Protein AF-A0A7S1ALS6-F1 (afdb_monomer)

Nearest PDB structures (foldseek):
  1cjy-assembly2_B  TM=5.822E-01  e=2.117E-10  Homo sapiens
  1cjy-assembly1_A  TM=5.044E-01  e=5.729E-10  Homo sapiens
  5ixc-assembly1_A  TM=5.217E-01  e=3.705E-07  Homo sapiens
  5ixc-assembly2_B  TM=5.219E-01  e=4.374E-07  Homo sapiens
  5izr-assembly2_B  TM=5.136E-01  e=8.978E-07  Homo sapiens

InterPro domains:
  IPR002641 Patatin-like phospholipase domain [PF01734] (62-115)
  IPR016035 Acyl transferase/acyl hydrolase/lysophospholipase [SSF52151] (55-393)

pLDDT: mean 85.49, std 19.26, range [26.75, 98.88]

Mean predicted aligned error: 8.92 Å

Organism: Noctiluca scintillans (NCBI:txid2966)

Structure (mmCIF, N/CA/C/O backbone):
data_AF-A0A7S1ALS6-F1
#
_entry.id   AF-A0A7S1ALS6-F1
#
loop_
_atom_site.group_PDB
_atom_site.id
_atom_site.type_symbol
_atom_site.label_atom_id
_atom_site.label_alt_id
_atom_site.label_comp_id
_atom_site.label_asym_id
_atom_site.label_entity_id
_atom_site.label_seq_id
_atom_site.pdbx_PDB_ins_code
_atom_site.Cartn_x
_atom_site.Cartn_y
_atom_site.Cartn_z
_atom_site.occupancy
_atom_site.B_iso_or_equiv
_atom_site.auth_seq_id
_atom_site.auth_comp_id
_atom_site.auth_asym_id
_atom_site.auth_atom_id
_atom_site.pdbx_PDB_model_num
ATOM 1 N N . MET A 1 1 ? 60.216 1.681 -0.453 1.00 36.19 1 MET A N 1
ATOM 2 C CA . MET A 1 1 ? 58.892 1.411 0.146 1.00 36.19 1 MET A CA 1
ATOM 3 C C . MET A 1 1 ? 57.879 2.304 -0.543 1.00 36.19 1 MET A C 1
ATOM 5 O O . MET A 1 1 ? 57.843 3.494 -0.269 1.00 36.19 1 MET A O 1
ATOM 9 N N . ILE A 1 2 ? 57.157 1.759 -1.519 1.00 35.38 2 ILE A N 1
ATOM 10 C CA . ILE A 1 2 ? 56.120 2.488 -2.255 1.00 35.38 2 ILE A CA 1
ATOM 11 C C . ILE A 1 2 ? 54.801 2.261 -1.509 1.00 35.38 2 ILE A C 1
ATOM 13 O O . ILE A 1 2 ? 54.475 1.134 -1.148 1.00 35.38 2 ILE A O 1
ATOM 17 N N . HIS A 1 3 ? 54.109 3.357 -1.212 1.00 44.38 3 HIS A N 1
ATOM 18 C CA . HIS A 1 3 ? 52.912 3.428 -0.377 1.00 44.38 3 HIS A CA 1
ATOM 19 C C . HIS A 1 3 ? 51.784 2.505 -0.905 1.00 44.38 3 HIS A C 1
ATOM 21 O O . HIS A 1 3 ? 51.557 2.489 -2.118 1.00 44.38 3 HIS A O 1
ATOM 27 N N . PRO A 1 4 ? 51.017 1.802 -0.044 1.00 43.69 4 PRO A N 1
ATOM 28 C CA . PRO A 1 4 ? 49.944 0.865 -0.441 1.00 43.69 4 PRO A CA 1
ATOM 29 C C . PRO A 1 4 ? 48.820 1.487 -1.296 1.00 43.69 4 PRO A C 1
ATOM 31 O O . PRO A 1 4 ? 48.046 0.781 -1.938 1.00 43.69 4 PRO A O 1
ATOM 34 N N . VAL A 1 5 ? 48.765 2.818 -1.369 1.00 40.38 5 VAL A N 1
ATOM 35 C CA . VAL A 1 5 ? 47.863 3.575 -2.254 1.00 40.38 5 VAL A CA 1
ATOM 36 C C . VAL A 1 5 ? 48.311 3.517 -3.720 1.00 40.38 5 VAL A C 1
ATOM 38 O O . VAL A 1 5 ? 47.466 3.400 -4.603 1.00 40.38 5 VAL A O 1
ATOM 41 N N . MET A 1 6 ? 49.621 3.524 -4.001 1.00 35.59 6 MET A N 1
ATOM 42 C CA . MET A 1 6 ? 50.117 3.452 -5.380 1.00 35.59 6 MET A CA 1
ATOM 43 C C . MET A 1 6 ? 49.922 2.062 -5.990 1.00 35.59 6 MET A C 1
ATOM 45 O O . MET A 1 6 ? 49.539 1.982 -7.146 1.00 35.59 6 MET A O 1
ATOM 49 N N . GLN A 1 7 ? 50.081 0.974 -5.226 1.00 40.38 7 GLN A N 1
ATOM 50 C CA . GLN A 1 7 ? 49.807 -0.378 -5.739 1.00 40.38 7 GLN A CA 1
ATOM 51 C C . GLN A 1 7 ? 48.330 -0.579 -6.117 1.00 40.38 7 GLN A C 1
ATOM 53 O O . GLN A 1 7 ? 48.036 -1.253 -7.102 1.00 40.38 7 GLN A O 1
ATOM 58 N N . ARG A 1 8 ? 47.398 0.050 -5.386 1.00 43.41 8 ARG A N 1
ATOM 59 C CA . ARG A 1 8 ? 45.964 0.020 -5.717 1.00 43.41 8 ARG A CA 1
ATOM 60 C C . ARG A 1 8 ? 45.611 0.902 -6.912 1.00 43.41 8 ARG A C 1
ATOM 62 O O . ARG A 1 8 ? 44.782 0.501 -7.718 1.00 43.41 8 ARG A O 1
ATOM 69 N N . LEU A 1 9 ? 46.261 2.055 -7.069 1.00 36.09 9 LEU A N 1
ATOM 70 C CA . LEU A 1 9 ? 46.108 2.888 -8.266 1.00 36.09 9 LEU A CA 1
ATOM 71 C C . LEU A 1 9 ? 46.621 2.172 -9.517 1.00 36.09 9 LEU A C 1
ATOM 73 O O . LEU A 1 9 ? 45.956 2.219 -10.546 1.00 36.09 9 LEU A O 1
ATOM 77 N N . THR A 1 10 ? 47.739 1.447 -9.418 1.00 37.69 10 THR A N 1
ATOM 78 C CA . THR A 1 10 ? 48.238 0.623 -10.522 1.00 37.69 10 THR A CA 1
ATOM 79 C C . THR A 1 10 ? 47.277 -0.518 -10.849 1.00 37.69 10 THR A C 1
ATOM 81 O O . THR A 1 10 ? 47.083 -0.780 -12.029 1.00 37.69 10 THR A O 1
ATOM 84 N N . PHE A 1 11 ? 46.622 -1.140 -9.857 1.00 41.19 11 PHE A N 1
ATOM 85 C CA . PHE A 1 11 ? 45.588 -2.166 -10.073 1.00 41.19 11 PHE A CA 1
ATOM 86 C C . PHE A 1 11 ? 44.341 -1.596 -10.767 1.00 41.19 11 PHE A C 1
ATOM 88 O O . PHE A 1 11 ? 43.892 -2.150 -11.757 1.00 41.19 11 PHE A O 1
ATOM 95 N N . VAL A 1 12 ? 43.834 -0.435 -10.336 1.00 45.16 12 VAL A N 1
ATOM 96 C CA . VAL A 1 12 ? 42.675 0.223 -10.975 1.00 45.16 12 VAL A CA 1
ATOM 97 C C . VAL A 1 12 ? 42.999 0.690 -12.398 1.00 45.16 12 VAL A C 1
ATOM 99 O O . VAL A 1 12 ? 42.186 0.505 -13.298 1.00 45.16 12 VAL A O 1
ATOM 102 N N . LEU A 1 13 ? 44.193 1.245 -12.629 1.00 38.16 13 LEU A N 1
ATOM 103 C CA . LEU A 1 13 ? 44.641 1.658 -13.964 1.00 38.16 13 LEU A CA 1
ATOM 104 C C . LEU A 1 13 ? 44.915 0.461 -14.882 1.00 38.16 13 LEU A C 1
ATOM 106 O O . LEU A 1 13 ? 44.633 0.549 -16.073 1.00 38.16 13 LEU A O 1
ATOM 110 N N . THR A 1 14 ? 45.405 -0.666 -14.353 1.00 36.81 14 THR A N 1
ATOM 111 C CA . THR A 1 14 ? 45.537 -1.904 -15.140 1.00 36.81 14 THR A CA 1
ATOM 112 C C . THR A 1 14 ? 44.187 -2.562 -15.403 1.00 36.81 14 THR A C 1
ATOM 114 O O . THR A 1 14 ? 43.987 -3.007 -16.522 1.00 36.81 14 THR A O 1
ATOM 117 N N . SER A 1 15 ? 43.221 -2.530 -14.480 1.00 39.72 15 SER A N 1
ATOM 118 C CA . SER A 1 15 ? 41.835 -2.954 -14.745 1.00 39.72 15 SER A CA 1
ATOM 119 C C . SER A 1 15 ? 41.141 -2.092 -15.804 1.00 39.72 15 SER A C 1
ATOM 121 O O . SER A 1 15 ? 40.340 -2.606 -16.574 1.00 39.72 15 SER A O 1
ATOM 123 N N . TRP A 1 16 ? 41.466 -0.798 -15.881 1.00 36.56 16 TRP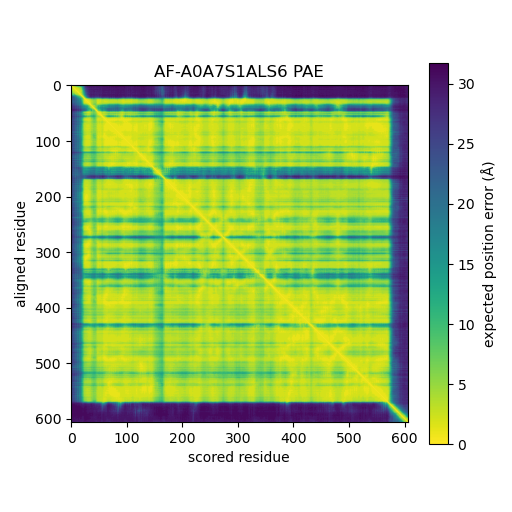 A N 1
ATOM 124 C CA . TRP A 1 16 ? 40.937 0.108 -16.909 1.00 36.56 16 TRP A CA 1
ATOM 125 C C . TRP A 1 16 ? 41.610 -0.069 -18.280 1.00 36.56 16 TRP A C 1
ATOM 127 O O . TRP A 1 16 ? 40.945 0.041 -19.302 1.00 36.56 16 TRP A O 1
ATOM 137 N N . LEU A 1 17 ? 42.920 -0.349 -18.319 1.00 36.19 17 LEU A N 1
ATOM 138 C CA . LEU A 1 17 ? 43.690 -0.514 -19.565 1.00 36.19 17 LEU A CA 1
ATOM 139 C C . LEU A 1 17 ? 43.674 -1.951 -20.121 1.00 36.19 17 LEU A C 1
ATOM 141 O O . LEU A 1 17 ? 43.870 -2.132 -21.319 1.00 36.19 17 LEU A O 1
ATOM 145 N N . LEU A 1 18 ? 43.440 -2.960 -19.275 1.00 37.81 18 LEU A N 1
ATOM 146 C CA . LEU A 1 18 ? 43.259 -4.372 -19.654 1.00 37.81 18 LEU A CA 1
ATOM 147 C C . LEU A 1 18 ? 41.783 -4.789 -19.696 1.00 37.81 18 LEU A C 1
ATOM 149 O O . LEU A 1 18 ? 41.493 -5.927 -20.057 1.00 37.81 18 LEU A O 1
ATOM 153 N N . GLY A 1 19 ? 40.863 -3.877 -19.368 1.00 37.25 19 GLY A N 1
ATOM 154 C CA . GLY A 1 19 ? 39.423 -4.033 -19.551 1.00 37.25 19 GLY A CA 1
ATOM 155 C C . GLY A 1 19 ? 39.038 -3.975 -21.028 1.00 37.25 19 GLY A C 1
ATOM 156 O O . GLY A 1 19 ? 38.265 -3.116 -21.443 1.00 37.25 19 GLY A O 1
ATOM 157 N N . GLY A 1 20 ? 39.576 -4.895 -21.833 1.00 32.84 20 GLY A N 1
ATOM 158 C CA . GLY A 1 20 ? 38.819 -5.388 -22.976 1.00 32.84 20 GLY A CA 1
ATOM 159 C C . GLY A 1 20 ? 37.461 -5.848 -22.458 1.00 32.84 20 GLY A C 1
ATOM 160 O O . GLY A 1 20 ? 37.394 -6.343 -21.335 1.00 32.84 20 GLY A O 1
ATOM 161 N N . ALA A 1 21 ? 36.408 -5.603 -23.236 1.00 38.81 21 ALA A N 1
ATOM 162 C CA . ALA A 1 21 ? 35.034 -5.994 -22.954 1.00 38.81 21 ALA A CA 1
ATOM 163 C C . ALA A 1 21 ? 34.973 -7.349 -22.228 1.00 38.81 21 ALA A C 1
ATOM 165 O O . ALA A 1 21 ? 35.030 -8.407 -22.847 1.00 38.81 21 ALA A O 1
ATOM 166 N N . HIS A 1 22 ? 34.909 -7.315 -20.898 1.00 39.31 22 HIS A N 1
ATOM 167 C CA . HIS A 1 22 ? 34.360 -8.425 -20.157 1.00 39.31 22 HIS A CA 1
ATOM 168 C C . HIS A 1 22 ? 32.890 -8.367 -20.521 1.00 39.31 22 HIS A C 1
ATOM 170 O O . HIS A 1 22 ? 32.238 -7.373 -20.195 1.00 39.31 22 HIS A O 1
ATOM 176 N N . ASP A 1 23 ? 32.414 -9.364 -21.266 1.00 48.62 23 ASP A N 1
ATOM 177 C CA . ASP A 1 23 ? 30.989 -9.584 -21.464 1.00 48.62 23 ASP A CA 1
ATOM 178 C C . ASP A 1 23 ? 30.340 -9.470 -20.087 1.00 48.62 23 ASP A C 1
ATOM 180 O O . ASP A 1 23 ? 30.568 -10.308 -19.209 1.00 48.62 23 ASP A O 1
ATOM 184 N N . ALA A 1 24 ? 29.644 -8.355 -19.850 1.00 66.69 24 ALA A N 1
ATOM 185 C CA . ALA A 1 24 ? 28.910 -8.167 -18.617 1.00 66.69 24 ALA A CA 1
ATOM 186 C C . ALA A 1 24 ? 27.981 -9.370 -18.513 1.00 66.69 24 ALA A C 1
ATOM 188 O O . ALA A 1 24 ? 27.283 -9.673 -19.485 1.00 66.69 24 ALA A O 1
ATOM 189 N N . GLU A 1 25 ? 28.036 -10.081 -17.387 1.00 88.25 25 GLU A N 1
ATOM 190 C CA . GLU A 1 25 ? 27.199 -11.252 -17.151 1.00 88.25 25 GLU A CA 1
ATOM 191 C C . GLU A 1 25 ? 25.762 -10.924 -17.562 1.00 88.25 25 GLU A C 1
ATOM 193 O O . GLU A 1 25 ? 25.252 -9.856 -17.226 1.00 88.25 25 GLU A O 1
ATOM 198 N N . GLN A 1 26 ? 25.144 -11.791 -18.354 1.00 94.25 26 GLN A N 1
ATOM 199 C CA . GLN A 1 26 ? 23.805 -11.560 -18.875 1.00 94.25 26 GLN A CA 1
ATOM 200 C C . GLN A 1 26 ? 22.796 -12.394 -18.092 1.00 94.25 26 GLN A C 1
ATOM 202 O O . GLN A 1 26 ? 23.078 -13.538 -17.735 1.00 94.25 26 GLN A O 1
ATOM 207 N N . LEU A 1 27 ? 21.612 -11.833 -17.875 1.00 96.25 27 LEU A N 1
ATOM 208 C CA . LEU A 1 27 ? 20.460 -12.515 -17.313 1.00 96.25 27 LEU A CA 1
ATOM 209 C C . LEU A 1 27 ? 19.339 -12.575 -18.350 1.00 96.25 27 LEU A C 1
ATOM 211 O O . LEU A 1 27 ? 19.034 -11.597 -19.023 1.00 96.25 27 LEU A O 1
ATOM 215 N N . ASN A 1 28 ? 18.694 -13.723 -18.457 1.00 97.75 28 ASN A N 1
ATOM 216 C CA . ASN A 1 28 ? 17.512 -13.943 -19.267 1.00 97.75 28 ASN A CA 1
ATOM 217 C C . ASN A 1 28 ? 16.281 -13.700 -18.400 1.00 97.75 28 ASN A C 1
ATOM 219 O O . ASN A 1 28 ? 15.970 -14.533 -17.548 1.00 97.75 28 ASN A O 1
ATOM 223 N N . ALA A 1 29 ? 15.582 -12.588 -18.615 1.00 97.69 29 ALA A N 1
ATOM 224 C CA . ALA A 1 29 ? 14.387 -12.223 -17.863 1.00 97.69 29 ALA A CA 1
ATOM 225 C C . ALA A 1 29 ? 13.137 -12.312 -18.734 1.00 97.69 29 ALA A C 1
ATOM 227 O O . ALA A 1 29 ? 13.133 -11.897 -19.895 1.00 97.69 29 ALA A O 1
ATOM 228 N N . ARG A 1 30 ? 12.055 -12.826 -18.155 1.00 97.25 30 ARG A N 1
ATOM 229 C CA . ARG A 1 30 ? 10.729 -12.753 -18.752 1.00 97.25 30 ARG A CA 1
ATOM 230 C C . ARG A 1 30 ? 10.215 -11.323 -18.656 1.00 97.25 30 ARG A C 1
ATOM 232 O O . ARG A 1 30 ? 10.390 -10.632 -17.648 1.00 97.25 30 ARG A O 1
ATOM 239 N N . VAL A 1 31 ? 9.592 -10.882 -19.735 1.00 96.69 31 VAL A N 1
ATOM 240 C CA . VAL A 1 31 ? 8.992 -9.562 -19.845 1.00 96.69 31 VAL A CA 1
ATOM 241 C C . VAL A 1 31 ? 7.612 -9.661 -20.473 1.00 96.69 31 VAL A C 1
ATOM 243 O O . VAL A 1 31 ? 7.311 -10.610 -21.205 1.00 96.69 31 VAL A O 1
ATOM 246 N N . TRP A 1 32 ? 6.776 -8.667 -20.202 1.00 94.44 32 TRP A N 1
ATOM 247 C CA . TRP A 1 32 ? 5.429 -8.581 -20.749 1.00 94.44 32 TRP A CA 1
ATOM 248 C C . TRP A 1 32 ? 5.155 -7.180 -21.269 1.00 94.44 32 TRP A C 1
ATOM 250 O O . TRP A 1 32 ? 5.412 -6.180 -20.592 1.00 94.44 32 TRP A O 1
ATOM 260 N N . ARG A 1 33 ? 4.600 -7.120 -22.473 1.00 92.25 33 ARG A N 1
ATOM 261 C CA . ARG A 1 33 ? 3.976 -5.931 -23.035 1.00 92.25 33 ARG A CA 1
ATOM 262 C C . ARG A 1 33 ? 2.598 -5.787 -22.405 1.00 92.25 33 ARG A C 1
ATOM 264 O O . ARG A 1 33 ? 1.816 -6.730 -22.397 1.00 92.25 33 ARG A O 1
ATOM 271 N N . MET A 1 34 ? 2.304 -4.590 -21.913 1.00 89.38 34 MET A N 1
ATOM 272 C CA . MET A 1 34 ? 0.972 -4.265 -21.403 1.00 89.38 34 MET A CA 1
ATOM 273 C C . MET A 1 34 ? 0.197 -3.450 -22.431 1.00 89.38 34 MET A C 1
ATOM 275 O O . MET A 1 34 ? 0.821 -2.645 -23.133 1.00 89.38 34 MET A O 1
ATOM 279 N N . PRO A 1 35 ? -1.133 -3.611 -22.519 1.00 84.12 35 PRO A N 1
ATOM 280 C CA . PRO A 1 35 ? -1.903 -2.933 -23.541 1.00 84.12 35 PRO A CA 1
ATOM 281 C C . PRO A 1 35 ? -1.896 -1.414 -23.344 1.00 84.12 35 PRO A C 1
ATOM 283 O O . PRO A 1 35 ? -1.810 -0.905 -22.219 1.00 84.12 35 PRO A O 1
ATOM 286 N N . GLY A 1 36 ? -1.970 -0.682 -24.451 1.00 83.81 36 GLY A N 1
ATOM 287 C CA . GLY A 1 36 ? -2.291 0.746 -24.477 1.00 83.81 36 GLY A CA 1
ATOM 288 C C . GLY A 1 36 ? -3.781 1.010 -24.715 1.00 83.81 36 GLY A C 1
ATOM 289 O O . GLY A 1 36 ? -4.572 0.087 -24.906 1.00 83.81 36 GLY A O 1
ATOM 290 N N . LYS A 1 37 ? -4.168 2.294 -24.756 1.00 73.81 37 LYS A N 1
ATOM 291 C CA . LYS A 1 37 ? -5.565 2.734 -24.951 1.00 73.81 37 LYS A CA 1
ATOM 292 C C . LYS A 1 37 ? -6.259 2.033 -26.126 1.00 73.81 37 LYS A C 1
ATOM 294 O O . LYS A 1 37 ? -7.297 1.409 -25.956 1.00 73.81 37 LYS A O 1
ATOM 299 N N . TYR A 1 38 ? -5.648 2.110 -27.307 1.00 60.59 38 TYR A N 1
ATOM 300 C CA . TYR A 1 38 ? -6.237 1.606 -28.548 1.00 60.59 38 TYR A CA 1
ATOM 301 C C . TYR A 1 38 ? -6.376 0.077 -28.579 1.00 60.59 38 TYR A C 1
ATOM 303 O O . TYR A 1 38 ? -7.275 -0.441 -29.228 1.00 60.59 38 TYR A O 1
ATOM 311 N N . GLU A 1 39 ? -5.511 -0.656 -27.877 1.00 65.62 39 GLU A N 1
ATOM 312 C CA . GLU A 1 39 ? -5.553 -2.125 -27.844 1.00 65.62 39 GLU A CA 1
ATOM 313 C C . GLU A 1 39 ? -6.704 -2.627 -26.957 1.00 65.62 39 GLU A C 1
ATOM 315 O O . GLU A 1 39 ? -7.389 -3.587 -27.313 1.00 65.62 39 GLU A O 1
ATOM 320 N N . MET A 1 40 ? -6.984 -1.925 -25.853 1.00 62.25 40 MET A N 1
ATOM 321 C CA . MET A 1 40 ? -8.139 -2.195 -24.986 1.00 62.25 40 MET A CA 1
ATOM 322 C C . MET A 1 40 ? -9.472 -1.952 -25.710 1.00 62.25 40 MET A C 1
ATOM 324 O O . MET A 1 40 ? -10.385 -2.771 -25.603 1.00 62.25 40 MET A O 1
ATOM 328 N N . ASP A 1 41 ? -9.568 -0.881 -26.508 1.00 52.94 41 ASP A N 1
ATOM 329 C CA . ASP A 1 41 ? -10.762 -0.565 -27.312 1.00 52.94 41 ASP A CA 1
ATOM 330 C C . ASP A 1 41 ? -11.056 -1.639 -28.386 1.00 52.94 41 ASP A C 1
ATOM 332 O O . ASP A 1 41 ? -12.186 -1.765 -28.864 1.00 52.94 41 ASP A O 1
ATOM 336 N N . HIS A 1 42 ? -10.056 -2.450 -28.746 1.00 52.28 42 HIS A N 1
ATOM 337 C CA . HIS A 1 42 ? -10.175 -3.571 -29.684 1.00 52.28 42 HIS A CA 1
ATOM 338 C C . HIS A 1 42 ? -10.347 -4.940 -29.005 1.00 52.28 42 HIS A C 1
ATOM 340 O O . HIS A 1 42 ? -10.319 -5.968 -29.683 1.00 52.28 42 HIS A O 1
ATOM 346 N N . GLY A 1 43 ? -10.577 -4.971 -27.689 1.00 48.56 43 GLY A N 1
ATOM 347 C CA . GLY A 1 43 ? -10.887 -6.197 -26.953 1.00 48.56 43 GLY A CA 1
ATOM 348 C C . GLY A 1 43 ? -9.670 -7.039 -26.563 1.00 48.56 43 GLY A C 1
ATOM 349 O O . GLY A 1 43 ? -9.844 -8.213 -26.232 1.00 48.56 43 GLY A O 1
ATOM 350 N N . ALA A 1 44 ? -8.455 -6.476 -26.576 1.00 52.09 44 ALA A N 1
ATOM 351 C CA . ALA A 1 44 ? -7.317 -7.118 -25.925 1.00 52.09 44 ALA A CA 1
ATOM 352 C C . ALA A 1 44 ? -7.582 -7.172 -24.411 1.00 52.09 44 ALA A C 1
ATOM 354 O O . ALA A 1 44 ? -7.697 -6.138 -23.751 1.00 52.09 44 ALA A O 1
ATOM 355 N N . ASN A 1 45 ? -7.719 -8.376 -23.853 1.00 52.44 45 ASN A N 1
ATOM 356 C CA . ASN A 1 45 ? -7.848 -8.535 -22.408 1.00 52.44 45 ASN A CA 1
ATOM 357 C C . ASN A 1 45 ? -6.501 -8.227 -21.745 1.00 52.44 45 ASN A C 1
ATOM 359 O O . ASN A 1 45 ? -5.464 -8.702 -22.202 1.00 52.44 45 ASN A O 1
ATOM 363 N N . LEU A 1 46 ? -6.523 -7.488 -20.632 1.00 60.06 46 LEU A N 1
ATOM 364 C CA . LEU A 1 46 ? -5.382 -7.365 -19.722 1.00 60.06 46 LEU A CA 1
ATOM 365 C C . LEU A 1 46 ? -4.995 -8.762 -19.213 1.00 60.06 46 LEU A C 1
ATOM 367 O O . LEU A 1 46 ? -5.554 -9.254 -18.233 1.00 60.06 46 LEU A O 1
ATOM 371 N N . LEU A 1 47 ? -4.047 -9.419 -19.882 1.00 61.59 47 LEU A N 1
ATOM 372 C CA . LEU A 1 47 ? -3.400 -10.607 -19.346 1.00 61.59 47 LEU A CA 1
ATOM 373 C C . LEU A 1 47 ? -2.473 -10.156 -18.224 1.00 61.59 47 LEU A C 1
ATOM 375 O O . LEU A 1 47 ? -1.384 -9.634 -18.448 1.00 61.59 47 LEU A O 1
ATOM 379 N N . THR A 1 48 ? -2.930 -10.331 -16.993 1.00 78.19 48 THR A N 1
ATOM 380 C CA . THR A 1 48 ? -2.088 -10.142 -15.817 1.00 78.19 48 THR A CA 1
ATOM 381 C C . THR A 1 48 ? -1.222 -11.399 -15.657 1.00 78.19 48 THR A C 1
ATOM 383 O O . THR A 1 48 ? -1.804 -12.489 -15.589 1.00 78.19 48 THR A O 1
ATOM 386 N N . PRO A 1 49 ? 0.123 -11.308 -15.616 1.00 89.06 49 PRO A N 1
ATOM 387 C CA . PRO A 1 49 ? 1.003 -12.484 -15.589 1.00 89.06 49 PRO A CA 1
ATOM 388 C C . PRO A 1 49 ? 0.695 -13.491 -14.473 1.00 89.06 49 PRO A C 1
ATOM 390 O O . PRO A 1 49 ? 0.955 -14.682 -14.612 1.00 89.06 49 PRO A O 1
ATOM 393 N N . GLU A 1 50 ? 0.093 -13.031 -13.380 1.00 92.44 50 GLU A N 1
ATOM 394 C CA . GLU A 1 50 ? -0.309 -13.849 -12.244 1.00 92.44 50 GLU A CA 1
ATOM 395 C C . GLU A 1 50 ? -1.559 -14.707 -12.477 1.00 92.44 50 GLU A C 1
ATOM 397 O O . GLU A 1 50 ? -1.874 -15.545 -11.640 1.00 92.44 50 GLU A O 1
ATOM 402 N N . ALA A 1 51 ? -2.283 -14.543 -13.591 1.00 86.94 51 ALA A N 1
ATOM 403 C CA . ALA A 1 51 ? -3.549 -15.240 -13.837 1.00 86.94 51 ALA A CA 1
ATOM 404 C C . ALA A 1 51 ? -3.453 -16.765 -13.637 1.00 86.94 51 ALA A C 1
ATOM 406 O O . ALA A 1 51 ? -4.397 -17.370 -13.130 1.00 86.94 51 ALA A O 1
ATOM 407 N N . GLY A 1 52 ? -2.307 -17.363 -13.985 1.00 85.88 52 GLY A N 1
ATOM 408 C CA . GLY A 1 52 ? -2.047 -18.798 -13.849 1.00 85.88 52 GLY A CA 1
ATOM 409 C C . GLY A 1 52 ? -1.717 -19.283 -12.433 1.00 85.88 52 GLY A C 1
ATOM 410 O O . GLY A 1 52 ? -1.769 -20.485 -12.199 1.00 85.88 52 GLY A O 1
ATOM 411 N N . VAL A 1 53 ? -1.400 -18.387 -11.491 1.00 89.50 53 VAL A N 1
ATOM 412 C CA . VAL A 1 53 ? -0.994 -18.759 -10.120 1.00 89.50 53 VAL A CA 1
ATOM 413 C C . VAL A 1 53 ? -2.020 -18.394 -9.050 1.00 89.50 53 VAL A C 1
ATOM 415 O O . VAL A 1 53 ? -1.840 -18.698 -7.868 1.00 89.50 53 VAL A O 1
ATOM 418 N N . LEU A 1 54 ? -3.088 -17.707 -9.446 1.00 89.50 54 LEU A N 1
ATOM 419 C CA . LEU A 1 54 ? -4.122 -17.260 -8.529 1.00 89.50 54 LEU A CA 1
ATOM 420 C C . LEU A 1 54 ? -5.077 -18.403 -8.165 1.00 89.50 54 LEU A C 1
ATOM 422 O O . LEU A 1 54 ? -5.419 -19.218 -9.026 1.00 89.50 54 LEU A O 1
ATOM 426 N N . PRO A 1 55 ? -5.566 -18.446 -6.914 1.00 82.06 55 PRO A N 1
ATOM 427 C CA . PRO A 1 55 ? -6.542 -19.444 -6.506 1.00 82.06 55 PRO A CA 1
ATOM 428 C C . PRO A 1 55 ? -7.844 -19.314 -7.309 1.00 82.06 55 PRO A C 1
ATOM 430 O O . PRO A 1 55 ? -8.280 -18.216 -7.671 1.00 82.06 55 PRO A O 1
ATOM 433 N N . ALA A 1 56 ? -8.488 -20.455 -7.559 1.00 77.81 56 ALA A N 1
ATOM 434 C CA . ALA A 1 56 ? -9.851 -20.491 -8.072 1.00 77.81 56 ALA A CA 1
ATOM 435 C C . ALA A 1 56 ? -10.831 -19.979 -7.003 1.00 77.81 56 ALA A C 1
ATOM 437 O O . ALA A 1 56 ? -10.640 -20.234 -5.816 1.00 77.81 56 ALA A O 1
ATOM 438 N N . GLY A 1 57 ? -11.896 -19.292 -7.419 1.00 76.75 57 GLY A N 1
ATOM 439 C CA . GLY A 1 57 ? -12.905 -18.754 -6.506 1.00 76.75 57 GLY A CA 1
ATOM 440 C C . GLY A 1 57 ? -13.300 -17.314 -6.834 1.00 76.75 57 GLY A C 1
ATOM 441 O O . GLY A 1 57 ? -13.001 -16.830 -7.933 1.00 76.75 57 GLY A O 1
ATOM 442 N N . PRO A 1 58 ? -14.000 -16.635 -5.906 1.00 82.38 58 PRO A N 1
ATOM 443 C CA . PRO A 1 58 ? -14.380 -15.237 -6.055 1.00 82.38 58 PRO A CA 1
ATOM 444 C C . PRO A 1 58 ? -13.181 -14.343 -6.392 1.00 82.38 58 PRO A C 1
ATOM 446 O O . PRO A 1 58 ? -12.089 -14.497 -5.848 1.00 82.38 58 PRO A O 1
ATOM 449 N N . ASN A 1 59 ? -13.388 -13.385 -7.295 1.00 91.31 59 ASN A N 1
ATOM 450 C CA . ASN A 1 59 ? -12.371 -12.401 -7.637 1.00 91.31 59 ASN A CA 1
ATOM 451 C C . ASN A 1 59 ? -12.375 -11.278 -6.590 1.00 91.31 59 ASN A C 1
ATOM 453 O O . ASN A 1 59 ? -13.167 -10.336 -6.685 1.00 91.31 59 ASN A O 1
ATOM 457 N N . THR A 1 60 ? -11.548 -11.429 -5.555 1.00 96.69 60 THR A N 1
ATOM 458 C CA . THR A 1 60 ? -11.529 -10.563 -4.370 1.00 96.69 60 THR A CA 1
ATOM 459 C C . THR A 1 60 ? -10.199 -9.844 -4.178 1.00 96.69 60 THR A C 1
ATOM 461 O O . THR A 1 60 ? -9.127 -10.377 -4.460 1.00 96.69 60 THR A O 1
ATOM 464 N N . GLY A 1 61 ? -10.257 -8.633 -3.636 1.00 97.69 61 GLY A N 1
ATOM 465 C CA . GLY A 1 61 ? -9.077 -7.846 -3.297 1.00 97.69 61 GLY A CA 1
ATOM 466 C C . GLY A 1 61 ? -9.177 -7.253 -1.903 1.00 97.69 61 GLY A C 1
ATOM 467 O O . GLY A 1 61 ? -10.229 -6.746 -1.519 1.00 97.69 61 GLY A O 1
ATOM 468 N N . LEU A 1 62 ? -8.073 -7.291 -1.165 1.00 98.75 62 LEU A N 1
ATOM 469 C CA . LEU A 1 62 ? -7.868 -6.525 0.055 1.00 98.75 62 LEU A CA 1
ATOM 470 C C . LEU A 1 62 ? -6.791 -5.477 -0.215 1.00 98.75 62 LEU A C 1
ATOM 472 O O . LEU A 1 62 ? -5.659 -5.818 -0.541 1.00 98.75 62 LEU A O 1
ATOM 476 N N . CYS A 1 63 ? -7.133 -4.206 -0.065 1.00 98.88 63 CYS A N 1
ATOM 477 C CA . CYS A 1 63 ? -6.196 -3.102 -0.204 1.00 98.88 63 CYS A CA 1
ATOM 478 C C . CYS A 1 63 ? -5.945 -2.468 1.164 1.00 98.88 63 CYS A C 1
ATOM 480 O O . CYS A 1 63 ? -6.896 -2.126 1.868 1.00 98.88 63 CYS A O 1
ATOM 482 N N . VAL A 1 64 ? -4.679 -2.293 1.541 1.00 98.81 64 VAL A N 1
ATOM 483 C CA . VAL A 1 64 ? -4.268 -1.616 2.775 1.00 98.81 64 VAL A CA 1
ATOM 484 C C . VAL A 1 64 ? -3.422 -0.387 2.444 1.00 98.81 64 VAL A C 1
ATOM 486 O O . VAL A 1 64 ? -2.370 -0.477 1.806 1.00 98.81 64 VAL A O 1
ATOM 489 N N . SER A 1 65 ? -3.912 0.781 2.862 1.00 98.38 65 SER A N 1
ATOM 490 C CA . SER A 1 65 ? -3.338 2.072 2.487 1.00 98.38 65 SER A CA 1
ATOM 491 C C . SER A 1 65 ? -1.962 2.338 3.101 1.00 98.38 65 SER A C 1
ATOM 493 O O . SER A 1 65 ? -1.526 1.666 4.036 1.00 98.38 65 SER A O 1
ATOM 495 N N . GLY A 1 66 ? -1.315 3.413 2.650 1.00 96.81 66 GLY A N 1
ATOM 496 C CA . GLY A 1 66 ? -0.145 3.979 3.317 1.00 96.81 66 GLY A CA 1
ATOM 497 C C . GLY A 1 66 ? -0.472 4.804 4.558 1.00 96.81 66 GLY A C 1
ATOM 498 O O . GLY A 1 66 ? -1.633 5.068 4.877 1.00 96.81 66 GLY A O 1
ATOM 499 N N . GLY A 1 67 ? 0.580 5.219 5.271 1.00 93.94 67 GLY A N 1
ATOM 500 C CA . GLY A 1 67 ? 0.468 5.930 6.552 1.00 93.94 67 GLY A CA 1
ATOM 501 C C . GLY A 1 67 ? 1.557 5.610 7.581 1.00 93.94 67 GLY A C 1
ATOM 502 O O . GLY A 1 67 ? 1.348 5.852 8.770 1.00 93.94 67 GLY A O 1
ATOM 503 N N . GLY A 1 68 ? 2.699 5.057 7.154 1.00 94.19 68 GLY A N 1
ATOM 504 C CA . GLY A 1 68 ? 3.786 4.652 8.051 1.00 94.19 68 GLY A CA 1
ATOM 505 C C . GLY A 1 68 ? 3.347 3.576 9.048 1.00 94.19 68 GLY A C 1
ATOM 506 O O . GLY A 1 68 ? 2.518 2.719 8.728 1.00 94.19 68 GLY A O 1
ATOM 507 N N . PHE A 1 69 ? 3.863 3.632 10.281 1.00 96.88 69 PHE A N 1
ATOM 508 C CA . PHE A 1 69 ? 3.540 2.617 11.287 1.00 96.88 69 PHE A CA 1
ATOM 509 C C . PHE A 1 69 ? 2.078 2.612 11.738 1.00 96.88 69 PHE A C 1
ATOM 511 O O . PHE A 1 69 ? 1.611 1.576 12.209 1.00 96.88 69 PHE A O 1
ATOM 518 N N . ARG A 1 70 ? 1.320 3.698 11.530 1.00 98.19 70 ARG A N 1
ATOM 519 C CA . ARG A 1 70 ? -0.129 3.710 11.781 1.00 98.19 70 ARG A CA 1
ATOM 520 C C . ARG A 1 70 ? -0.819 2.697 10.874 1.00 98.19 70 ARG A C 1
ATOM 522 O O . ARG A 1 70 ? -1.472 1.780 11.358 1.00 98.19 70 ARG A O 1
ATOM 529 N N . ALA A 1 71 ? -0.613 2.835 9.566 1.00 98.38 71 ALA A N 1
ATOM 530 C CA . ALA A 1 71 ? -1.207 1.946 8.575 1.00 98.38 71 ALA A CA 1
ATOM 531 C C . ALA A 1 71 ? -0.686 0.510 8.696 1.00 98.38 71 ALA A C 1
ATOM 533 O O . ALA A 1 71 ? -1.475 -0.427 8.644 1.00 98.38 71 ALA A O 1
ATOM 534 N N . TYR A 1 72 ? 0.617 0.342 8.946 1.00 98.69 72 TYR A N 1
ATOM 535 C CA . TYR A 1 72 ? 1.219 -0.966 9.218 1.00 98.69 72 TYR A CA 1
ATOM 536 C C . TYR A 1 72 ? 0.511 -1.706 10.359 1.00 98.69 72 TYR A C 1
ATOM 538 O O . TYR A 1 72 ? 0.107 -2.857 10.216 1.00 98.69 72 TYR A O 1
ATOM 546 N N . THR A 1 73 ? 0.338 -1.022 11.489 1.00 98.62 73 THR A N 1
ATOM 547 C CA . THR A 1 73 ? -0.215 -1.607 12.713 1.00 98.62 73 THR A CA 1
ATOM 548 C C . THR A 1 73 ? -1.704 -1.913 12.563 1.00 98.62 73 THR A C 1
ATOM 550 O O . THR A 1 73 ? -2.145 -2.993 12.951 1.00 98.62 73 THR A O 1
ATOM 553 N N . VAL A 1 74 ? -2.473 -1.006 11.944 1.00 98.75 74 VAL A N 1
ATOM 554 C CA . VAL A 1 74 ? -3.890 -1.250 11.623 1.00 98.75 74 VAL A CA 1
ATOM 555 C C . VAL A 1 74 ? -4.032 -2.450 10.685 1.00 98.75 74 VAL A C 1
ATOM 557 O O . VAL A 1 74 ? -4.863 -3.320 10.938 1.00 98.75 74 VAL A O 1
ATOM 560 N N . ALA A 1 75 ? -3.206 -2.536 9.636 1.00 98.81 75 ALA A N 1
ATOM 561 C CA . ALA A 1 75 ? -3.240 -3.639 8.680 1.00 98.81 75 ALA A CA 1
ATOM 562 C C . ALA A 1 75 ? -2.935 -4.993 9.337 1.00 98.81 75 ALA A C 1
ATOM 564 O O . ALA A 1 75 ? -3.643 -5.958 9.069 1.00 98.81 75 ALA A O 1
ATOM 565 N N . LEU A 1 76 ? -1.953 -5.073 10.245 1.00 98.75 76 LEU A N 1
ATOM 566 C CA . LEU A 1 76 ? -1.676 -6.310 10.989 1.00 98.75 76 LEU A CA 1
ATOM 567 C C . LEU A 1 76 ? -2.864 -6.746 11.861 1.00 98.75 76 LEU A C 1
ATOM 569 O O . LEU A 1 76 ? -3.198 -7.929 11.877 1.00 98.75 76 LEU A O 1
ATOM 573 N N . GLY A 1 77 ? -3.546 -5.802 12.517 1.00 98.56 77 GLY A N 1
ATOM 574 C CA . GLY A 1 77 ? -4.786 -6.078 13.248 1.00 98.56 77 GLY A CA 1
ATOM 575 C C . GLY A 1 77 ? -5.909 -6.595 12.341 1.00 98.56 77 GLY A C 1
ATOM 576 O O . GLY A 1 77 ? -6.588 -7.567 12.672 1.00 98.56 77 GLY A O 1
ATOM 577 N N . VAL A 1 78 ? -6.066 -5.994 11.156 1.00 98.81 78 VAL A N 1
ATOM 578 C CA . VAL A 1 78 ? -7.010 -6.461 10.127 1.00 98.81 78 VAL A CA 1
ATOM 579 C C . VAL A 1 78 ? -6.667 -7.880 9.670 1.00 98.81 78 VAL A C 1
ATOM 581 O O . VAL A 1 78 ? -7.552 -8.733 9.630 1.00 98.81 78 VAL A O 1
ATOM 584 N N . PHE A 1 79 ? -5.399 -8.163 9.359 1.00 98.75 79 PHE A N 1
ATOM 585 C CA . PHE A 1 79 ? -4.962 -9.491 8.923 1.00 98.75 79 PHE A CA 1
ATOM 586 C C . PHE A 1 79 ? -5.201 -10.542 10.000 1.00 98.75 79 PHE A C 1
ATOM 588 O O . PHE A 1 79 ? -5.679 -11.627 9.679 1.00 98.75 79 PHE A O 1
ATOM 595 N N . ARG A 1 80 ? -4.949 -10.200 11.270 1.00 98.38 80 ARG A N 1
ATOM 596 C CA . ARG A 1 80 ? -5.247 -11.062 12.417 1.00 98.38 80 ARG A CA 1
ATOM 597 C C . ARG A 1 80 ? -6.721 -11.422 12.487 1.00 98.38 80 ARG A C 1
ATOM 599 O O . ARG A 1 80 ? -7.055 -12.598 12.493 1.00 98.38 80 ARG A O 1
ATOM 606 N N . ALA A 1 81 ? -7.607 -10.428 12.467 1.00 98.25 81 ALA A N 1
ATOM 607 C CA . ALA A 1 81 ? -9.040 -10.695 12.532 1.00 98.25 81 ALA A CA 1
ATOM 608 C C . ALA A 1 81 ? -9.536 -11.511 11.329 1.00 98.25 81 ALA A C 1
ATOM 610 O O . ALA A 1 81 ? -10.352 -12.410 11.503 1.00 98.25 81 ALA A O 1
ATOM 611 N N . LEU A 1 82 ? -9.034 -11.245 10.118 1.00 98.00 82 LEU A N 1
ATOM 612 C CA . LEU A 1 82 ? -9.378 -12.039 8.935 1.00 98.00 82 LEU A CA 1
ATOM 613 C C . LEU A 1 82 ? -8.844 -13.476 9.011 1.00 98.00 82 LEU A C 1
ATOM 615 O O . LEU A 1 82 ? -9.508 -14.382 8.514 1.00 98.00 82 LEU A O 1
ATOM 619 N N . ALA A 1 83 ? -7.671 -13.696 9.606 1.00 97.00 83 ALA A N 1
ATOM 620 C CA . ALA A 1 83 ? -7.132 -15.032 9.848 1.00 97.00 83 ALA A CA 1
ATOM 621 C C . ALA A 1 83 ? -7.977 -15.785 10.890 1.00 97.00 83 ALA A C 1
ATOM 623 O O . ALA A 1 83 ? -8.438 -16.888 10.611 1.00 97.00 83 ALA A O 1
ATOM 624 N N . ASP A 1 84 ? -8.266 -15.158 12.032 1.00 96.62 84 ASP A N 1
ATOM 625 C CA . ASP A 1 84 ? -9.050 -15.749 13.126 1.00 96.62 84 ASP A CA 1
ATOM 626 C C . ASP A 1 84 ? -10.494 -16.075 12.721 1.00 96.62 84 ASP A C 1
ATOM 628 O O . ASP A 1 84 ? -11.089 -17.028 13.222 1.00 96.62 84 ASP A O 1
ATOM 632 N N . LEU A 1 85 ? -11.079 -15.272 11.828 1.00 96.44 85 LEU A N 1
ATOM 633 C CA . LEU A 1 85 ? -12.432 -15.471 11.298 1.00 96.44 85 LEU A CA 1
ATOM 634 C C . LEU A 1 85 ? -12.476 -16.415 10.085 1.00 96.44 85 LEU A C 1
ATOM 636 O O . LEU A 1 85 ? -13.555 -16.600 9.510 1.00 96.44 85 LEU A O 1
ATOM 640 N N . ASP A 1 86 ? -11.329 -16.983 9.696 1.00 95.38 86 ASP A N 1
ATOM 641 C CA . ASP A 1 86 ? -11.145 -17.845 8.524 1.00 95.38 86 ASP A CA 1
ATOM 642 C C . ASP A 1 86 ? -11.625 -17.192 7.213 1.00 95.38 86 ASP A C 1
ATOM 644 O O . ASP A 1 86 ? -12.262 -17.807 6.362 1.00 95.38 86 ASP A O 1
ATOM 648 N N . MET A 1 87 ? -11.357 -15.893 7.066 1.00 96.31 87 MET A N 1
ATOM 649 C CA . MET A 1 87 ? -11.734 -15.075 5.907 1.00 96.31 87 MET A CA 1
ATOM 650 C C . MET A 1 87 ? -10.542 -14.736 5.012 1.00 96.31 87 MET A C 1
ATOM 652 O O . MET A 1 87 ? -10.728 -14.404 3.844 1.00 96.31 87 MET A O 1
ATOM 656 N N . MET A 1 88 ? -9.307 -14.844 5.519 1.00 96.31 88 MET A N 1
ATOM 657 C CA . MET A 1 88 ? -8.104 -14.5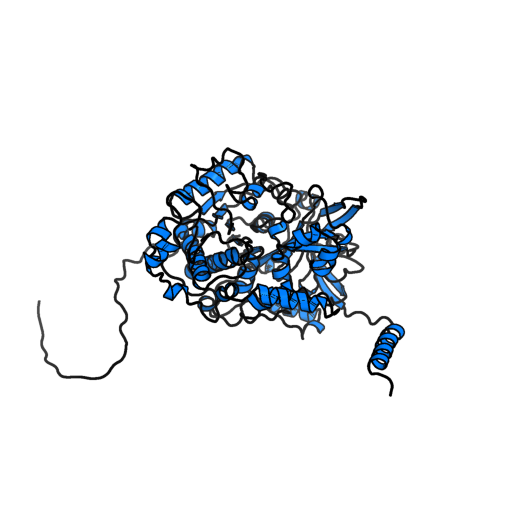93 4.714 1.00 96.31 88 MET A CA 1
ATOM 658 C C . MET A 1 88 ? -7.996 -15.553 3.516 1.00 96.31 88 MET A C 1
ATOM 660 O O . MET A 1 88 ? -7.473 -15.176 2.473 1.00 96.31 88 MET A O 1
ATOM 664 N N . LYS A 1 89 ? -8.547 -16.771 3.623 1.00 93.69 89 LYS A N 1
ATOM 665 C CA . LYS A 1 89 ? -8.620 -17.746 2.518 1.00 93.69 89 LYS A CA 1
ATOM 666 C C . LYS A 1 89 ? -9.426 -17.264 1.309 1.00 93.69 89 LYS A C 1
ATOM 668 O O . LYS A 1 89 ? -9.207 -17.755 0.207 1.00 93.69 89 LYS A O 1
ATOM 673 N N . ASP A 1 90 ? -10.336 -16.316 1.522 1.00 94.06 90 ASP A N 1
ATOM 674 C CA . ASP A 1 90 ? -11.204 -15.762 0.485 1.00 94.06 90 ASP A CA 1
ATOM 675 C C . ASP A 1 90 ? -10.632 -14.471 -0.112 1.00 94.06 90 ASP A C 1
ATOM 677 O O . ASP A 1 90 ? -11.298 -13.821 -0.915 1.00 94.06 90 ASP A O 1
ATOM 681 N N . VAL A 1 91 ? -9.418 -14.064 0.277 1.00 96.00 91 VAL A N 1
ATOM 682 C CA . VAL A 1 91 ? -8.717 -12.901 -0.273 1.00 96.00 91 VAL A CA 1
ATOM 683 C C . VAL A 1 91 ? -7.751 -13.374 -1.354 1.00 96.00 91 VAL A C 1
ATOM 685 O O . VAL A 1 91 ? -6.765 -14.041 -1.065 1.00 96.00 91 VAL A O 1
ATOM 688 N N . ARG A 1 92 ? -8.013 -13.005 -2.611 1.00 95.81 92 ARG A N 1
ATOM 689 C CA . ARG A 1 92 ? -7.181 -13.403 -3.755 1.00 95.81 92 ARG A CA 1
ATOM 690 C C . ARG A 1 92 ? -5.993 -12.466 -3.980 1.00 95.81 92 ARG A C 1
ATOM 692 O O . ARG A 1 92 ? -4.887 -12.941 -4.236 1.00 95.81 92 ARG A O 1
ATOM 699 N N . TYR A 1 93 ? -6.204 -11.158 -3.854 1.00 98.12 93 TYR A N 1
ATOM 700 C CA . TYR A 1 93 ? -5.157 -10.137 -3.965 1.00 98.12 93 TYR A CA 1
ATOM 701 C C . TYR A 1 93 ? -4.976 -9.376 -2.653 1.00 98.12 93 TYR A C 1
ATOM 703 O O . TYR A 1 93 ? -5.964 -8.992 -2.026 1.00 98.12 93 TYR A O 1
ATOM 711 N N . LEU A 1 94 ? -3.726 -9.094 -2.283 1.00 98.62 94 LEU A N 1
ATOM 712 C CA . LEU A 1 94 ? -3.377 -8.210 -1.171 1.00 98.62 94 LEU A CA 1
ATOM 713 C C . LEU A 1 94 ? -2.518 -7.051 -1.680 1.00 98.62 94 LEU A C 1
ATOM 715 O O . LEU A 1 94 ? -1.342 -7.228 -1.990 1.00 98.62 94 LEU A O 1
ATOM 719 N N . VAL A 1 95 ? -3.113 -5.863 -1.769 1.00 98.69 95 VAL A N 1
ATOM 720 C CA . VAL A 1 95 ? -2.427 -4.642 -2.202 1.00 98.69 95 VAL A CA 1
ATOM 721 C C . VAL A 1 95 ? -1.956 -3.856 -0.989 1.00 98.69 95 VAL A C 1
ATOM 723 O O . VAL A 1 95 ? -2.758 -3.554 -0.106 1.00 98.69 95 VAL A O 1
ATOM 726 N N . GLY A 1 96 ? -0.683 -3.476 -0.966 1.00 98.50 96 GLY A N 1
ATOM 727 C CA . GLY A 1 96 ? -0.102 -2.641 0.076 1.00 98.50 96 GLY A CA 1
ATOM 728 C C . GLY A 1 96 ? 0.559 -1.389 -0.484 1.00 98.50 96 GLY A C 1
ATOM 729 O O . GLY A 1 96 ? 1.319 -1.452 -1.449 1.00 98.50 96 GLY A O 1
ATOM 730 N N . VAL A 1 97 ? 0.322 -0.253 0.169 1.00 98.44 97 VAL A N 1
ATOM 731 C CA . VAL A 1 97 ? 1.008 1.012 -0.131 1.00 98.44 97 VAL A CA 1
ATOM 732 C C . VAL A 1 97 ? 1.780 1.470 1.102 1.00 98.44 97 VAL A C 1
ATOM 734 O O . VAL A 1 97 ? 1.224 1.463 2.196 1.00 98.44 97 VAL A O 1
ATOM 737 N N . SER A 1 98 ? 3.049 1.868 0.979 1.00 96.44 98 SER A N 1
ATOM 738 C CA . SER A 1 98 ? 3.841 2.436 2.084 1.00 96.44 98 SER A CA 1
ATOM 739 C C . SER A 1 98 ? 3.825 1.565 3.357 1.00 96.44 98 SER A C 1
ATOM 741 O O . SER A 1 98 ? 4.249 0.412 3.326 1.00 96.44 98 SER A O 1
ATOM 743 N N . GLY A 1 99 ? 3.295 2.059 4.481 1.00 98.00 99 GLY A N 1
ATOM 744 C CA . GLY A 1 99 ? 3.081 1.260 5.697 1.00 98.00 99 GLY A CA 1
ATOM 745 C C . GLY A 1 99 ? 2.247 -0.016 5.485 1.00 98.00 99 GLY A C 1
ATOM 746 O O . GLY A 1 99 ? 2.530 -1.049 6.092 1.00 98.00 99 GLY A O 1
ATOM 747 N N . GLY A 1 100 ? 1.271 0.012 4.575 1.00 98.56 100 GLY A N 1
ATOM 748 C CA . GLY A 1 100 ? 0.534 -1.169 4.129 1.00 98.56 100 GLY A CA 1
ATOM 749 C C . GLY A 1 100 ? 1.394 -2.150 3.323 1.00 98.56 100 GLY A C 1
ATOM 750 O O . GLY A 1 100 ? 1.205 -3.361 3.442 1.00 98.56 100 GLY A O 1
ATOM 751 N N . ALA A 1 101 ? 2.392 -1.675 2.566 1.00 98.62 101 ALA A N 1
ATOM 752 C CA . ALA A 1 101 ? 3.364 -2.532 1.875 1.00 98.62 101 ALA A CA 1
ATOM 753 C C . ALA A 1 101 ? 4.318 -3.227 2.860 1.00 98.62 101 ALA A C 1
ATOM 755 O O . ALA A 1 101 ? 4.656 -4.399 2.670 1.00 98.62 101 ALA A O 1
ATOM 756 N N . TRP A 1 102 ? 4.694 -2.550 3.953 1.00 98.62 102 TRP A N 1
ATOM 757 C CA . TRP A 1 102 ? 5.433 -3.172 5.058 1.00 98.62 102 TRP A CA 1
ATOM 758 C C . TRP A 1 102 ? 4.624 -4.305 5.694 1.00 98.62 102 TRP A C 1
ATOM 760 O O . TRP A 1 102 ? 5.168 -5.384 5.919 1.00 98.62 102 TRP A O 1
ATOM 770 N N . ALA A 1 103 ? 3.328 -4.090 5.951 1.00 98.81 103 ALA A N 1
ATOM 771 C CA . ALA A 1 103 ? 2.459 -5.097 6.564 1.00 98.81 103 ALA A CA 1
ATOM 772 C C . ALA A 1 103 ? 2.227 -6.271 5.612 1.00 98.81 103 ALA A C 1
ATOM 774 O O . ALA A 1 103 ? 2.380 -7.424 6.008 1.00 98.81 103 ALA A O 1
ATOM 775 N N . THR A 1 104 ? 1.935 -5.974 4.344 1.00 98.75 104 THR A N 1
ATOM 776 C CA . THR A 1 104 ? 1.778 -6.966 3.271 1.00 98.75 104 THR A CA 1
ATOM 777 C C . THR A 1 104 ? 3.018 -7.844 3.153 1.00 98.75 104 THR A C 1
ATOM 779 O O . THR A 1 104 ? 2.903 -9.066 3.084 1.00 98.75 104 THR A O 1
ATOM 782 N N . SER A 1 105 ? 4.211 -7.249 3.200 1.00 98.62 105 SER A N 1
ATOM 783 C CA . SER A 1 105 ? 5.466 -7.996 3.084 1.00 98.62 105 SER A CA 1
ATOM 784 C C . SER A 1 105 ? 5.811 -8.781 4.342 1.00 98.62 105 SER A C 1
ATOM 786 O O . SER A 1 105 ? 6.235 -9.927 4.233 1.00 98.62 105 SER A O 1
ATOM 788 N N . ALA A 1 106 ? 5.582 -8.211 5.529 1.00 98.50 106 ALA A N 1
ATOM 789 C CA . ALA A 1 106 ? 5.757 -8.915 6.797 1.00 98.50 106 ALA A CA 1
ATOM 790 C C . ALA A 1 106 ? 4.847 -10.150 6.882 1.00 98.50 106 ALA A C 1
ATOM 792 O O . ALA A 1 106 ? 5.318 -11.236 7.209 1.00 98.50 106 ALA A O 1
ATOM 793 N N . PHE A 1 107 ? 3.567 -9.997 6.530 1.00 98.69 107 PHE A N 1
ATOM 794 C CA . PHE A 1 107 ? 2.604 -11.094 6.510 1.00 98.69 107 PHE A CA 1
ATOM 795 C C . PHE A 1 107 ? 2.965 -12.144 5.456 1.00 98.69 107 PHE A C 1
ATOM 797 O O . PHE A 1 107 ? 3.039 -13.334 5.756 1.00 98.69 107 PHE A O 1
ATOM 804 N N . THR A 1 108 ? 3.251 -11.709 4.227 1.00 98.50 108 THR A N 1
ATOM 805 C CA . THR A 1 108 ? 3.484 -12.628 3.109 1.00 98.50 108 THR A CA 1
ATOM 806 C C . THR A 1 108 ? 4.801 -13.382 3.237 1.00 98.50 108 THR A C 1
ATOM 808 O O . THR A 1 108 ? 4.819 -14.582 2.989 1.00 98.50 108 THR A O 1
ATOM 811 N N . TYR A 1 109 ? 5.885 -12.717 3.639 1.00 98.44 109 TYR A N 1
ATOM 812 C CA . TYR A 1 109 ? 7.246 -13.258 3.563 1.00 98.44 109 TYR A CA 1
ATOM 813 C C . TYR A 1 109 ? 7.899 -13.533 4.925 1.00 98.44 109 TYR A C 1
ATOM 815 O O . TYR A 1 109 ? 9.052 -13.950 4.939 1.00 98.44 109 TYR A O 1
ATOM 823 N N . GLY A 1 110 ? 7.224 -13.329 6.062 1.00 97.44 110 GLY A N 1
ATOM 824 C CA . GLY A 1 110 ? 7.781 -13.658 7.382 1.00 97.44 110 GLY A CA 1
ATOM 825 C C . GLY A 1 110 ? 8.108 -15.153 7.529 1.00 97.44 110 GLY A C 1
ATOM 826 O O . GLY A 1 110 ? 7.223 -16.005 7.445 1.00 97.44 110 GLY A O 1
ATOM 827 N N . GLN A 1 111 ? 9.381 -15.486 7.759 1.00 95.06 111 GLN A N 1
ATOM 828 C CA . GLN A 1 111 ? 9.887 -16.862 7.702 1.00 95.06 111 GLN A CA 1
ATOM 829 C C . GLN A 1 111 ? 9.979 -17.509 9.087 1.00 95.06 111 GLN A C 1
ATOM 831 O O . GLN A 1 111 ? 10.484 -16.911 10.034 1.00 95.06 111 GLN A O 1
ATOM 836 N N . ASN A 1 112 ? 9.585 -18.782 9.183 1.00 91.56 112 ASN A N 1
ATOM 837 C CA . ASN A 1 112 ? 9.700 -19.618 10.389 1.00 91.56 112 ASN A CA 1
ATOM 838 C C . ASN A 1 112 ? 8.994 -19.046 11.640 1.00 91.56 112 ASN A C 1
ATOM 840 O O . ASN A 1 112 ? 9.447 -19.237 12.775 1.00 91.56 112 ASN A O 1
ATOM 844 N N . ILE A 1 113 ? 7.884 -18.333 11.433 1.00 94.94 113 ILE A N 1
ATOM 845 C CA . ILE A 1 113 ? 7.054 -17.720 12.474 1.00 94.94 113 ILE A CA 1
ATOM 846 C C . ILE A 1 113 ? 5.587 -18.019 12.127 1.00 94.94 113 ILE A C 1
ATOM 848 O O . ILE A 1 113 ? 5.106 -17.480 11.133 1.00 94.94 113 ILE A O 1
ATOM 852 N N . PRO A 1 114 ? 4.875 -18.856 12.905 1.00 94.88 114 PRO A N 1
ATOM 853 C CA . PRO A 1 114 ? 3.444 -19.087 12.707 1.00 94.88 114 PRO A CA 1
ATOM 854 C C . PRO A 1 114 ? 2.638 -17.790 12.807 1.00 94.88 114 PRO A C 1
ATOM 856 O O . PRO A 1 114 ? 3.012 -16.891 13.563 1.00 94.88 114 PRO A O 1
ATOM 859 N N . ASP A 1 115 ? 1.505 -17.714 12.114 1.00 95.62 115 ASP A N 1
ATOM 860 C CA . ASP A 1 115 ? 0.716 -16.481 12.017 1.00 95.62 115 ASP A CA 1
ATOM 861 C C . ASP A 1 115 ? 0.219 -15.949 13.352 1.00 95.62 115 ASP A C 1
ATOM 863 O O . ASP A 1 115 ? 0.238 -14.741 13.564 1.00 95.62 115 ASP A O 1
ATOM 867 N N . GLU A 1 116 ? -0.144 -16.833 14.279 1.00 93.69 116 GLU A N 1
ATOM 868 C CA . GLU A 1 116 ? -0.528 -16.451 15.641 1.00 93.69 116 GLU A CA 1
ATOM 869 C C . GLU A 1 116 ? 0.591 -15.655 16.339 1.00 93.69 116 GLU A C 1
ATOM 871 O O . GLU A 1 116 ? 0.347 -14.627 16.968 1.00 93.69 116 GLU A O 1
ATOM 876 N N . ALA A 1 117 ? 1.849 -16.076 16.165 1.00 95.38 117 ALA A N 1
ATOM 877 C CA . ALA A 1 117 ? 3.003 -15.374 16.718 1.00 95.38 117 ALA A CA 1
ATOM 878 C C . ALA A 1 117 ? 3.376 -14.127 15.900 1.00 95.38 117 ALA A C 1
ATOM 880 O O . ALA A 1 117 ? 3.801 -13.124 16.473 1.00 95.38 117 ALA A O 1
ATOM 881 N N . LEU A 1 118 ? 3.230 -14.180 14.572 1.00 97.38 118 LEU A N 1
ATOM 882 C CA . LEU A 1 118 ? 3.556 -13.079 13.665 1.00 97.38 118 LEU A CA 1
ATOM 883 C C . LEU A 1 118 ? 2.612 -11.889 13.868 1.00 97.38 118 LEU A C 1
ATOM 885 O O . LEU A 1 118 ? 3.064 -10.749 13.973 1.00 97.38 118 LEU A O 1
ATOM 889 N N . LEU A 1 119 ? 1.308 -12.151 13.932 1.00 97.06 119 LEU A N 1
ATOM 890 C CA . LEU A 1 119 ? 0.252 -11.143 14.027 1.00 97.06 119 LEU A CA 1
ATOM 891 C C . LEU A 1 119 ? -0.003 -10.685 15.474 1.00 97.06 119 LEU A C 1
ATOM 893 O O . LEU A 1 119 ? -0.638 -9.652 15.686 1.00 97.06 119 LEU A O 1
ATOM 897 N N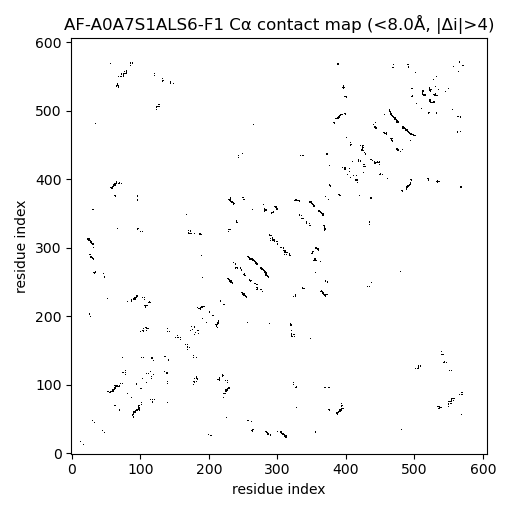 . GLY A 1 120 ? 0.555 -11.402 16.456 1.00 92.50 120 GLY A N 1
ATOM 898 C CA . GLY A 1 120 ? 0.473 -11.080 17.882 1.00 92.50 120 GLY A CA 1
ATOM 899 C C . GLY A 1 120 ? -0.901 -11.366 18.488 1.00 92.50 120 GLY A C 1
ATOM 900 O O . GLY A 1 120 ? -1.868 -11.645 17.780 1.00 92.50 120 GLY A O 1
ATOM 901 N N . VAL A 1 121 ? -1.015 -11.258 19.812 1.00 86.31 121 VAL A N 1
ATOM 902 C CA . VAL A 1 121 ? -2.238 -11.640 20.540 1.00 86.31 121 VAL A CA 1
ATOM 903 C C . VAL A 1 121 ? -3.340 -10.586 20.415 1.00 86.31 121 VAL A C 1
ATOM 905 O O . VAL A 1 121 ? -3.090 -9.383 20.515 1.00 86.31 121 VAL A O 1
ATOM 908 N N . ASP A 1 122 ? -4.576 -11.040 20.191 1.00 85.94 122 ASP A N 1
ATOM 909 C CA . ASP A 1 122 ? -5.775 -10.198 20.229 1.00 85.94 122 ASP A CA 1
ATOM 910 C C . ASP A 1 122 ? -6.430 -10.218 21.615 1.00 85.94 122 ASP A C 1
ATOM 912 O O . ASP A 1 122 ? -6.401 -11.227 22.325 1.00 85.94 122 ASP A O 1
ATOM 916 N N . TRP A 1 123 ? -7.062 -9.108 21.990 1.00 90.69 123 TRP A N 1
ATOM 917 C CA . TRP A 1 123 ? -7.799 -9.000 23.246 1.00 90.69 123 TRP A CA 1
ATOM 918 C C . TRP A 1 123 ? -9.160 -8.360 23.007 1.00 90.69 123 TRP A C 1
ATOM 920 O O . TRP A 1 123 ? -9.274 -7.344 22.323 1.00 90.69 123 TRP A O 1
ATOM 930 N N . GLU A 1 124 ? -10.192 -8.913 23.644 1.00 92.94 124 GLU A N 1
ATOM 931 C CA . GLU A 1 124 ? -11.471 -8.214 23.773 1.00 92.94 124 GLU A CA 1
ATOM 932 C C . GLU A 1 124 ? -11.274 -6.880 24.523 1.00 92.94 124 GLU A C 1
ATOM 934 O O . GLU A 1 124 ? -10.450 -6.819 25.442 1.00 92.94 124 GLU A O 1
ATOM 939 N N . PRO A 1 125 ? -12.019 -5.815 24.183 1.00 95.00 125 PRO A N 1
ATOM 940 C CA . PRO A 1 125 ? -11.842 -4.494 24.782 1.00 95.00 125 PRO A CA 1
ATOM 941 C C . PRO A 1 125 ? -11.941 -4.498 26.310 1.00 95.00 125 PRO A C 1
ATOM 943 O O . PRO A 1 125 ? -11.098 -3.874 26.947 1.00 95.00 125 PRO A O 1
ATOM 946 N N . GLU A 1 126 ? -12.863 -5.263 26.913 1.00 96.56 126 GLU A N 1
ATOM 947 C CA . GLU A 1 126 ? -13.025 -5.364 28.380 1.00 96.56 126 GLU A CA 1
ATOM 948 C C . GLU A 1 126 ? -11.800 -5.956 29.082 1.00 96.56 126 GLU A C 1
ATOM 950 O O . GLU A 1 126 ? -11.638 -5.845 30.296 1.00 96.56 126 GLU A O 1
ATOM 955 N N . ASN A 1 127 ? -10.956 -6.638 28.315 1.00 95.88 127 ASN A N 1
ATOM 956 C CA . ASN A 1 127 ? -9.772 -7.328 28.781 1.00 95.88 127 ASN A CA 1
ATOM 957 C C . ASN A 1 127 ? -8.502 -6.479 28.605 1.00 95.88 127 ASN A C 1
ATOM 959 O O . ASN A 1 127 ? -7.417 -6.952 28.936 1.00 95.88 127 ASN A O 1
ATOM 963 N N . LEU A 1 128 ? -8.578 -5.251 28.099 1.00 96.75 128 LEU A N 1
ATOM 964 C CA . LEU A 1 128 ? -7.391 -4.414 27.932 1.00 96.75 128 LEU A CA 1
ATOM 965 C C . LEU A 1 128 ? -6.924 -3.814 29.265 1.00 96.75 128 LEU A C 1
ATOM 967 O O . LEU A 1 128 ? -7.710 -3.275 30.034 1.00 96.75 128 LEU A O 1
ATOM 971 N N . THR A 1 129 ? -5.620 -3.878 29.520 1.00 96.69 129 THR A N 1
ATOM 972 C CA . THR A 1 129 ? -4.946 -3.201 30.641 1.00 96.69 129 THR A CA 1
ATOM 973 C C . THR A 1 129 ? -3.632 -2.614 30.142 1.00 96.69 129 THR A C 1
ATOM 975 O O . THR A 1 129 ? -3.087 -3.107 29.148 1.00 96.69 129 THR A O 1
ATOM 978 N N . MET A 1 130 ? -3.086 -1.598 30.821 1.00 95.69 130 MET A N 1
ATOM 979 C CA . MET A 1 130 ? -1.785 -1.032 30.432 1.00 95.69 130 MET A CA 1
ATOM 980 C C . MET A 1 130 ? -0.684 -2.095 30.480 1.00 95.69 130 MET A C 1
ATOM 982 O O . MET A 1 130 ? 0.177 -2.149 29.606 1.00 95.69 130 MET A O 1
ATOM 986 N N . GLU A 1 131 ? -0.766 -3.020 31.440 1.00 95.88 131 GLU A N 1
ATOM 987 C CA . GLU A 1 131 ? 0.149 -4.155 31.533 1.00 95.88 131 GLU A CA 1
ATOM 988 C C . GLU A 1 131 ? 0.087 -5.060 30.293 1.00 95.88 131 GLU A C 1
ATOM 990 O O . GLU A 1 131 ? 1.132 -5.413 29.747 1.00 95.88 131 GLU A O 1
ATOM 995 N N . ARG A 1 132 ? -1.110 -5.434 29.820 1.00 95.50 132 ARG A N 1
ATOM 996 C CA . ARG A 1 132 ? -1.257 -6.258 28.605 1.00 95.50 132 ARG A CA 1
ATOM 997 C C . ARG A 1 132 ? -0.752 -5.511 27.377 1.00 95.50 132 ARG A C 1
ATOM 999 O O . ARG A 1 132 ? 0.043 -6.054 26.618 1.00 95.50 132 ARG A O 1
ATOM 1006 N N . LEU A 1 133 ? -1.143 -4.247 27.247 1.00 95.94 133 LEU A N 1
ATOM 1007 C CA . LEU A 1 133 ? -0.728 -3.371 26.158 1.00 95.94 133 LEU A CA 1
ATOM 1008 C C . LEU A 1 133 ? 0.796 -3.165 26.114 1.00 95.94 133 LEU A C 1
ATOM 1010 O O . LEU A 1 133 ? 1.351 -3.033 25.028 1.00 95.94 133 LEU A O 1
ATOM 1014 N N . SER A 1 134 ? 1.491 -3.217 27.252 1.00 95.44 134 SER A N 1
ATOM 1015 C CA . SER A 1 134 ? 2.955 -3.073 27.315 1.00 95.44 134 SER A CA 1
ATOM 1016 C C . SER A 1 134 ? 3.742 -4.281 26.772 1.00 95.44 134 SER A C 1
ATOM 1018 O O . SER A 1 134 ? 4.965 -4.216 26.627 1.00 95.44 134 SER A O 1
ATOM 1020 N N . ARG A 1 135 ? 3.069 -5.398 26.461 1.00 93.44 135 ARG A N 1
ATOM 1021 C CA . ARG A 1 135 ? 3.700 -6.658 26.041 1.00 93.44 135 ARG A CA 1
ATOM 1022 C C . ARG A 1 135 ? 3.474 -6.910 24.553 1.00 93.44 135 ARG A C 1
ATOM 1024 O O . ARG A 1 135 ? 2.348 -7.109 24.123 1.00 93.44 135 ARG A O 1
ATOM 1031 N N . VAL A 1 136 ? 4.557 -6.949 23.780 1.00 93.62 136 VAL A N 1
ATOM 1032 C CA . VAL A 1 136 ? 4.539 -7.348 22.362 1.00 93.62 136 VAL A CA 1
ATOM 1033 C C . VAL A 1 136 ? 5.394 -8.595 22.196 1.00 93.62 136 VAL A C 1
ATOM 1035 O O . VAL A 1 136 ? 6.569 -8.589 22.586 1.00 93.62 136 VAL A O 1
ATOM 1038 N N . GLU A 1 137 ? 4.826 -9.650 21.613 1.00 91.88 137 GLU A N 1
ATOM 1039 C CA . GLU A 1 137 ? 5.487 -10.944 21.444 1.00 91.88 137 GLU A CA 1
ATOM 1040 C C . GLU A 1 137 ? 6.797 -10.803 20.663 1.00 91.88 137 GLU A C 1
ATOM 1042 O O . GLU A 1 137 ? 6.882 -10.063 19.684 1.00 91.88 137 GLU A O 1
ATOM 1047 N N . GLU A 1 138 ? 7.833 -11.535 21.081 1.00 89.62 138 GLU A N 1
ATOM 1048 C CA . GLU A 1 138 ? 9.206 -11.390 20.573 1.00 89.62 138 GLU A CA 1
ATOM 1049 C C . GLU A 1 138 ? 9.326 -11.562 19.051 1.00 89.62 138 GLU A C 1
ATOM 1051 O O . GLU A 1 138 ? 10.120 -10.874 18.409 1.00 89.62 138 GLU A O 1
ATOM 1056 N N . LYS A 1 139 ? 8.515 -12.450 18.471 1.00 91.06 139 LYS A N 1
ATOM 1057 C CA . LYS A 1 139 ? 8.512 -12.753 17.034 1.00 91.06 139 LYS A CA 1
ATOM 1058 C C . LYS A 1 139 ? 7.430 -12.006 16.250 1.00 91.06 139 LYS A C 1
ATOM 1060 O O . LYS A 1 139 ? 7.327 -12.202 15.042 1.00 91.06 139 LYS A O 1
ATOM 1065 N N . SER A 1 140 ? 6.635 -11.162 16.907 1.00 96.81 140 SER A N 1
ATOM 1066 C CA . SER A 1 140 ? 5.559 -10.442 16.235 1.00 96.81 140 SER A CA 1
ATOM 1067 C C . SER A 1 140 ? 6.097 -9.345 15.320 1.00 96.81 140 SER A C 1
ATOM 1069 O O . SER A 1 140 ? 7.027 -8.600 15.654 1.00 96.81 140 SER A O 1
ATOM 1071 N N . ALA A 1 141 ? 5.434 -9.194 14.178 1.00 97.69 141 ALA A N 1
ATOM 1072 C CA . ALA A 1 141 ? 5.580 -8.068 13.272 1.00 97.69 141 ALA A CA 1
ATOM 1073 C C . ALA A 1 141 ? 5.271 -6.728 13.981 1.00 97.69 141 ALA A C 1
ATOM 1075 O O . ALA A 1 141 ? 5.921 -5.717 13.714 1.00 97.69 141 ALA A O 1
ATOM 1076 N N . LEU A 1 142 ? 4.405 -6.732 15.006 1.00 97.19 142 LEU A N 1
ATOM 1077 C CA . LEU A 1 142 ? 4.097 -5.567 15.850 1.00 97.19 142 LEU A CA 1
ATOM 1078 C C . LEU A 1 142 ? 5.307 -5.018 16.621 1.00 97.19 142 LEU A C 1
ATOM 1080 O O . LEU A 1 142 ? 5.217 -3.968 17.247 1.00 97.19 142 LEU A O 1
ATOM 1084 N N . ARG A 1 143 ? 6.474 -5.669 16.576 1.00 96.56 143 ARG A N 1
ATOM 1085 C CA . ARG A 1 143 ? 7.703 -5.092 17.133 1.00 96.56 143 ARG A CA 1
ATOM 1086 C C . ARG A 1 143 ? 8.351 -4.035 16.252 1.00 96.56 143 ARG A C 1
ATOM 1088 O O . ARG A 1 143 ? 9.202 -3.306 16.753 1.00 96.56 143 ARG A O 1
ATOM 1095 N N . ALA A 1 144 ? 8.007 -3.947 14.967 1.00 96.00 144 ALA A N 1
ATOM 1096 C CA . ALA A 1 144 ? 8.642 -2.986 14.065 1.00 96.00 144 ALA A CA 1
ATOM 1097 C C . ALA A 1 144 ? 8.501 -1.520 14.540 1.00 96.00 144 ALA A C 1
ATOM 1099 O O . ALA A 1 144 ? 9.532 -0.852 14.621 1.00 96.00 144 ALA A O 1
ATOM 1100 N N . PRO A 1 145 ? 7.317 -1.038 14.975 1.00 95.75 145 PRO A N 1
ATOM 1101 C CA . PRO A 1 145 ? 7.157 0.322 15.500 1.00 95.75 145 PRO A CA 1
ATOM 1102 C C . PRO A 1 145 ? 7.935 0.618 16.795 1.00 95.75 145 PRO A C 1
ATOM 1104 O O . PRO A 1 145 ? 8.141 1.784 17.116 1.00 95.75 145 PRO A O 1
ATOM 1107 N N . LEU A 1 146 ? 8.364 -0.408 17.542 1.00 94.38 146 LEU A N 1
ATOM 1108 C CA . LEU A 1 146 ? 9.121 -0.263 18.798 1.00 94.38 146 LEU A CA 1
ATOM 1109 C C . LEU A 1 146 ? 10.608 0.034 18.574 1.00 94.38 146 LEU A C 1
ATOM 1111 O O . LEU A 1 146 ? 11.340 0.313 19.523 1.00 94.38 146 LEU A O 1
ATOM 1115 N N . ARG A 1 147 ? 11.099 -0.161 17.348 1.00 88.50 147 ARG A N 1
ATOM 1116 C CA . ARG A 1 147 ? 12.525 -0.063 17.033 1.00 88.50 147 ARG A CA 1
ATOM 1117 C C . ARG A 1 147 ? 12.875 1.393 16.751 1.00 88.50 147 ARG A C 1
ATOM 1119 O O . ARG A 1 147 ? 12.185 2.051 15.985 1.00 88.50 147 ARG A O 1
ATOM 1126 N N . ASN A 1 148 ? 13.991 1.856 17.314 1.00 78.50 148 ASN A N 1
ATOM 1127 C CA . ASN A 1 148 ? 14.505 3.208 17.093 1.00 78.50 148 ASN A CA 1
ATOM 1128 C C . ASN A 1 148 ? 14.758 3.449 15.597 1.00 78.50 148 ASN A C 1
ATOM 1130 O O . ASN A 1 148 ? 15.744 2.964 15.040 1.00 78.50 148 ASN A O 1
ATOM 1134 N N . PHE A 1 149 ? 13.883 4.193 14.936 1.00 79.12 149 PHE A N 1
ATOM 1135 C CA . PHE A 1 149 ? 13.933 4.418 13.499 1.00 79.12 149 PHE A CA 1
ATOM 1136 C C . PHE A 1 149 ? 14.947 5.510 13.152 1.00 79.12 149 PHE A C 1
ATOM 1138 O O . PHE A 1 149 ? 15.758 5.351 12.238 1.00 79.12 149 PHE A O 1
ATOM 1145 N N . TRP A 1 150 ? 14.943 6.617 13.901 1.00 71.06 150 TRP A N 1
ATOM 1146 C CA . TRP A 1 150 ? 15.748 7.796 13.566 1.00 71.06 150 TRP A CA 1
ATOM 1147 C C . TRP A 1 150 ? 17.254 7.604 13.746 1.00 71.06 150 TRP A C 1
ATOM 1149 O O . TRP A 1 150 ? 17.992 7.992 12.840 1.00 71.06 150 TRP A O 1
ATOM 1159 N N . PRO A 1 151 ? 17.750 6.984 14.834 1.00 63.66 151 PRO A N 1
ATOM 1160 C CA . PRO A 1 151 ? 19.169 6.663 14.951 1.00 63.66 151 PRO A CA 1
ATOM 1161 C C . PRO A 1 151 ? 19.659 5.772 13.804 1.00 63.66 151 PRO A C 1
ATOM 1163 O O . PRO A 1 151 ? 20.708 6.058 13.238 1.00 63.66 151 PRO A O 1
ATOM 1166 N N . ASN A 1 152 ? 18.862 4.774 13.394 1.00 60.66 152 ASN A N 1
ATOM 1167 C CA . ASN A 1 152 ? 19.170 3.930 12.236 1.00 60.66 152 ASN A CA 1
ATOM 1168 C C . ASN A 1 152 ? 19.249 4.762 10.945 1.00 60.66 152 ASN A C 1
ATOM 1170 O O . ASN A 1 152 ? 20.244 4.692 10.226 1.00 60.66 152 ASN A O 1
ATOM 1174 N N . ALA A 1 153 ? 18.247 5.605 10.680 1.00 63.59 153 ALA A N 1
ATOM 1175 C CA . ALA A 1 153 ? 18.219 6.441 9.483 1.00 63.59 153 ALA A CA 1
ATOM 1176 C C . ALA A 1 153 ? 19.393 7.439 9.433 1.00 63.59 153 ALA A C 1
ATOM 1178 O O . ALA A 1 153 ? 20.036 7.579 8.393 1.00 63.59 153 ALA A O 1
ATOM 1179 N N . VAL A 1 154 ? 19.701 8.112 10.548 1.00 63.12 154 VAL A N 1
ATOM 1180 C CA . VAL A 1 154 ? 20.783 9.108 10.644 1.00 63.12 154 VAL A CA 1
ATOM 1181 C C . VAL A 1 154 ? 22.161 8.458 10.542 1.00 63.12 154 VAL A C 1
ATOM 1183 O O . VAL A 1 154 ? 23.001 8.965 9.803 1.00 63.12 154 VAL A O 1
ATOM 1186 N N . GLU A 1 155 ? 22.402 7.340 11.232 1.00 60.16 155 GLU A N 1
ATOM 1187 C CA . GLU A 1 155 ? 23.669 6.602 11.146 1.00 60.16 155 GLU A CA 1
ATOM 1188 C C . GLU A 1 155 ? 23.968 6.199 9.698 1.00 60.16 155 GLU A C 1
ATOM 1190 O O . GLU A 1 155 ? 25.075 6.413 9.202 1.00 60.16 155 GLU A O 1
ATOM 1195 N N . ILE A 1 156 ? 22.959 5.686 8.990 1.00 58.75 156 ILE A N 1
ATOM 1196 C CA . ILE A 1 156 ? 23.125 5.216 7.616 1.00 58.75 156 ILE A CA 1
ATOM 1197 C C . ILE A 1 156 ? 23.251 6.397 6.634 1.00 58.75 156 ILE A C 1
ATOM 1199 O O . ILE A 1 156 ? 24.064 6.348 5.711 1.00 58.75 156 ILE A O 1
ATOM 1203 N N . LEU A 1 157 ? 22.530 7.504 6.858 1.00 59.88 157 LEU A N 1
ATOM 1204 C CA . LEU A 1 157 ? 22.709 8.748 6.093 1.00 59.88 157 LEU A CA 1
ATOM 1205 C C . LEU A 1 157 ? 24.120 9.334 6.267 1.00 59.88 157 LEU A C 1
ATOM 1207 O O . LEU A 1 157 ? 24.732 9.753 5.286 1.00 59.88 157 LEU A O 1
ATOM 1211 N N . LEU A 1 158 ? 24.664 9.335 7.489 1.00 59.00 158 LEU A N 1
ATOM 1212 C CA . LEU A 1 158 ? 26.033 9.784 7.759 1.00 59.00 158 LEU A CA 1
ATOM 1213 C C . LEU A 1 158 ? 27.067 8.845 7.127 1.00 59.00 158 LEU A C 1
ATOM 1215 O O . LEU A 1 158 ? 28.022 9.322 6.516 1.00 59.00 158 LEU A O 1
ATOM 1219 N N . ALA A 1 159 ? 26.869 7.528 7.201 1.00 55.44 159 ALA A N 1
ATOM 1220 C CA . ALA A 1 159 ? 27.744 6.560 6.541 1.00 55.44 159 ALA A CA 1
ATOM 1221 C C . ALA A 1 159 ? 27.829 6.807 5.022 1.00 55.44 159 ALA A C 1
ATOM 1223 O O . ALA A 1 159 ? 28.928 6.808 4.460 1.00 55.44 159 ALA A O 1
ATOM 1224 N N . ASN A 1 160 ? 26.699 7.129 4.386 1.00 56.88 160 ASN A N 1
ATOM 1225 C CA . ASN A 1 160 ? 26.630 7.466 2.961 1.00 56.88 160 ASN A CA 1
ATOM 1226 C C . ASN A 1 160 ? 27.344 8.787 2.601 1.00 56.88 160 ASN A C 1
ATOM 1228 O O . ASN A 1 160 ? 27.760 8.963 1.457 1.00 56.88 160 ASN A O 1
ATOM 1232 N N . LEU A 1 161 ? 27.529 9.709 3.555 1.00 56.50 161 LEU A N 1
ATOM 1233 C CA . LEU A 1 161 ? 28.281 10.956 3.347 1.00 56.50 161 LEU A CA 1
ATOM 1234 C C . LEU A 1 161 ? 29.803 10.756 3.422 1.00 56.50 161 LEU A C 1
ATOM 1236 O O . LEU A 1 161 ? 30.546 11.431 2.707 1.00 56.50 161 LEU A O 1
ATOM 1240 N N . PHE A 1 162 ? 30.280 9.847 4.277 1.00 50.56 162 PHE A N 1
ATOM 1241 C CA . PHE A 1 162 ? 31.718 9.637 4.506 1.00 50.56 162 PHE A CA 1
ATOM 1242 C C . PHE A 1 162 ? 32.326 8.533 3.639 1.00 50.56 162 PHE A C 1
ATOM 1244 O O . PHE A 1 162 ? 33.522 8.571 3.340 1.00 50.56 162 PHE A O 1
ATOM 1251 N N . VAL A 1 163 ? 31.522 7.567 3.198 1.00 50.09 163 VAL A N 1
ATOM 1252 C CA . VAL A 1 163 ? 31.978 6.464 2.358 1.00 50.09 163 VAL A CA 1
ATOM 1253 C C . VAL A 1 163 ? 31.402 6.668 0.962 1.00 50.09 163 VAL A C 1
ATOM 1255 O O . VAL A 1 163 ? 30.245 6.379 0.703 1.00 50.09 163 VAL A O 1
ATOM 1258 N N . ARG A 1 164 ? 32.232 7.143 0.027 1.00 41.03 164 ARG A N 1
ATOM 1259 C CA . ARG A 1 164 ? 31.936 7.288 -1.417 1.00 41.03 164 ARG A CA 1
ATOM 1260 C C . ARG A 1 164 ? 31.656 5.946 -2.142 1.00 41.03 164 ARG A C 1
ATOM 1262 O O . ARG A 1 164 ? 31.911 5.830 -3.338 1.00 41.03 164 ARG A O 1
ATOM 1269 N N . TRP A 1 165 ? 31.221 4.909 -1.426 1.00 38.41 165 TRP A N 1
ATOM 1270 C CA . TRP A 1 165 ? 30.821 3.619 -1.986 1.00 38.41 165 TRP A CA 1
ATOM 1271 C C . TRP A 1 165 ? 29.334 3.644 -2.345 1.00 38.41 165 TRP A C 1
ATOM 1273 O O . TRP A 1 165 ? 28.574 4.391 -1.747 1.00 38.41 165 TRP A O 1
ATOM 1283 N N . GLY A 1 166 ? 28.979 2.871 -3.378 1.00 45.53 166 GLY A N 1
ATOM 1284 C CA . GLY A 1 166 ? 27.724 2.896 -4.139 1.00 45.53 166 GLY A CA 1
ATOM 1285 C C . GLY A 1 166 ? 26.452 3.266 -3.373 1.00 45.53 166 GLY A C 1
ATOM 1286 O O . GLY A 1 166 ? 26.299 2.903 -2.212 1.00 45.53 166 GLY A O 1
ATOM 1287 N N . LYS A 1 167 ? 25.540 3.951 -4.085 1.00 51.66 167 LYS A N 1
ATOM 1288 C CA . LYS A 1 167 ? 24.185 4.392 -3.695 1.00 51.66 167 LYS A CA 1
ATOM 1289 C C . LYS A 1 167 ? 23.324 3.264 -3.088 1.00 51.66 167 LYS A C 1
ATOM 1291 O O . LYS A 1 167 ? 22.322 2.846 -3.657 1.00 51.66 167 LYS A O 1
ATOM 1296 N N . THR A 1 168 ? 23.713 2.742 -1.937 1.00 52.53 168 THR A N 1
ATOM 1297 C CA . THR A 1 168 ? 22.918 1.815 -1.144 1.00 52.53 168 THR A CA 1
ATOM 1298 C C . THR A 1 168 ? 22.034 2.694 -0.269 1.00 52.53 168 THR A C 1
ATOM 1300 O O . THR A 1 168 ? 22.493 3.391 0.635 1.00 52.53 168 THR A O 1
ATOM 1303 N N . HIS A 1 169 ? 20.763 2.793 -0.655 1.00 67.44 169 HIS A N 1
ATOM 1304 C CA . HIS A 1 169 ? 19.842 3.799 -0.137 1.00 67.44 169 HIS A CA 1
ATOM 1305 C C . HIS A 1 169 ? 19.637 3.589 1.368 1.00 67.44 169 HIS A C 1
ATOM 1307 O O . HIS A 1 169 ? 19.141 2.549 1.791 1.00 67.44 169 HIS A O 1
ATOM 1313 N N . GLY A 1 170 ? 20.014 4.565 2.201 1.00 73.38 170 GLY A N 1
ATOM 1314 C CA . GLY A 1 170 ? 19.996 4.377 3.657 1.00 73.38 170 GLY A CA 1
ATOM 1315 C C . GLY A 1 170 ? 18.609 4.097 4.246 1.00 73.38 170 GLY A C 1
ATOM 1316 O O . GLY A 1 170 ? 18.468 3.392 5.249 1.00 73.38 170 GLY A O 1
ATOM 1317 N N . TRP A 1 171 ? 17.580 4.583 3.551 1.00 81.31 171 TRP A N 1
ATOM 1318 C CA . TRP A 1 171 ? 16.186 4.235 3.791 1.00 81.31 171 TRP A CA 1
ATOM 1319 C C . TRP A 1 171 ? 15.926 2.731 3.658 1.00 81.31 171 TRP A C 1
ATOM 1321 O O . TRP A 1 171 ? 15.367 2.134 4.570 1.00 81.31 171 TRP A O 1
ATOM 1331 N N . GLU A 1 172 ? 16.406 2.097 2.585 1.00 86.38 172 GLU A N 1
ATOM 1332 C CA . GLU A 1 172 ? 16.216 0.664 2.331 1.00 86.38 172 GLU A CA 1
ATOM 1333 C C . GLU A 1 172 ? 16.821 -0.199 3.436 1.00 86.38 172 GLU A C 1
ATOM 1335 O O . GLU A 1 172 ? 16.193 -1.128 3.940 1.00 86.38 172 GLU A O 1
ATOM 1340 N N . GLN A 1 173 ? 18.023 0.161 3.879 1.00 86.69 173 GLN A N 1
ATOM 1341 C CA . GLN A 1 173 ? 18.685 -0.533 4.974 1.00 86.69 173 GLN A CA 1
ATOM 1342 C C . GLN A 1 173 ? 17.947 -0.353 6.307 1.00 86.69 173 GLN A C 1
ATOM 1344 O O . GLN A 1 173 ? 17.865 -1.300 7.087 1.00 86.69 173 GLN A O 1
ATOM 1349 N N . THR A 1 174 ? 17.385 0.831 6.570 1.00 87.25 174 THR A N 1
ATOM 1350 C CA . THR A 1 174 ? 16.576 1.065 7.776 1.00 87.25 174 THR A CA 1
ATOM 1351 C C . THR A 1 174 ? 15.293 0.240 7.734 1.00 87.25 174 THR A C 1
ATOM 1353 O O . THR A 1 174 ? 14.995 -0.471 8.691 1.00 87.25 174 THR A O 1
ATOM 1356 N N . ILE A 1 175 ? 14.569 0.272 6.613 1.00 89.81 175 ILE A N 1
ATOM 1357 C CA . ILE A 1 175 ? 13.335 -0.495 6.435 1.00 89.81 175 ILE A CA 1
ATOM 1358 C C . ILE A 1 175 ? 13.600 -2.000 6.559 1.00 89.81 175 ILE A C 1
ATOM 1360 O O . ILE A 1 175 ? 12.891 -2.676 7.302 1.00 89.81 175 ILE A O 1
ATOM 1364 N N . SER A 1 176 ? 14.657 -2.520 5.928 1.00 93.31 176 SER A N 1
ATOM 1365 C CA . SER A 1 176 ? 15.062 -3.926 6.059 1.00 93.31 176 SER A CA 1
ATOM 1366 C C . SER A 1 176 ? 15.300 -4.327 7.517 1.00 93.31 176 SER A C 1
ATOM 1368 O O . SER A 1 176 ? 14.674 -5.264 8.012 1.00 93.31 176 SER A O 1
ATOM 1370 N N . ARG A 1 177 ? 16.144 -3.577 8.237 1.00 92.00 177 ARG A N 1
ATOM 1371 C CA . ARG A 1 177 ? 16.486 -3.849 9.644 1.00 92.00 177 ARG A CA 1
ATOM 1372 C C . ARG A 1 177 ? 15.281 -3.792 10.574 1.00 92.00 177 ARG A C 1
ATOM 1374 O O . ARG A 1 177 ? 15.212 -4.533 11.553 1.00 92.00 177 ARG A O 1
ATOM 1381 N N . VAL A 1 178 ? 14.356 -2.872 10.309 1.00 93.06 178 VAL A N 1
ATOM 1382 C CA . VAL A 1 178 ? 13.214 -2.623 11.188 1.00 93.06 178 VAL A CA 1
ATOM 1383 C C . VAL A 1 178 ? 12.045 -3.557 10.885 1.00 93.06 178 VAL A C 1
ATOM 1385 O O . VAL A 1 178 ? 11.375 -3.974 11.827 1.00 93.06 178 VAL A O 1
ATOM 1388 N N . VAL A 1 179 ? 11.798 -3.911 9.622 1.00 95.81 179 VAL A N 1
ATOM 1389 C CA . VAL A 1 179 ? 10.598 -4.657 9.203 1.00 95.81 179 VAL A CA 1
ATOM 1390 C C . VAL A 1 179 ? 10.905 -6.105 8.810 1.00 95.81 179 VAL A C 1
ATOM 1392 O O . VAL A 1 179 ? 10.166 -6.993 9.219 1.00 95.81 179 VAL A O 1
ATOM 1395 N N . LEU A 1 180 ? 11.967 -6.360 8.038 1.00 96.88 180 LEU A N 1
ATOM 1396 C CA . LEU A 1 180 ? 12.189 -7.646 7.355 1.00 96.88 180 LEU A CA 1
ATOM 1397 C C . LEU A 1 180 ? 13.160 -8.581 8.086 1.00 96.88 180 LEU A C 1
ATOM 1399 O O . LEU A 1 180 ? 12.814 -9.726 8.372 1.00 96.88 180 LEU A O 1
ATOM 1403 N N . GLU A 1 181 ? 14.358 -8.103 8.424 1.00 96.12 181 GLU A N 1
ATOM 1404 C CA . GLU A 1 181 ? 15.414 -8.925 9.039 1.00 96.12 181 GLU A CA 1
ATOM 1405 C C . GLU A 1 181 ? 14.961 -9.624 10.332 1.00 96.12 181 GLU A C 1
ATOM 1407 O O . GLU A 1 181 ? 15.242 -10.814 10.493 1.00 96.12 181 GLU A O 1
ATOM 1412 N N . PRO A 1 182 ? 14.193 -8.972 11.229 1.00 95.44 182 PRO A N 1
ATOM 1413 C CA . PRO A 1 182 ? 13.689 -9.624 12.436 1.00 95.44 182 PRO A CA 1
ATOM 1414 C C . PRO A 1 182 ? 12.660 -10.728 12.167 1.00 95.44 182 PRO A C 1
ATOM 1416 O O . PRO A 1 182 ? 12.396 -11.537 13.051 1.00 95.44 182 PRO A O 1
ATOM 1419 N N . LEU A 1 183 ? 12.085 -10.756 10.963 1.00 96.75 183 LEU A N 1
ATOM 1420 C CA . LEU A 1 183 ? 11.161 -11.786 10.489 1.00 96.75 183 LEU A CA 1
ATOM 1421 C C . LEU A 1 183 ? 11.877 -12.851 9.644 1.00 96.75 183 LEU A C 1
ATOM 1423 O O . LEU A 1 183 ? 11.232 -13.609 8.922 1.00 96.75 183 LEU A O 1
ATOM 1427 N N . GLY A 1 184 ? 13.212 -12.901 9.711 1.00 96.25 184 GLY A N 1
ATOM 1428 C CA . GLY A 1 184 ? 14.022 -13.891 9.009 1.00 96.25 184 GLY A CA 1
ATOM 1429 C C . GLY A 1 184 ? 14.189 -13.617 7.516 1.00 96.25 184 GLY A C 1
ATOM 1430 O O . GLY A 1 184 ? 14.532 -14.539 6.783 1.00 96.25 184 GLY A O 1
ATOM 1431 N N . VAL A 1 185 ? 13.957 -12.380 7.061 1.00 97.56 185 VAL A N 1
ATOM 1432 C CA . VAL A 1 185 ? 14.110 -11.985 5.655 1.00 97.56 185 VAL A CA 1
ATOM 1433 C C . VAL A 1 185 ? 15.327 -11.067 5.499 1.00 97.56 185 VAL A C 1
ATOM 1435 O O . VAL A 1 185 ? 15.257 -9.891 5.859 1.00 97.56 185 VAL A O 1
ATOM 1438 N N . PRO A 1 186 ? 16.459 -11.566 4.971 1.00 96.12 186 PRO A N 1
ATOM 1439 C CA . PRO A 1 186 ? 17.644 -10.745 4.741 1.00 96.12 186 PRO A CA 1
ATOM 1440 C C . PRO A 1 186 ? 17.395 -9.601 3.750 1.00 96.12 186 PRO A C 1
ATOM 1442 O O . PRO A 1 186 ? 16.644 -9.754 2.785 1.00 96.12 186 PRO A O 1
ATOM 1445 N N . ARG A 1 187 ? 18.106 -8.480 3.922 1.00 93.81 187 ARG A N 1
ATOM 1446 C CA . ARG A 1 187 ? 18.005 -7.283 3.065 1.00 93.81 187 ARG A CA 1
ATOM 1447 C C . ARG A 1 187 ? 18.080 -7.574 1.565 1.00 93.81 187 ARG A C 1
ATOM 1449 O O . ARG A 1 187 ? 17.278 -7.066 0.787 1.00 93.81 187 ARG A O 1
ATOM 1456 N N . ASN A 1 188 ? 19.058 -8.380 1.163 1.00 93.56 188 ASN A N 1
ATOM 1457 C CA . ASN A 1 188 ? 19.369 -8.629 -0.245 1.00 93.56 188 ASN A CA 1
ATOM 1458 C C . ASN A 1 188 ? 18.540 -9.779 -0.839 1.00 93.56 188 ASN A C 1
ATOM 1460 O O . ASN A 1 188 ? 18.916 -10.320 -1.872 1.00 93.56 188 ASN A O 1
ATOM 1464 N N . SER A 1 189 ? 17.443 -10.179 -0.187 1.00 97.12 189 SER A N 1
ATOM 1465 C CA . SER A 1 189 ? 16.619 -11.284 -0.671 1.00 97.12 189 SER A CA 1
ATOM 1466 C C . SER A 1 189 ? 15.945 -10.916 -1.991 1.00 97.12 189 SER A C 1
ATOM 1468 O O . SER A 1 189 ? 15.055 -10.059 -2.025 1.00 97.12 189 SER A O 1
ATOM 1470 N N . VAL A 1 190 ? 16.356 -11.588 -3.062 1.00 97.56 190 VAL A N 1
ATOM 1471 C CA . VAL A 1 190 ? 15.591 -11.688 -4.306 1.00 97.56 190 VAL A CA 1
ATOM 1472 C C . VAL A 1 190 ? 14.325 -12.485 -3.999 1.00 97.56 190 VAL A C 1
ATOM 1474 O O . VAL A 1 190 ? 14.322 -13.342 -3.114 1.00 97.56 190 VAL A O 1
ATOM 1477 N N . PHE A 1 191 ? 13.225 -12.193 -4.677 1.00 98.38 191 PHE A N 1
ATOM 1478 C CA . PHE A 1 191 ? 11.936 -12.791 -4.353 1.00 98.38 191 PHE A CA 1
ATOM 1479 C C . PHE A 1 191 ? 11.191 -13.229 -5.603 1.00 98.38 191 PHE A C 1
ATOM 1481 O O . PHE A 1 191 ? 11.299 -12.612 -6.663 1.00 98.38 191 PHE A O 1
ATOM 1488 N N . THR A 1 192 ? 10.442 -14.318 -5.456 1.00 98.19 192 THR A N 1
ATOM 1489 C CA . THR A 1 192 ? 9.504 -14.810 -6.463 1.00 98.19 192 THR A CA 1
ATOM 1490 C C . THR A 1 192 ? 8.352 -15.575 -5.805 1.00 98.19 192 THR A C 1
ATOM 1492 O O . THR A 1 192 ? 8.240 -15.572 -4.580 1.00 98.19 192 THR A O 1
ATOM 1495 N N . TRP A 1 193 ? 7.437 -16.148 -6.587 1.00 97.44 193 TRP A N 1
ATOM 1496 C CA . TRP A 1 193 ? 6.138 -16.615 -6.091 1.00 97.44 193 TRP A CA 1
ATOM 1497 C C . TRP A 1 193 ? 6.176 -17.969 -5.376 1.00 97.44 193 TRP A C 1
ATOM 1499 O O . TRP A 1 193 ? 5.510 -18.161 -4.353 1.00 97.44 193 TRP A O 1
ATOM 1509 N N . ASP A 1 194 ? 6.939 -18.911 -5.914 1.00 96.75 194 ASP A N 1
ATOM 1510 C CA . ASP A 1 194 ? 7.060 -20.277 -5.418 1.00 96.75 194 ASP A CA 1
ATOM 1511 C C . ASP A 1 194 ? 8.344 -20.941 -5.940 1.00 96.75 194 ASP A C 1
ATOM 1513 O O . ASP A 1 194 ? 9.127 -20.347 -6.686 1.00 96.75 194 ASP A O 1
ATOM 1517 N N . GLU A 1 195 ? 8.580 -22.180 -5.505 1.00 97.44 195 GLU A N 1
ATOM 1518 C CA . GLU A 1 195 ? 9.751 -22.961 -5.916 1.00 97.44 195 GLU A CA 1
ATOM 1519 C C . GLU A 1 195 ? 9.733 -23.303 -7.413 1.00 97.44 195 GLU A C 1
ATOM 1521 O O . GLU A 1 195 ? 10.798 -23.417 -8.011 1.00 97.44 195 GLU A O 1
ATOM 1526 N N . GLU A 1 196 ? 8.556 -23.427 -8.038 1.00 97.00 196 GLU A N 1
ATOM 1527 C CA . GLU A 1 196 ? 8.442 -23.683 -9.480 1.00 97.00 196 GLU A CA 1
ATOM 1528 C C . GLU A 1 196 ? 8.942 -22.479 -10.283 1.00 97.00 196 GLU A C 1
ATOM 1530 O O . GLU A 1 196 ? 9.819 -22.615 -11.137 1.00 97.00 196 GLU A O 1
ATOM 1535 N N . THR A 1 197 ? 8.467 -21.280 -9.942 1.00 97.19 197 THR A N 1
ATOM 1536 C CA . THR A 1 197 ? 8.910 -20.040 -10.586 1.00 97.19 197 THR A CA 1
ATOM 1537 C C . THR A 1 197 ? 10.400 -19.796 -10.341 1.00 97.19 197 THR A C 1
ATOM 1539 O O . THR A 1 197 ? 11.132 -19.410 -11.251 1.00 97.19 197 THR A O 1
ATOM 1542 N N . LYS A 1 198 ? 10.889 -20.069 -9.125 1.00 98.38 198 LYS A N 1
ATOM 1543 C CA . LYS A 1 198 ? 12.319 -19.974 -8.808 1.00 98.38 198 LYS A CA 1
ATOM 1544 C C . LYS A 1 198 ? 13.151 -20.954 -9.636 1.00 98.38 198 LYS A C 1
ATOM 1546 O O . LYS A 1 198 ? 14.195 -20.560 -10.151 1.00 98.38 198 LYS A O 1
ATOM 1551 N N . ALA A 1 199 ? 12.708 -22.202 -9.779 1.00 98.50 199 ALA A N 1
ATOM 1552 C CA . ALA A 1 199 ? 13.402 -23.202 -10.583 1.00 98.50 199 ALA A CA 1
ATOM 1553 C C . ALA A 1 199 ? 13.488 -22.784 -12.061 1.00 98.50 199 ALA A C 1
ATOM 1555 O O . ALA A 1 199 ? 14.577 -22.848 -12.628 1.00 98.50 199 ALA A O 1
ATOM 1556 N N . ASP A 1 200 ? 12.399 -22.266 -12.645 1.00 98.00 200 ASP A N 1
ATOM 1557 C CA . ASP A 1 200 ? 12.387 -21.714 -14.014 1.00 98.00 200 ASP A CA 1
ATOM 1558 C C . ASP A 1 200 ? 13.385 -20.554 -14.178 1.00 98.00 200 ASP A C 1
ATOM 1560 O O . ASP A 1 200 ? 14.123 -20.487 -15.164 1.00 98.00 200 ASP A O 1
ATOM 1564 N N . ILE A 1 201 ? 13.459 -19.647 -13.196 1.00 98.50 201 ILE A N 1
ATOM 1565 C CA . ILE A 1 201 ? 14.431 -18.546 -13.219 1.00 98.50 201 ILE A CA 1
ATOM 1566 C C . ILE A 1 201 ? 15.867 -19.079 -13.169 1.00 98.50 201 ILE A C 1
ATOM 1568 O O . ILE A 1 201 ? 16.705 -18.619 -13.948 1.00 98.50 201 ILE A O 1
ATOM 1572 N N . LEU A 1 202 ? 16.160 -20.030 -12.277 1.00 98.50 202 LEU A N 1
ATOM 1573 C CA . LEU A 1 202 ? 17.503 -20.590 -12.090 1.00 98.50 202 LEU A CA 1
ATOM 1574 C C . LEU A 1 202 ? 17.958 -21.453 -13.272 1.00 98.50 202 LEU A C 1
ATOM 1576 O O . LEU A 1 202 ? 19.142 -21.440 -13.602 1.00 98.50 202 LEU A O 1
ATOM 1580 N N . GLU A 1 203 ? 17.042 -22.151 -13.943 1.00 98.44 203 GLU A N 1
ATOM 1581 C CA . GLU A 1 203 ? 17.340 -22.882 -15.179 1.00 98.44 203 GLU A CA 1
ATOM 1582 C C . GLU A 1 203 ? 17.827 -21.926 -16.278 1.00 98.44 203 GLU A C 1
ATOM 1584 O O . GLU A 1 203 ? 18.831 -22.187 -16.944 1.00 98.44 203 GLU A O 1
ATOM 1589 N N . ARG A 1 204 ? 17.164 -20.772 -16.421 1.00 97.94 204 ARG A N 1
ATOM 1590 C CA . ARG A 1 204 ? 17.541 -19.721 -17.381 1.00 97.94 204 ARG A CA 1
ATOM 1591 C C . ARG A 1 204 ? 18.754 -18.895 -16.949 1.00 97.94 204 ARG A C 1
ATOM 1593 O O . ARG A 1 204 ? 19.393 -18.272 -17.802 1.00 97.94 204 ARG A O 1
ATOM 1600 N N . ASN A 1 205 ? 19.038 -18.855 -15.646 1.00 98.06 205 ASN A N 1
ATOM 1601 C CA . ASN A 1 205 ? 20.050 -18.003 -15.017 1.00 98.06 205 ASN A CA 1
ATOM 1602 C C . ASN A 1 205 ? 20.816 -18.739 -13.897 1.00 98.06 205 ASN A C 1
ATOM 1604 O O . ASN A 1 205 ? 20.660 -18.398 -12.719 1.00 98.06 205 ASN A O 1
ATOM 1608 N N . PRO A 1 206 ? 21.690 -19.712 -14.220 1.00 97.44 206 PRO A N 1
ATOM 1609 C CA . PRO A 1 206 ? 22.398 -20.493 -13.200 1.00 97.44 206 PRO A CA 1
ATOM 1610 C C . PRO A 1 206 ? 23.260 -19.655 -12.244 1.00 97.44 206 PRO A C 1
ATOM 1612 O O . PRO A 1 206 ? 23.515 -20.058 -11.113 1.00 97.44 206 PRO A O 1
ATOM 1615 N N . SER A 1 207 ? 23.691 -18.465 -12.667 1.00 95.50 207 SER A N 1
ATOM 1616 C CA . SER A 1 207 ? 24.475 -17.534 -11.853 1.00 95.50 207 SER A CA 1
ATOM 1617 C C . SER A 1 207 ? 23.693 -16.859 -10.718 1.00 95.50 207 SER A C 1
ATOM 1619 O O . SER A 1 207 ? 24.292 -16.172 -9.892 1.00 95.50 207 SER A O 1
ATOM 1621 N N . LEU A 1 208 ? 22.371 -17.045 -10.651 1.00 97.06 208 LEU A N 1
ATOM 1622 C CA . LEU A 1 208 ? 21.536 -16.588 -9.536 1.00 97.06 208 LEU A CA 1
ATOM 1623 C C . LEU A 1 208 ? 21.384 -17.646 -8.424 1.00 97.06 208 LEU A C 1
ATOM 1625 O O . LEU A 1 208 ? 20.690 -17.399 -7.436 1.00 97.06 208 LEU A O 1
ATOM 1629 N N . ALA A 1 209 ? 22.008 -18.823 -8.564 1.00 96.00 209 ALA A N 1
ATOM 1630 C CA . ALA A 1 209 ? 21.869 -19.927 -7.610 1.00 96.00 209 ALA A CA 1
ATOM 1631 C C . ALA A 1 209 ? 22.417 -19.601 -6.209 1.00 96.00 209 ALA A C 1
ATOM 1633 O O . ALA A 1 209 ? 21.855 -20.056 -5.216 1.00 96.00 209 ALA A O 1
ATOM 1634 N N . GLU A 1 210 ? 23.474 -18.788 -6.136 1.00 94.44 210 GLU A N 1
ATOM 1635 C CA . GLU A 1 210 ? 24.119 -18.374 -4.879 1.00 94.44 210 GLU A CA 1
ATOM 1636 C C . GLU A 1 210 ? 23.460 -17.137 -4.242 1.00 94.44 210 GLU A C 1
ATOM 1638 O O . GLU A 1 210 ? 23.866 -16.689 -3.167 1.00 94.44 210 GLU A O 1
ATOM 1643 N N . GLU A 1 211 ? 22.447 -16.558 -4.894 1.00 96.44 211 GLU A N 1
ATOM 1644 C CA . GLU A 1 211 ? 21.724 -15.417 -4.344 1.00 96.44 211 GLU A CA 1
ATOM 1645 C C . GLU A 1 211 ? 20.835 -15.832 -3.175 1.00 96.44 211 GLU A C 1
ATOM 1647 O O . GLU A 1 211 ? 20.367 -16.966 -3.057 1.00 96.44 211 GLU A O 1
ATOM 1652 N N . THR A 1 212 ? 20.555 -14.876 -2.295 1.00 96.75 212 THR A N 1
ATOM 1653 C CA . THR A 1 212 ? 19.566 -15.096 -1.241 1.00 96.75 212 THR A CA 1
ATOM 1654 C C . THR A 1 212 ? 18.168 -14.961 -1.830 1.00 96.75 212 THR A C 1
ATOM 1656 O O . THR A 1 212 ? 17.828 -13.914 -2.377 1.00 96.75 212 THR A O 1
ATOM 1659 N N . TRP A 1 213 ? 17.351 -16.002 -1.681 1.00 98.00 213 TRP A N 1
ATOM 1660 C CA . TRP A 1 213 ? 15.968 -16.029 -2.152 1.00 98.00 213 TRP A CA 1
ATOM 1661 C C . TRP A 1 213 ? 14.985 -16.045 -0.984 1.00 98.00 213 TRP A C 1
ATOM 1663 O O . TRP A 1 213 ? 15.201 -16.750 0.001 1.00 98.00 213 TRP A O 1
ATOM 1673 N N . VAL A 1 214 ? 13.873 -15.328 -1.127 1.00 98.31 214 VAL A N 1
ATOM 1674 C CA . VAL A 1 214 ? 12.715 -15.415 -0.233 1.00 98.31 214 VAL A CA 1
ATOM 1675 C C . VAL A 1 214 ? 11.453 -15.701 -1.041 1.00 98.31 214 VAL A C 1
ATOM 1677 O O . VAL A 1 214 ? 11.241 -15.139 -2.115 1.00 98.31 214 VAL A O 1
ATOM 1680 N N . LEU A 1 215 ? 10.612 -16.588 -0.516 1.00 98.31 215 LEU A N 1
ATOM 1681 C CA . LEU A 1 215 ? 9.317 -16.951 -1.087 1.00 98.31 215 LEU A CA 1
ATOM 1682 C C . LEU A 1 215 ? 8.206 -16.621 -0.080 1.00 98.31 215 LEU A C 1
ATOM 1684 O O . LEU A 1 215 ? 8.486 -16.548 1.124 1.00 98.31 215 LEU A O 1
ATOM 1688 N N . PRO A 1 216 ? 6.951 -16.436 -0.529 1.00 98.06 216 PRO A N 1
ATOM 1689 C CA . PRO A 1 216 ? 5.806 -16.366 0.364 1.00 98.06 216 PRO A CA 1
ATOM 1690 C C . PRO A 1 216 ? 5.811 -17.536 1.350 1.00 98.06 216 PRO A C 1
ATOM 1692 O O . PRO A 1 216 ? 5.996 -18.690 0.957 1.00 98.06 216 PRO A O 1
ATOM 1695 N N . ALA A 1 217 ? 5.613 -17.236 2.629 1.00 97.19 217 ALA A N 1
ATOM 1696 C CA . ALA A 1 217 ? 5.605 -18.224 3.693 1.00 97.19 217 ALA A CA 1
ATOM 1697 C C . ALA A 1 217 ? 4.418 -19.184 3.524 1.00 97.19 217 ALA A C 1
ATOM 1699 O O . ALA A 1 217 ? 3.279 -18.765 3.309 1.00 97.19 217 ALA A O 1
ATOM 1700 N N . ARG A 1 218 ? 4.692 -20.489 3.587 1.00 94.62 218 ARG A N 1
ATOM 1701 C CA . ARG A 1 218 ? 3.715 -21.566 3.376 1.00 94.62 218 ARG A CA 1
ATOM 1702 C C . ARG A 1 218 ? 3.993 -22.720 4.336 1.00 94.62 218 ARG A C 1
ATOM 1704 O O . ARG A 1 218 ? 5.118 -22.897 4.795 1.00 94.62 218 ARG A O 1
ATOM 1711 N N . GLY A 1 219 ? 2.975 -23.542 4.585 1.00 92.69 219 GLY A N 1
ATOM 1712 C CA . GLY A 1 219 ? 3.078 -24.750 5.406 1.00 92.69 219 GLY A CA 1
ATOM 1713 C C . GLY A 1 219 ? 2.321 -24.653 6.735 1.00 92.69 219 GLY A C 1
ATOM 1714 O O . GLY A 1 219 ? 1.520 -23.737 6.924 1.00 92.69 219 GLY A O 1
ATOM 1715 N N . PRO A 1 220 ? 2.532 -25.612 7.654 1.00 92.31 220 PRO A N 1
ATOM 1716 C CA . PRO A 1 220 ? 1.845 -25.635 8.942 1.00 92.31 220 PRO A CA 1
ATOM 1717 C C . PRO A 1 220 ? 2.066 -24.343 9.739 1.00 92.31 220 PRO A C 1
ATOM 1719 O O . PRO A 1 220 ? 3.201 -23.905 9.909 1.00 92.31 220 PRO A O 1
ATOM 1722 N N . GLY A 1 221 ? 0.980 -23.759 10.250 1.00 92.56 221 GLY A N 1
ATOM 1723 C CA . GLY A 1 221 ? 1.013 -22.504 11.010 1.00 92.56 221 GLY A CA 1
ATOM 1724 C C . GLY A 1 221 ? 0.844 -21.233 10.172 1.00 92.56 221 GLY A C 1
ATOM 1725 O O . GLY A 1 221 ? 0.821 -20.151 10.752 1.00 92.56 221 GLY A O 1
ATOM 1726 N N . TYR A 1 222 ? 0.690 -21.356 8.850 1.00 96.06 222 TYR A N 1
ATOM 1727 C CA . TYR A 1 222 ? 0.400 -20.245 7.946 1.00 96.06 222 TYR A CA 1
ATOM 1728 C C . TYR A 1 222 ? -1.003 -20.374 7.348 1.00 96.06 222 TYR A C 1
ATOM 1730 O O . TYR A 1 222 ? -1.336 -21.396 6.744 1.00 96.06 222 TYR A O 1
ATOM 1738 N N . VAL A 1 223 ? -1.819 -19.330 7.476 1.00 95.62 223 VAL A N 1
ATOM 1739 C CA . VAL A 1 223 ? -3.055 -19.174 6.705 1.00 95.62 223 VAL A CA 1
ATOM 1740 C C . VAL A 1 223 ? -2.732 -18.817 5.253 1.00 95.62 223 VAL A C 1
ATOM 1742 O O . VAL A 1 223 ? -1.586 -18.517 4.901 1.00 95.62 223 VAL A O 1
ATOM 1745 N N . HIS A 1 224 ? -3.759 -18.831 4.399 1.00 93.94 224 HIS A N 1
ATOM 1746 C CA . HIS A 1 224 ? -3.638 -18.450 2.993 1.00 93.94 224 HIS A CA 1
ATOM 1747 C C . HIS A 1 224 ? -2.858 -17.137 2.811 1.00 93.94 224 HIS A C 1
ATOM 1749 O O . HIS A 1 224 ? -3.111 -16.153 3.506 1.00 93.94 224 HIS A O 1
ATOM 1755 N N . ARG A 1 225 ? -1.916 -17.133 1.860 1.00 95.62 225 ARG A N 1
ATOM 1756 C CA . ARG A 1 225 ? -1.189 -15.942 1.413 1.00 95.62 225 ARG A CA 1
ATOM 1757 C C . ARG A 1 225 ? -1.795 -15.444 0.101 1.00 95.62 225 ARG A C 1
ATOM 1759 O O . ARG A 1 225 ? -1.549 -16.084 -0.924 1.00 95.62 225 ARG A O 1
ATOM 1766 N N . PRO A 1 226 ? -2.556 -14.334 0.116 1.00 97.00 226 PRO A N 1
ATOM 1767 C CA . PRO A 1 226 ? -3.038 -13.717 -1.114 1.00 97.00 226 PRO A CA 1
ATOM 1768 C C . PRO A 1 226 ? -1.872 -13.268 -1.996 1.00 97.00 226 PRO A C 1
ATOM 1770 O O . PRO A 1 226 ? -0.764 -13.044 -1.504 1.00 97.00 226 PRO A O 1
ATOM 1773 N N . TYR A 1 227 ? -2.123 -13.073 -3.289 1.00 97.88 227 TYR A N 1
ATOM 1774 C CA . TYR A 1 227 ? -1.109 -12.560 -4.207 1.00 97.88 227 TYR A CA 1
ATOM 1775 C C . TYR A 1 227 ? -0.741 -11.108 -3.848 1.00 97.88 227 TYR A C 1
ATOM 1777 O O . TYR A 1 227 ? -1.618 -10.236 -3.918 1.00 97.88 227 TYR A O 1
ATOM 1785 N N . PRO A 1 228 ? 0.513 -10.824 -3.443 1.00 98.31 228 PRO A N 1
ATOM 1786 C CA . PRO A 1 228 ? 0.888 -9.508 -2.952 1.00 98.31 228 PRO A CA 1
ATOM 1787 C C . PRO A 1 228 ? 1.197 -8.549 -4.109 1.00 98.31 228 PRO A C 1
ATOM 1789 O O . PRO A 1 228 ? 1.936 -8.884 -5.038 1.00 98.31 228 PRO A O 1
ATOM 1792 N N . ILE A 1 229 ? 0.688 -7.325 -4.008 1.00 98.38 229 ILE A N 1
ATOM 1793 C CA . ILE A 1 229 ? 0.996 -6.219 -4.918 1.00 98.38 229 ILE A CA 1
ATOM 1794 C C . ILE A 1 229 ? 1.427 -5.030 -4.063 1.00 98.38 229 ILE A C 1
ATOM 1796 O O . ILE A 1 229 ? 0.677 -4.573 -3.205 1.00 98.38 229 ILE A O 1
ATOM 1800 N N . MET A 1 230 ? 2.640 -4.526 -4.268 1.00 98.25 230 MET A N 1
ATOM 1801 C CA . MET A 1 230 ? 3.120 -3.319 -3.595 1.00 98.25 230 MET A CA 1
ATOM 1802 C C . MET A 1 230 ? 3.149 -2.161 -4.583 1.00 98.25 230 MET A C 1
ATOM 1804 O O . MET A 1 230 ? 3.696 -2.292 -5.676 1.00 98.25 230 MET A O 1
ATOM 1808 N N . GLU A 1 231 ? 2.590 -1.022 -4.195 1.00 97.56 231 GLU A N 1
ATOM 1809 C CA . GLU A 1 231 ? 2.490 0.134 -5.086 1.00 97.56 231 GLU A CA 1
ATOM 1810 C C . GLU A 1 231 ? 3.650 1.102 -4.901 1.00 97.56 231 GLU A C 1
ATOM 1812 O O . GLU A 1 231 ? 4.001 1.471 -3.780 1.00 97.56 231 GLU A O 1
ATOM 1817 N N . THR A 1 232 ? 4.214 1.559 -6.011 1.00 96.12 232 THR A N 1
ATOM 1818 C CA . THR A 1 232 ? 5.273 2.570 -6.074 1.00 96.12 232 THR A CA 1
ATOM 1819 C C . THR A 1 232 ? 4.906 3.639 -7.101 1.00 96.12 232 THR A C 1
ATOM 1821 O O . THR A 1 232 ? 4.047 3.428 -7.962 1.00 96.12 232 THR A O 1
ATOM 1824 N N . THR A 1 233 ? 5.563 4.795 -7.036 1.00 94.44 233 THR A N 1
ATOM 1825 C CA . THR A 1 233 ? 5.348 5.891 -7.986 1.00 94.44 233 THR A CA 1
ATOM 1826 C C . THR A 1 233 ? 6.624 6.194 -8.758 1.00 94.44 233 THR A C 1
ATOM 1828 O O . THR A 1 233 ? 7.646 6.535 -8.167 1.00 94.44 233 THR A O 1
ATOM 1831 N N . LEU A 1 234 ? 6.550 6.168 -10.089 1.00 92.88 234 LEU A N 1
ATOM 1832 C CA . LEU A 1 234 ? 7.528 6.813 -10.962 1.00 92.88 234 LEU A CA 1
ATOM 1833 C C . LEU A 1 234 ? 7.179 8.303 -11.063 1.00 92.88 234 LEU A C 1
ATOM 1835 O O . LEU A 1 234 ? 6.113 8.672 -11.567 1.00 92.88 234 LEU A O 1
ATOM 1839 N N . LEU A 1 235 ? 8.072 9.164 -10.577 1.00 90.44 235 LEU A N 1
ATOM 1840 C CA . LEU A 1 235 ? 7.879 10.617 -10.578 1.00 90.44 235 LEU A CA 1
ATOM 1841 C C . LEU A 1 235 ? 8.196 11.243 -11.943 1.00 90.44 235 LEU A C 1
ATOM 1843 O O . LEU A 1 235 ? 7.620 12.272 -12.299 1.00 90.44 235 LEU A O 1
ATOM 1847 N N . GLY A 1 236 ? 9.100 10.616 -12.695 1.00 90.50 236 GLY A N 1
ATOM 1848 C CA . GLY A 1 236 ? 9.549 11.045 -14.016 1.00 90.50 236 GLY A CA 1
ATOM 1849 C C . GLY A 1 236 ? 11.074 11.049 -14.155 1.00 90.50 236 GLY A C 1
ATOM 1850 O O . GLY A 1 236 ? 11.780 10.662 -13.220 1.00 90.50 236 GLY A O 1
ATOM 1851 N N . PRO A 1 237 ? 11.603 11.473 -15.318 1.00 90.56 237 PRO A N 1
ATOM 1852 C CA . PRO A 1 237 ? 13.031 11.466 -15.592 1.00 90.56 237 PRO A CA 1
ATOM 1853 C C . PRO A 1 237 ? 13.792 12.351 -14.606 1.00 90.56 237 PRO A C 1
ATOM 1855 O O . PRO A 1 237 ? 13.563 13.560 -14.543 1.00 90.56 237 PRO A O 1
ATOM 1858 N N . TRP A 1 238 ? 14.755 11.760 -13.899 1.00 85.38 238 TRP A N 1
ATOM 1859 C CA . TRP A 1 238 ? 15.563 12.426 -12.872 1.00 85.38 238 TRP A CA 1
ATOM 1860 C C . TRP A 1 238 ? 16.199 13.731 -13.376 1.00 85.38 238 TRP A C 1
ATOM 1862 O O . TRP A 1 238 ? 16.246 14.731 -12.670 1.00 85.38 238 TRP A O 1
ATOM 1872 N N . LYS A 1 239 ? 16.635 13.771 -14.641 1.00 85.81 239 LYS A N 1
ATOM 1873 C CA . LYS A 1 239 ? 17.278 14.959 -15.226 1.00 85.81 239 LYS A CA 1
ATOM 1874 C C . LYS A 1 239 ? 16.370 16.195 -15.318 1.00 85.81 239 LYS A C 1
ATOM 1876 O O . LYS A 1 239 ? 16.893 17.296 -15.467 1.00 85.81 239 LYS A O 1
ATOM 1881 N N . LEU A 1 240 ? 15.047 16.010 -15.267 1.00 86.06 240 LEU A N 1
ATOM 1882 C CA . LEU A 1 240 ? 14.056 17.083 -15.379 1.00 86.06 240 LEU A CA 1
ATOM 1883 C C . LEU A 1 240 ? 13.594 17.620 -14.019 1.00 86.06 240 LEU A C 1
ATOM 1885 O O . LEU A 1 240 ? 12.799 18.560 -13.985 1.00 86.06 240 LEU A O 1
ATOM 1889 N N . THR A 1 241 ? 14.052 17.041 -12.906 1.00 80.25 241 THR A N 1
ATOM 1890 C CA . THR A 1 241 ? 13.628 17.474 -11.574 1.00 80.25 241 THR A CA 1
ATOM 1891 C C . THR A 1 241 ? 14.382 18.739 -11.121 1.00 80.25 241 THR A C 1
ATOM 1893 O O . THR A 1 241 ? 15.564 18.913 -11.442 1.00 80.25 241 THR A O 1
ATOM 1896 N N . PRO A 1 242 ? 13.722 19.665 -10.391 1.00 82.62 242 PRO A N 1
ATOM 1897 C CA . PRO A 1 242 ? 12.325 19.620 -9.943 1.00 82.62 242 PRO A CA 1
ATOM 1898 C C . PRO A 1 242 ? 11.311 19.963 -11.055 1.00 82.62 242 PRO A C 1
ATOM 1900 O O . PRO A 1 242 ? 11.538 20.846 -11.883 1.00 82.62 242 PRO A O 1
ATOM 1903 N N . VAL A 1 243 ? 10.153 19.293 -11.030 1.00 82.50 243 VAL A N 1
ATOM 1904 C CA . VAL A 1 243 ? 9.050 19.486 -11.985 1.00 82.50 243 VAL A CA 1
ATOM 1905 C C . VAL A 1 243 ? 7.960 20.360 -11.343 1.00 82.50 243 VAL A C 1
ATOM 1907 O O . VAL A 1 243 ? 7.465 20.035 -10.255 1.00 82.50 243 VAL A O 1
ATOM 1910 N N . PRO A 1 244 ? 7.536 21.472 -11.980 1.00 80.94 244 PRO A N 1
ATOM 1911 C CA . PRO A 1 244 ? 6.478 22.312 -11.430 1.00 80.94 244 PRO A CA 1
ATOM 1912 C C . PRO A 1 244 ? 5.185 21.526 -11.230 1.00 80.94 244 PRO A C 1
ATOM 1914 O O . PRO A 1 244 ? 4.840 20.665 -12.035 1.00 80.94 244 PRO A O 1
ATOM 1917 N N . ILE A 1 245 ? 4.431 21.872 -10.184 1.00 81.00 245 ILE A N 1
ATOM 1918 C CA . ILE A 1 245 ? 3.237 21.129 -9.759 1.00 81.00 245 ILE A CA 1
ATOM 1919 C C . ILE A 1 245 ? 2.265 20.882 -10.920 1.00 81.00 245 ILE A C 1
ATOM 1921 O O . ILE A 1 245 ? 1.771 19.767 -11.036 1.00 81.00 245 ILE A O 1
ATOM 1925 N N . GLY A 1 246 ? 2.026 21.862 -11.797 1.00 78.94 246 GLY A N 1
ATOM 1926 C CA . GLY A 1 246 ? 1.110 21.732 -12.940 1.00 78.94 246 GLY A CA 1
ATOM 1927 C C . GLY A 1 246 ? 1.568 20.798 -14.070 1.00 78.94 246 GLY A C 1
ATOM 1928 O O . GLY A 1 246 ? 0.740 20.428 -14.890 1.00 78.94 246 GLY A O 1
ATOM 1929 N N . TYR A 1 247 ? 2.843 20.396 -14.099 1.00 83.06 247 TYR A N 1
ATOM 1930 C CA . TYR A 1 247 ? 3.429 19.530 -15.136 1.00 83.06 247 TYR A CA 1
ATOM 1931 C C . TYR A 1 247 ? 3.836 18.148 -14.606 1.00 83.06 247 TYR A C 1
ATOM 1933 O O . TYR A 1 247 ? 4.531 17.394 -15.284 1.00 83.06 247 TYR A O 1
ATOM 1941 N N . ARG A 1 248 ? 3.468 17.815 -13.362 1.00 87.75 248 ARG A N 1
ATOM 1942 C CA . ARG A 1 248 ? 3.828 16.530 -12.754 1.00 87.75 248 ARG A CA 1
ATOM 1943 C C . ARG A 1 248 ? 3.021 15.397 -13.366 1.00 87.75 248 ARG A C 1
ATOM 1945 O O . ARG A 1 248 ? 1.815 15.296 -13.140 1.00 87.75 248 ARG A O 1
ATOM 1952 N N . GLU A 1 249 ? 3.735 14.486 -14.010 1.00 89.62 249 GLU A N 1
ATOM 1953 C CA . GLU A 1 249 ? 3.172 13.311 -14.665 1.00 89.62 249 GLU A CA 1
ATOM 1954 C C . GLU A 1 249 ? 3.511 12.015 -13.915 1.00 89.62 249 GLU A C 1
ATOM 1956 O O . GLU A 1 249 ? 4.128 11.096 -14.450 1.00 89.62 249 GLU A O 1
ATOM 1961 N N . TYR A 1 250 ? 3.101 11.932 -12.647 1.00 92.12 250 TYR A N 1
ATOM 1962 C CA . TYR A 1 250 ? 3.343 10.743 -11.824 1.00 92.12 250 TYR A CA 1
ATOM 1963 C C . TYR A 1 250 ? 2.599 9.531 -12.382 1.00 92.12 250 TYR A C 1
ATOM 1965 O O . TYR A 1 250 ? 1.470 9.646 -12.873 1.00 92.12 250 TYR A O 1
ATOM 1973 N N . THR A 1 251 ? 3.228 8.363 -12.308 1.00 91.81 251 THR A N 1
ATOM 1974 C CA . THR A 1 251 ? 2.616 7.113 -12.751 1.00 91.81 251 THR A CA 1
ATOM 1975 C C . THR A 1 251 ? 2.928 5.969 -11.805 1.00 91.81 251 THR A C 1
ATOM 1977 O O . THR A 1 251 ? 4.017 5.874 -11.251 1.00 91.81 251 THR A O 1
ATOM 1980 N N . GLN A 1 252 ? 1.946 5.093 -11.642 1.00 93.12 252 GLN A N 1
ATOM 1981 C CA . GLN A 1 252 ? 2.018 3.942 -10.761 1.00 93.12 252 GLN A CA 1
ATOM 1982 C C . GLN A 1 252 ? 2.905 2.852 -11.361 1.00 93.12 252 GLN A C 1
ATOM 1984 O O . GLN A 1 252 ? 2.870 2.617 -12.574 1.00 93.12 252 GLN A O 1
ATOM 1989 N N . CYS A 1 253 ? 3.658 2.176 -10.503 1.00 94.56 253 CYS A N 1
ATOM 1990 C CA . CYS A 1 253 ? 4.397 0.963 -10.806 1.00 94.56 253 CYS A CA 1
ATOM 1991 C C . CYS A 1 253 ? 4.111 -0.064 -9.704 1.00 94.56 253 CYS A C 1
ATOM 1993 O O . CYS A 1 253 ? 4.175 0.253 -8.516 1.00 94.56 253 CYS A O 1
ATOM 1995 N N . GLU A 1 254 ? 3.779 -1.279 -10.112 1.00 96.75 254 GLU A N 1
ATOM 1996 C CA . GLU A 1 254 ? 3.464 -2.393 -9.232 1.00 96.75 254 GLU A CA 1
ATOM 1997 C C . GLU A 1 254 ? 4.715 -3.242 -9.024 1.00 96.75 254 GLU A C 1
ATOM 1999 O O . GLU A 1 254 ? 5.430 -3.543 -9.979 1.00 96.75 254 GLU A O 1
ATOM 2004 N N . VAL A 1 255 ? 4.958 -3.653 -7.783 1.00 98.25 255 VAL A N 1
ATOM 2005 C CA . VAL A 1 255 ? 5.990 -4.621 -7.412 1.00 98.25 255 VAL A CA 1
ATOM 2006 C C . VAL A 1 255 ? 5.295 -5.890 -6.934 1.00 98.25 255 VAL A C 1
ATOM 2008 O O . VAL A 1 255 ? 4.570 -5.879 -5.938 1.00 98.25 255 VAL A O 1
ATOM 2011 N N . THR A 1 256 ? 5.523 -6.993 -7.639 1.00 98.31 256 THR A N 1
ATOM 2012 C CA . THR A 1 256 ? 4.920 -8.304 -7.367 1.00 98.31 256 THR A CA 1
ATOM 2013 C C . THR A 1 256 ? 6.001 -9.393 -7.428 1.00 98.31 256 THR A C 1
ATOM 2015 O O . THR A 1 256 ? 7.090 -9.143 -7.946 1.00 98.31 256 THR A O 1
ATOM 2018 N N . PRO A 1 257 ? 5.752 -10.611 -6.919 1.00 98.06 257 PRO A N 1
ATOM 2019 C CA . PRO A 1 257 ? 6.724 -11.703 -6.994 1.00 98.06 257 PRO A CA 1
ATOM 2020 C C . PRO A 1 257 ? 6.979 -12.226 -8.417 1.00 98.06 257 PRO A C 1
ATOM 2022 O O . PRO A 1 257 ? 7.978 -12.903 -8.643 1.00 98.06 257 PRO A O 1
ATOM 2025 N N . LEU A 1 258 ? 6.101 -11.940 -9.382 1.00 97.50 258 LEU A N 1
ATOM 2026 C CA . LEU A 1 258 ? 6.283 -12.377 -10.772 1.00 97.50 258 LEU A CA 1
ATOM 2027 C C . LEU A 1 258 ? 6.818 -11.269 -11.674 1.00 97.50 258 LEU A C 1
ATOM 2029 O O . LEU A 1 258 ? 7.489 -11.548 -12.664 1.00 97.50 258 LEU A O 1
ATOM 2033 N N . TYR A 1 259 ? 6.536 -10.013 -11.340 1.00 97.00 259 TYR A N 1
ATOM 2034 C CA . TYR A 1 259 ? 6.935 -8.879 -12.157 1.00 97.00 259 TYR A CA 1
ATOM 2035 C C . TYR A 1 259 ? 6.954 -7.554 -11.405 1.00 97.00 259 TYR A C 1
ATOM 2037 O O . TYR A 1 259 ? 6.271 -7.364 -10.397 1.00 97.00 259 TYR A O 1
ATOM 2045 N N . ILE A 1 260 ? 7.677 -6.603 -11.989 1.00 97.44 260 ILE A N 1
ATOM 2046 C CA . ILE A 1 260 ? 7.668 -5.194 -11.631 1.00 97.44 260 ILE A CA 1
ATOM 2047 C C . ILE A 1 260 ? 7.408 -4.361 -12.884 1.00 97.44 260 ILE A C 1
ATOM 2049 O O . ILE A 1 260 ? 7.979 -4.627 -13.945 1.00 97.44 260 ILE A O 1
ATOM 2053 N N . GLY A 1 261 ? 6.557 -3.343 -12.776 1.00 95.25 261 GLY A N 1
ATOM 2054 C CA . GLY A 1 261 ? 6.346 -2.383 -13.855 1.00 95.25 261 GLY A CA 1
ATOM 2055 C C . GLY A 1 261 ? 4.961 -1.753 -13.849 1.00 95.25 261 GLY A C 1
ATOM 2056 O O . GLY A 1 261 ? 4.267 -1.723 -12.837 1.00 95.25 261 GLY A O 1
ATOM 2057 N N . ARG A 1 262 ? 4.544 -1.224 -15.000 1.00 92.69 262 ARG A N 1
ATOM 2058 C CA . ARG A 1 262 ? 3.275 -0.501 -15.131 1.00 92.69 262 ARG A CA 1
ATOM 2059 C C . ARG A 1 262 ? 2.265 -1.341 -15.931 1.00 92.69 262 ARG A C 1
ATOM 2061 O O . ARG A 1 262 ? 2.548 -1.639 -17.093 1.00 92.69 262 ARG A O 1
ATOM 2068 N N . PRO A 1 263 ? 1.056 -1.613 -15.395 1.00 88.62 263 PRO A N 1
ATOM 2069 C CA . PRO A 1 263 ? 0.032 -2.461 -16.035 1.00 88.62 263 PRO A CA 1
ATOM 2070 C C . PRO A 1 263 ? -0.628 -1.891 -17.288 1.00 88.62 263 PRO A C 1
ATOM 2072 O O . PRO A 1 263 ? -1.621 -2.429 -17.762 1.00 88.62 263 PRO A O 1
ATOM 2075 N N . TYR A 1 264 ? -0.153 -0.756 -17.781 1.00 89.44 264 TYR A N 1
ATOM 2076 C CA . TYR A 1 264 ? -0.775 -0.034 -18.873 1.00 89.44 264 TYR A CA 1
ATOM 2077 C C . TYR A 1 264 ? 0.285 0.772 -19.609 1.00 89.44 264 TYR A C 1
ATOM 2079 O O . TYR A 1 264 ? 1.144 1.399 -18.979 1.00 89.44 264 TYR A O 1
ATOM 2087 N N . THR A 1 265 ? 0.239 0.748 -20.937 1.00 91.12 265 THR A N 1
ATOM 2088 C CA . THR A 1 265 ? 1.235 1.417 -21.773 1.00 91.12 265 THR A CA 1
ATOM 2089 C C . THR A 1 265 ? 0.747 2.787 -22.218 1.00 91.12 265 THR A C 1
ATOM 2091 O O . THR A 1 265 ? -0.349 2.958 -22.748 1.00 91.12 265 THR A O 1
ATOM 2094 N N . THR A 1 266 ? 1.567 3.812 -21.994 1.00 90.69 266 THR A N 1
ATOM 2095 C CA . THR A 1 266 ? 1.283 5.184 -22.431 1.00 90.69 266 THR A CA 1
ATOM 2096 C C . THR A 1 266 ? 2.584 5.906 -22.723 1.00 90.69 266 THR A C 1
ATOM 2098 O O . THR A 1 266 ? 3.577 5.723 -22.022 1.00 90.69 266 THR A O 1
ATOM 2101 N N . ASN A 1 267 ? 2.571 6.751 -23.749 1.00 91.12 267 ASN A N 1
ATOM 2102 C CA . ASN A 1 267 ? 3.644 7.704 -23.973 1.00 91.12 267 ASN A CA 1
ATOM 2103 C C . ASN A 1 267 ? 3.395 8.937 -23.097 1.00 91.12 267 ASN A C 1
ATOM 2105 O O . ASN A 1 267 ? 2.347 9.570 -23.221 1.00 91.12 267 ASN A O 1
ATOM 2109 N N . ILE A 1 268 ? 4.325 9.239 -22.195 1.00 90.44 268 ILE A N 1
ATOM 2110 C CA . ILE A 1 268 ? 4.221 10.356 -21.258 1.00 90.44 268 ILE A CA 1
ATOM 2111 C C . ILE A 1 268 ? 5.254 11.412 -21.644 1.00 90.44 268 ILE A C 1
ATOM 2113 O O . ILE A 1 268 ? 6.444 11.118 -21.771 1.00 90.44 268 ILE A O 1
ATOM 2117 N N . THR A 1 269 ? 4.796 12.652 -21.809 1.00 90.88 269 THR A N 1
ATOM 2118 C CA . THR A 1 269 ? 5.663 13.815 -22.005 1.00 90.88 269 THR A CA 1
ATOM 2119 C C . THR A 1 269 ? 5.947 14.462 -20.657 1.00 90.88 269 THR A C 1
ATOM 2121 O O . THR A 1 269 ? 5.077 15.091 -20.063 1.00 90.88 269 THR A O 1
ATOM 2124 N N . TYR A 1 270 ? 7.182 14.339 -20.189 1.00 89.38 270 TYR A N 1
ATOM 2125 C CA . TYR A 1 270 ? 7.664 15.024 -18.997 1.00 89.38 270 TYR A CA 1
ATOM 2126 C C . TYR A 1 270 ? 8.255 16.377 -19.377 1.00 89.38 270 TYR A C 1
ATOM 2128 O O . TYR A 1 270 ? 8.998 16.464 -20.355 1.00 89.38 270 TYR A O 1
ATOM 2136 N N . VAL A 1 271 ? 7.954 17.420 -18.601 1.00 87.75 271 VAL A N 1
ATOM 2137 C CA . VAL A 1 271 ? 8.377 18.803 -18.877 1.00 87.75 271 VAL A CA 1
ATOM 2138 C C . VAL A 1 271 ? 9.047 19.401 -17.637 1.00 87.75 271 VAL A C 1
ATOM 2140 O O . VAL A 1 271 ? 8.501 19.306 -16.538 1.00 87.75 271 VAL A O 1
ATOM 2143 N N . SER A 1 272 ? 10.227 20.009 -17.789 1.00 83.88 272 SER A N 1
ATOM 2144 C CA . SER A 1 272 ? 10.908 20.730 -16.701 1.00 83.88 272 SER A CA 1
ATOM 2145 C C . SER A 1 272 ? 10.354 22.150 -16.514 1.00 83.88 272 SER A C 1
ATOM 2147 O O . SER A 1 272 ? 9.600 22.670 -17.334 1.00 83.88 272 SER A O 1
ATOM 2149 N N . GLY A 1 273 ? 10.737 22.803 -15.413 1.00 74.44 273 GLY A N 1
ATOM 2150 C CA . GLY A 1 273 ? 10.336 24.184 -15.133 1.00 74.44 273 GLY A CA 1
ATOM 2151 C C . GLY A 1 273 ? 11.013 25.231 -16.024 1.00 74.44 273 GLY A C 1
ATOM 2152 O O . GLY A 1 273 ? 10.377 25.815 -16.895 1.00 74.44 273 GLY A O 1
ATOM 2153 N N . SER A 1 274 ? 12.283 25.542 -15.754 1.00 71.12 274 SER A N 1
ATOM 2154 C CA . SER A 1 274 ? 13.050 26.546 -16.504 1.00 71.12 274 SER A CA 1
ATOM 2155 C C . SER A 1 274 ? 14.558 26.238 -16.440 1.00 71.12 274 SER A C 1
ATOM 2157 O O . SER A 1 274 ? 15.068 26.085 -15.327 1.00 71.12 274 SER A O 1
ATOM 2159 N N . PRO A 1 275 ? 15.282 26.162 -17.580 1.00 78.31 275 PRO A N 1
ATOM 2160 C CA . PRO A 1 275 ? 14.755 26.222 -18.946 1.00 78.31 275 PRO A CA 1
ATOM 2161 C C . PRO A 1 275 ? 13.804 25.049 -19.224 1.00 78.31 275 PRO A C 1
ATOM 2163 O O . PRO A 1 275 ? 13.929 23.988 -18.613 1.00 78.31 275 PRO A O 1
ATOM 2166 N N . VAL A 1 276 ? 12.823 25.269 -20.103 1.00 82.81 276 VAL A N 1
ATOM 2167 C CA . VAL A 1 276 ? 11.840 24.243 -20.472 1.00 82.81 276 VAL A CA 1
ATOM 2168 C C . VAL A 1 276 ? 12.521 23.211 -21.363 1.00 82.81 276 VAL A C 1
ATOM 2170 O O . VAL A 1 276 ? 12.872 23.485 -22.509 1.00 82.81 276 VAL A O 1
ATOM 2173 N N . GLU A 1 277 ? 12.682 22.017 -20.825 1.00 88.56 277 GLU A N 1
ATOM 2174 C CA . GLU A 1 277 ? 13.103 20.807 -21.511 1.00 88.56 277 GLU A CA 1
ATOM 2175 C C . GLU A 1 277 ? 11.939 19.821 -21.476 1.00 88.56 277 GLU A C 1
ATOM 2177 O O . GLU A 1 277 ? 11.135 19.822 -20.541 1.00 88.56 277 GLU A O 1
ATOM 2182 N N . SER A 1 278 ? 11.839 18.970 -22.495 1.00 88.69 278 SER A N 1
ATOM 2183 C CA . SER A 1 278 ? 10.836 17.909 -22.520 1.00 88.69 278 SER A CA 1
ATOM 2184 C C . SER A 1 278 ? 11.451 16.574 -22.903 1.00 88.69 278 SER A C 1
ATOM 2186 O O . SER A 1 278 ? 12.408 16.506 -23.677 1.00 88.69 278 SER A O 1
ATOM 2188 N N . VAL A 1 279 ? 10.910 15.507 -22.326 1.00 88.81 279 VAL A N 1
ATOM 2189 C CA . VAL A 1 279 ? 11.301 14.127 -22.610 1.00 88.81 279 VAL A CA 1
ATOM 2190 C C . VAL A 1 279 ? 10.032 13.319 -22.799 1.00 88.81 279 VAL A C 1
ATOM 2192 O O . VAL A 1 279 ? 9.189 13.271 -21.907 1.00 88.81 279 VAL A O 1
ATOM 2195 N N . ASN A 1 280 ? 9.916 12.673 -23.954 1.00 90.44 280 ASN A N 1
ATOM 2196 C CA . ASN A 1 280 ? 8.883 11.677 -24.191 1.00 90.44 280 ASN A CA 1
ATOM 2197 C C . ASN A 1 280 ? 9.418 10.319 -23.759 1.00 90.44 280 ASN A C 1
ATOM 2199 O O . ASN A 1 280 ? 10.479 9.897 -24.224 1.00 90.44 280 ASN A O 1
ATOM 2203 N N . THR A 1 281 ? 8.686 9.640 -22.887 1.00 90.50 281 THR A N 1
ATOM 2204 C CA . THR A 1 281 ? 9.044 8.301 -22.440 1.00 90.50 281 THR A CA 1
ATOM 2205 C C . THR A 1 281 ? 7.835 7.392 -22.548 1.00 90.50 281 THR A C 1
ATOM 2207 O O . THR A 1 281 ? 6.767 7.682 -22.007 1.00 90.50 281 THR A O 1
ATOM 2210 N N . LEU A 1 282 ? 8.015 6.264 -23.234 1.00 92.62 282 LEU A N 1
ATOM 2211 C CA . LEU A 1 282 ? 7.055 5.175 -23.178 1.00 92.62 282 LEU A CA 1
ATOM 2212 C C . LEU A 1 282 ? 7.152 4.525 -21.797 1.00 92.62 282 LEU A C 1
ATOM 2214 O O . LEU A 1 282 ? 8.221 4.056 -21.410 1.00 92.62 282 LEU A O 1
ATOM 2218 N N . VAL A 1 283 ? 6.045 4.509 -21.061 1.00 92.62 283 VAL A N 1
ATOM 2219 C CA . VAL A 1 283 ? 5.945 3.861 -19.751 1.00 92.62 283 VAL A CA 1
ATOM 2220 C C . VAL A 1 283 ? 4.864 2.795 -19.826 1.00 92.62 283 VAL A C 1
ATOM 2222 O O . VAL A 1 283 ? 3.742 3.068 -20.249 1.00 92.62 283 VAL A O 1
ATOM 2225 N N . GLY A 1 284 ? 5.185 1.580 -19.407 1.00 92.88 284 GLY A N 1
ATOM 2226 C CA . GLY A 1 284 ? 4.322 0.414 -19.551 1.00 92.88 284 GLY A CA 1
ATOM 2227 C C . GLY A 1 284 ? 5.135 -0.864 -19.605 1.00 92.88 284 GLY A C 1
ATOM 2228 O O . GLY A 1 284 ? 6.341 -0.821 -19.854 1.00 92.88 284 GLY A O 1
ATOM 2229 N N . GLY A 1 285 ? 4.468 -1.991 -19.405 1.00 93.88 285 GLY A N 1
ATOM 2230 C CA . GLY A 1 285 ? 5.118 -3.289 -19.447 1.00 93.88 285 GLY A CA 1
ATOM 2231 C C . GLY A 1 285 ? 5.661 -3.716 -18.089 1.00 93.88 285 GLY A C 1
ATOM 2232 O O . GLY A 1 285 ? 5.748 -2.929 -17.140 1.00 93.88 285 GLY A O 1
ATOM 2233 N N . PHE A 1 286 ? 6.027 -4.986 -18.037 1.00 95.94 286 PHE A N 1
ATOM 2234 C CA . PHE A 1 286 ? 6.465 -5.699 -16.850 1.00 95.94 286 PHE A CA 1
ATOM 2235 C C . PHE A 1 286 ? 7.763 -6.458 -17.121 1.00 95.94 286 PHE A C 1
ATOM 2237 O O . PHE A 1 286 ? 7.967 -6.965 -18.224 1.00 95.94 286 PHE A O 1
ATOM 2244 N N . VAL A 1 287 ? 8.613 -6.574 -16.108 1.00 96.69 287 VAL A N 1
ATOM 2245 C CA . VAL A 1 287 ? 9.849 -7.371 -16.127 1.00 96.69 287 VAL A CA 1
ATOM 2246 C C . VAL A 1 287 ? 9.965 -8.165 -14.831 1.00 96.69 287 VAL A C 1
ATOM 2248 O O . VAL A 1 287 ? 9.504 -7.699 -13.791 1.00 96.69 287 VAL A O 1
ATOM 2251 N N . GLU A 1 288 ? 10.561 -9.357 -14.874 1.00 97.62 288 GLU A N 1
ATOM 2252 C CA . GLU A 1 288 ? 10.819 -10.146 -13.663 1.00 97.62 288 GLU A CA 1
ATOM 2253 C C . GLU A 1 288 ? 11.609 -9.343 -12.608 1.00 97.62 288 GLU A C 1
ATOM 2255 O O . GLU A 1 288 ? 12.536 -8.606 -12.970 1.00 97.62 288 GLU A O 1
ATOM 2260 N N . PRO A 1 289 ? 11.298 -9.498 -11.302 1.00 97.50 289 PRO A N 1
ATOM 2261 C CA . PRO A 1 289 ? 11.846 -8.642 -10.253 1.00 97.50 289 PRO A CA 1
ATOM 2262 C C . PRO A 1 289 ? 13.368 -8.539 -10.269 1.00 97.50 289 PRO A C 1
ATOM 2264 O O . PRO A 1 289 ? 13.895 -7.433 -10.293 1.00 97.50 289 PRO A O 1
ATOM 2267 N N . PHE A 1 290 ? 14.085 -9.665 -10.354 1.00 96.69 290 PHE A N 1
ATOM 2268 C CA . PHE A 1 290 ? 15.551 -9.688 -10.278 1.00 96.69 290 PHE A CA 1
ATOM 2269 C C . PHE A 1 290 ? 16.250 -8.834 -11.353 1.00 96.69 290 PHE A C 1
ATOM 2271 O O . PHE A 1 290 ? 17.393 -8.426 -11.150 1.00 96.69 290 PHE A O 1
ATOM 2278 N N . ALA A 1 291 ? 15.583 -8.563 -12.480 1.00 95.44 291 ALA A N 1
ATOM 2279 C CA . ALA A 1 291 ? 16.114 -7.773 -13.587 1.00 95.44 291 ALA A CA 1
ATOM 2280 C C . ALA A 1 291 ? 15.625 -6.315 -13.597 1.00 95.44 291 ALA A C 1
ATOM 2282 O O . ALA A 1 291 ? 16.186 -5.484 -14.320 1.00 95.44 291 ALA A O 1
ATOM 2283 N N . TYR A 1 292 ? 14.599 -5.975 -12.808 1.00 95.19 292 TYR A N 1
ATOM 2284 C CA . TYR A 1 292 ? 14.090 -4.610 -12.748 1.00 95.19 292 TYR A CA 1
ATOM 2285 C C . TYR A 1 292 ? 15.170 -3.649 -12.256 1.00 95.19 292 TYR A C 1
ATOM 2287 O O . TYR A 1 292 ? 15.923 -3.923 -11.321 1.00 95.19 292 TYR A O 1
ATOM 2295 N N . GLY A 1 293 ? 15.239 -2.489 -12.902 1.00 90.69 293 GLY A N 1
ATOM 2296 C CA . GLY A 1 293 ? 16.239 -1.486 -12.592 1.00 90.69 293 GLY A CA 1
ATOM 2297 C C . GLY A 1 293 ? 17.591 -1.660 -13.286 1.00 90.69 293 GLY A C 1
ATOM 2298 O O . GLY A 1 293 ? 18.441 -0.773 -13.178 1.00 90.69 293 GLY A O 1
ATOM 2299 N N . GLY A 1 294 ? 17.793 -2.752 -14.021 1.00 89.00 294 GLY A N 1
ATOM 2300 C CA . GLY A 1 294 ? 18.939 -2.921 -14.908 1.00 89.00 294 GLY A CA 1
ATOM 2301 C C . GLY A 1 294 ? 18.862 -2.064 -16.172 1.00 89.00 294 GLY A C 1
ATOM 2302 O O . GLY A 1 294 ? 17.833 -1.469 -16.499 1.00 89.00 294 GLY A O 1
ATOM 2303 N N . THR A 1 295 ? 19.969 -2.030 -16.912 1.00 91.50 295 THR A N 1
ATOM 2304 C CA . THR A 1 295 ? 19.996 -1.503 -18.282 1.00 91.50 295 THR A CA 1
ATOM 2305 C C . THR A 1 295 ? 19.084 -2.343 -19.178 1.00 91.50 295 THR A C 1
ATOM 2307 O O . THR A 1 295 ? 19.018 -3.564 -19.034 1.00 91.50 295 THR A O 1
ATOM 2310 N N . GLY A 1 296 ? 18.364 -1.682 -20.086 1.00 90.12 296 GLY A N 1
ATOM 2311 C CA . GLY A 1 296 ? 17.492 -2.361 -21.042 1.00 90.12 296 GLY A CA 1
ATOM 2312 C C . GLY A 1 296 ? 18.255 -3.179 -22.088 1.00 90.12 296 GLY A C 1
ATOM 2313 O O . GLY A 1 296 ? 19.466 -3.010 -22.248 1.00 90.12 296 GLY A O 1
ATOM 2314 N N . PRO A 1 297 ? 17.554 -4.064 -22.812 1.00 92.88 297 PRO A N 1
ATOM 2315 C CA . PRO A 1 297 ? 18.141 -4.816 -23.910 1.00 92.88 297 PRO A CA 1
ATOM 2316 C C . PRO A 1 297 ? 18.340 -3.913 -25.132 1.00 92.88 297 PRO A C 1
ATOM 2318 O O . PRO A 1 297 ? 17.696 -2.873 -25.264 1.00 92.88 297 PRO A O 1
ATOM 2321 N N . LEU A 1 298 ? 19.195 -4.345 -26.063 1.00 88.62 298 LEU A N 1
ATOM 2322 C CA . LEU A 1 298 ? 19.364 -3.668 -27.356 1.00 88.62 298 LEU A CA 1
ATOM 2323 C C . LEU A 1 298 ? 18.105 -3.773 -28.232 1.00 88.62 298 LEU A C 1
ATOM 2325 O O . LEU A 1 298 ? 17.760 -2.829 -28.939 1.00 88.62 298 LEU A O 1
ATOM 2329 N N . GLU A 1 299 ? 17.419 -4.915 -28.165 1.00 93.00 299 GLU A N 1
ATOM 2330 C CA . GLU A 1 299 ? 16.187 -5.200 -28.898 1.00 93.00 299 GLU A CA 1
ATOM 2331 C C . GLU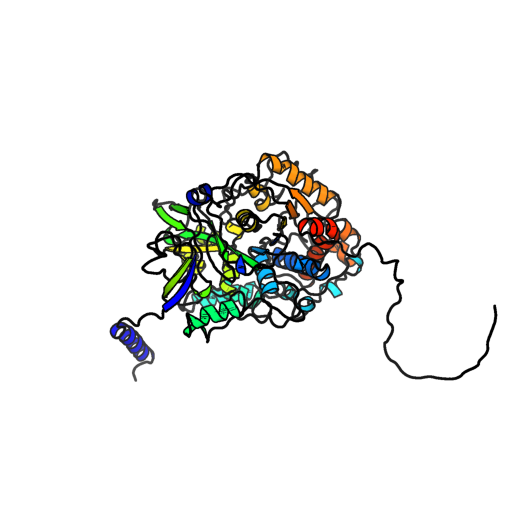 A 1 299 ? 15.093 -5.630 -27.916 1.00 93.00 299 GLU A C 1
ATOM 2333 O O . GLU A 1 299 ? 15.334 -6.405 -26.989 1.00 93.00 299 GLU A O 1
ATOM 2338 N N . GLY A 1 300 ? 13.891 -5.081 -28.091 1.00 94.31 300 GLY A N 1
ATOM 2339 C CA . GLY A 1 300 ? 12.734 -5.405 -27.266 1.00 94.31 300 GLY A CA 1
ATOM 2340 C C . GLY A 1 300 ? 12.002 -6.657 -27.742 1.00 94.31 300 GLY A C 1
ATOM 2341 O O . GLY A 1 300 ? 12.484 -7.420 -28.577 1.00 94.31 300 GLY A O 1
ATOM 2342 N N . LEU A 1 301 ? 10.784 -6.847 -27.235 1.00 93.56 301 LEU A N 1
ATOM 2343 C CA . LEU A 1 301 ? 9.891 -7.875 -27.763 1.00 93.56 301 LEU A CA 1
ATOM 2344 C C . LEU A 1 301 ? 9.577 -7.605 -29.238 1.00 93.56 301 LEU A C 1
ATOM 2346 O O . LEU A 1 301 ? 9.330 -6.459 -29.626 1.00 93.56 301 LEU A O 1
ATOM 2350 N N . ALA A 1 302 ? 9.518 -8.676 -30.034 1.00 90.62 302 ALA A N 1
ATOM 2351 C CA . ALA A 1 302 ? 9.075 -8.606 -31.420 1.00 90.62 302 ALA A CA 1
ATOM 2352 C C . ALA A 1 302 ? 7.697 -7.928 -31.533 1.00 90.62 302 ALA A C 1
ATOM 2354 O O . ALA A 1 302 ? 6.880 -7.943 -30.606 1.00 90.62 302 ALA A O 1
ATOM 2355 N N . GLU A 1 303 ? 7.424 -7.311 -32.679 1.00 84.56 303 GLU A N 1
ATOM 2356 C CA . GLU A 1 303 ? 6.120 -6.707 -32.939 1.00 84.56 303 GLU A CA 1
ATOM 2357 C C . GLU A 1 303 ? 5.000 -7.757 -32.800 1.00 84.56 303 GLU A C 1
ATOM 2359 O O . GLU A 1 303 ? 5.109 -8.869 -33.311 1.00 84.56 303 GLU A O 1
ATOM 2364 N N . GLY A 1 304 ? 3.947 -7.424 -32.047 1.00 82.69 304 GLY A N 1
ATOM 2365 C CA . GLY A 1 304 ? 2.836 -8.332 -31.745 1.00 82.69 304 GLY A CA 1
ATOM 2366 C C . GLY A 1 304 ? 3.089 -9.355 -30.628 1.00 82.69 304 GLY A C 1
ATOM 2367 O O . GLY A 1 304 ? 2.141 -10.007 -30.205 1.00 82.69 304 GLY A O 1
ATOM 2368 N N . ALA A 1 305 ? 4.315 -9.494 -30.108 1.00 89.56 305 ALA A N 1
ATOM 2369 C CA . ALA A 1 305 ? 4.575 -10.371 -28.968 1.00 89.56 305 ALA A CA 1
ATOM 2370 C C . ALA A 1 305 ? 4.128 -9.715 -27.648 1.00 89.56 305 ALA A C 1
ATOM 2372 O O . ALA A 1 305 ? 4.600 -8.636 -27.281 1.00 89.56 305 ALA A O 1
ATOM 2373 N N . GLU A 1 306 ? 3.236 -10.389 -26.919 1.00 89.00 306 GLU A N 1
ATOM 2374 C CA . GLU A 1 306 ? 2.737 -9.945 -25.608 1.00 89.00 306 GLU A CA 1
ATOM 2375 C C . GLU A 1 306 ? 3.697 -10.297 -24.465 1.00 89.00 306 GLU A C 1
ATOM 2377 O O . GLU A 1 306 ? 3.775 -9.591 -23.464 1.00 89.00 306 GLU A O 1
ATOM 2382 N N . THR A 1 307 ? 4.463 -11.378 -24.606 1.00 93.81 307 THR A N 1
ATOM 2383 C CA . THR A 1 307 ? 5.453 -11.821 -23.620 1.00 93.81 307 THR A CA 1
ATOM 2384 C C . THR A 1 307 ? 6.620 -12.526 -24.301 1.00 93.81 307 THR A C 1
ATOM 2386 O O . THR A 1 307 ? 6.491 -13.030 -25.418 1.00 93.81 307 THR A O 1
ATOM 2389 N N . GLY A 1 308 ? 7.769 -12.557 -23.635 1.00 95.19 308 GLY A N 1
ATOM 2390 C CA . GLY A 1 308 ? 8.962 -13.248 -24.108 1.00 95.19 308 GLY A CA 1
ATOM 2391 C C . GLY A 1 308 ? 10.099 -13.175 -23.098 1.00 95.19 308 GLY A C 1
ATOM 2392 O O . GLY A 1 308 ? 9.960 -12.579 -22.030 1.00 95.19 308 GLY A O 1
ATOM 2393 N N . ILE A 1 309 ? 11.224 -13.79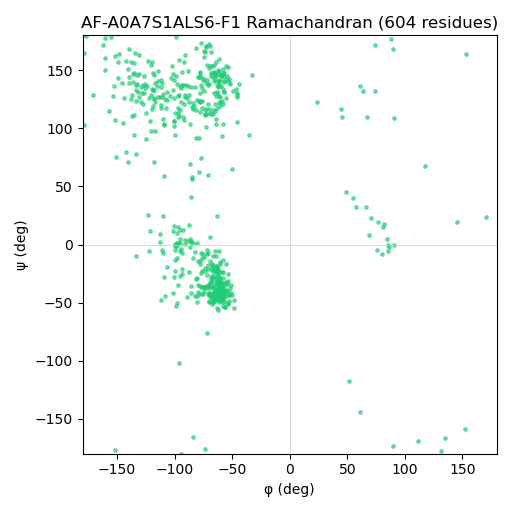4 -23.445 1.00 97.31 309 ILE A N 1
ATOM 2394 C CA . ILE A 1 309 ? 12.464 -13.736 -22.669 1.00 97.31 309 ILE A CA 1
ATOM 2395 C C . ILE A 1 309 ? 13.420 -12.793 -23.391 1.00 97.31 309 ILE A C 1
ATOM 2397 O O . ILE A 1 309 ? 13.673 -12.975 -24.581 1.00 97.31 309 ILE A O 1
ATOM 2401 N N . LEU A 1 310 ? 13.952 -11.808 -22.670 1.00 96.88 310 LEU A N 1
ATOM 2402 C CA . LEU A 1 310 ? 14.995 -10.911 -23.158 1.00 96.88 310 LEU A CA 1
ATOM 2403 C C . LEU A 1 310 ? 16.281 -11.134 -22.363 1.00 96.88 310 LEU A C 1
ATOM 2405 O O . LEU A 1 310 ? 16.250 -11.337 -21.148 1.00 96.88 310 LEU A O 1
ATOM 2409 N N . THR A 1 311 ? 17.411 -11.086 -23.062 1.00 95.81 311 THR A N 1
ATOM 2410 C CA . THR A 1 311 ? 18.745 -11.140 -22.462 1.00 95.81 311 THR A CA 1
ATOM 2411 C C . THR A 1 311 ? 19.176 -9.723 -22.087 1.00 95.81 311 THR A C 1
ATOM 2413 O O . THR A 1 311 ? 19.186 -8.823 -22.927 1.00 95.81 311 THR A O 1
ATOM 2416 N N . LEU A 1 312 ? 19.491 -9.523 -20.812 1.00 93.94 312 LEU A N 1
ATOM 2417 C CA . LEU A 1 312 ? 19.751 -8.231 -20.189 1.00 93.94 312 LEU A CA 1
ATOM 2418 C C . LEU A 1 312 ? 21.106 -8.250 -19.481 1.00 93.94 312 LEU A C 1
ATOM 2420 O O . LEU A 1 312 ? 21.436 -9.254 -18.847 1.00 93.94 312 LEU A O 1
ATOM 2424 N N . PRO A 1 313 ? 21.861 -7.142 -19.470 1.00 92.81 313 PRO A N 1
ATOM 2425 C CA . PRO A 1 313 ? 23.021 -7.029 -18.600 1.00 92.81 313 PRO A CA 1
ATOM 2426 C C . PRO A 1 313 ? 22.616 -7.211 -17.134 1.00 92.81 313 PRO A C 1
ATOM 2428 O O . PRO A 1 313 ? 21.652 -6.599 -16.665 1.00 92.81 313 PRO A O 1
ATOM 2431 N N . ARG A 1 314 ? 23.373 -8.018 -16.390 1.00 92.31 314 ARG A N 1
ATOM 2432 C CA . ARG A 1 314 ? 23.157 -8.229 -14.961 1.00 92.31 314 ARG A CA 1
ATOM 2433 C C . ARG A 1 314 ? 23.249 -6.893 -14.211 1.00 92.31 314 ARG A C 1
ATOM 2435 O O . ARG A 1 314 ? 24.288 -6.228 -14.279 1.00 92.31 314 ARG A O 1
ATOM 2442 N N . PRO A 1 315 ? 22.207 -6.501 -13.455 1.00 88.88 315 PRO A N 1
ATOM 2443 C CA . PRO A 1 315 ? 22.265 -5.312 -12.618 1.00 88.88 315 PRO A CA 1
ATOM 2444 C C . PRO A 1 315 ? 23.379 -5.417 -11.570 1.00 88.88 315 PRO A C 1
ATOM 2446 O O . PRO A 1 315 ? 23.627 -6.485 -11.014 1.00 88.88 315 PRO A O 1
ATOM 2449 N N . THR A 1 316 ? 24.014 -4.290 -11.230 1.00 83.56 316 THR A N 1
ATOM 2450 C CA . THR A 1 316 ? 25.002 -4.246 -10.133 1.00 83.56 316 THR A CA 1
ATOM 2451 C C . THR A 1 316 ? 24.387 -4.635 -8.786 1.00 83.56 316 THR A C 1
ATOM 2453 O O . THR A 1 316 ? 25.069 -5.199 -7.935 1.00 83.56 316 THR A O 1
ATOM 2456 N N . LEU A 1 317 ? 23.104 -4.324 -8.593 1.00 85.50 317 LEU A N 1
ATOM 2457 C CA . LEU A 1 317 ? 22.298 -4.742 -7.452 1.00 85.50 317 LEU A CA 1
ATOM 2458 C C . LEU A 1 317 ? 21.006 -5.345 -7.997 1.00 85.50 317 LEU A C 1
ATOM 2460 O O . LEU A 1 317 ? 20.288 -4.669 -8.734 1.00 85.50 317 LEU A O 1
ATOM 2464 N N . LEU A 1 318 ? 20.728 -6.599 -7.644 1.00 93.25 318 LEU A N 1
ATOM 2465 C CA . LEU A 1 318 ? 19.449 -7.231 -7.956 1.00 93.25 318 LEU A CA 1
ATOM 2466 C C . LEU A 1 318 ? 18.335 -6.550 -7.160 1.00 93.25 318 LEU A C 1
ATOM 2468 O O . LEU A 1 318 ? 18.548 -6.099 -6.030 1.00 93.25 318 LEU A O 1
ATOM 2472 N N . PHE A 1 319 ? 17.139 -6.490 -7.737 1.00 95.25 319 PHE A N 1
ATOM 2473 C CA . PHE A 1 319 ? 16.001 -5.912 -7.039 1.00 95.25 319 PHE A CA 1
ATOM 2474 C C . PHE A 1 319 ? 15.539 -6.844 -5.911 1.00 95.25 319 PHE A C 1
ATOM 2476 O O . PHE A 1 319 ? 15.028 -7.940 -6.150 1.00 95.25 319 PHE A O 1
ATOM 2483 N N . SER A 1 320 ? 15.728 -6.405 -4.670 1.00 96.12 320 SER A N 1
ATOM 2484 C CA . SER A 1 320 ? 15.336 -7.156 -3.479 1.00 96.12 320 SER A CA 1
ATOM 2485 C C . SER A 1 320 ? 13.921 -6.809 -3.017 1.00 96.12 320 SER A C 1
ATOM 2487 O O . SER A 1 320 ? 13.379 -5.748 -3.341 1.00 96.12 320 SER A O 1
ATOM 2489 N N . LEU A 1 321 ? 13.333 -7.668 -2.178 1.00 97.75 321 LEU A N 1
ATOM 2490 C CA . LEU A 1 321 ? 12.063 -7.361 -1.509 1.00 97.75 321 LEU A CA 1
ATOM 2491 C C . LEU A 1 321 ? 12.184 -6.080 -0.668 1.00 97.75 321 LEU A C 1
ATOM 2493 O O . LEU A 1 321 ? 11.268 -5.256 -0.656 1.00 97.75 321 LEU A O 1
ATOM 2497 N N . ALA A 1 322 ? 13.338 -5.885 -0.015 1.00 95.94 322 ALA A N 1
ATOM 2498 C CA . ALA A 1 322 ? 13.637 -4.675 0.741 1.00 95.94 322 ALA A CA 1
ATOM 2499 C C . ALA A 1 322 ? 13.580 -3.425 -0.147 1.00 95.94 322 ALA A C 1
ATOM 2501 O O . ALA A 1 322 ? 12.983 -2.430 0.262 1.00 95.94 322 ALA A O 1
ATOM 2502 N N . MET A 1 323 ? 14.124 -3.472 -1.369 1.00 94.00 323 MET A N 1
ATOM 2503 C CA . MET A 1 323 ? 14.020 -2.367 -2.327 1.00 94.00 323 MET A CA 1
ATOM 2504 C C . MET A 1 323 ? 12.563 -2.074 -2.696 1.00 94.00 323 MET A C 1
ATOM 2506 O O . MET A 1 323 ? 12.154 -0.914 -2.656 1.00 94.00 323 MET A O 1
ATOM 2510 N N . GLY A 1 324 ? 11.762 -3.108 -2.970 1.00 95.62 324 GLY A N 1
ATOM 2511 C CA . GLY A 1 324 ? 10.342 -2.967 -3.307 1.00 95.62 324 GLY A CA 1
ATOM 2512 C C . GLY A 1 324 ? 9.540 -2.224 -2.240 1.00 95.62 324 GLY A C 1
ATOM 2513 O O . GLY A 1 324 ? 8.923 -1.194 -2.524 1.00 95.62 324 GLY A O 1
ATOM 2514 N N . ILE A 1 325 ? 9.607 -2.683 -0.986 1.00 95.69 325 ILE A N 1
ATOM 2515 C CA . ILE A 1 325 ? 8.885 -2.022 0.112 1.00 95.69 325 ILE A CA 1
ATOM 2516 C C . ILE A 1 325 ? 9.429 -0.631 0.434 1.00 95.69 325 ILE A C 1
ATOM 2518 O O . ILE A 1 325 ? 8.688 0.223 0.912 1.00 95.69 325 ILE A O 1
ATOM 2522 N N . SER A 1 326 ? 10.712 -0.395 0.162 1.00 92.56 326 SER A N 1
ATOM 2523 C CA . SER A 1 326 ? 11.362 0.888 0.417 1.00 92.56 326 SER A CA 1
ATOM 2524 C C . SER A 1 326 ? 10.961 1.935 -0.607 1.00 92.56 326 SER A C 1
ATOM 2526 O O . SER A 1 326 ? 10.658 3.061 -0.218 1.00 92.56 326 SER A O 1
ATOM 2528 N N . GLN A 1 327 ? 10.895 1.558 -1.888 1.00 93.19 327 GLN A N 1
ATOM 2529 C CA . GLN A 1 327 ? 10.321 2.396 -2.940 1.00 93.19 327 GLN A CA 1
ATOM 2530 C C . GLN A 1 327 ? 8.849 2.677 -2.647 1.00 93.19 327 GLN A C 1
ATOM 2532 O O . GLN A 1 327 ? 8.437 3.829 -2.703 1.00 93.19 327 GLN A O 1
ATOM 2537 N N . SER A 1 328 ? 8.086 1.663 -2.224 1.00 95.50 328 SER A N 1
ATOM 2538 C CA . SER A 1 328 ? 6.668 1.818 -1.877 1.00 95.50 328 SER A CA 1
ATOM 2539 C C . SER A 1 328 ? 6.425 2.767 -0.704 1.00 95.50 328 SER A C 1
ATOM 2541 O O . SER A 1 328 ? 5.327 3.301 -0.589 1.00 95.50 328 SER A O 1
ATOM 2543 N N . SER A 1 329 ? 7.431 3.020 0.140 1.00 91.62 329 SER A N 1
ATOM 2544 C CA . SER A 1 329 ? 7.287 3.799 1.371 1.00 91.62 329 SER A CA 1
ATOM 2545 C C . SER A 1 329 ? 8.173 5.041 1.466 1.00 91.62 329 SER A C 1
ATOM 2547 O O . SER A 1 329 ? 8.338 5.595 2.557 1.00 91.62 329 SER A O 1
ATOM 2549 N N . TRP A 1 330 ? 8.817 5.464 0.375 1.00 86.38 330 TRP A N 1
ATOM 2550 C CA . TRP A 1 330 ? 9.708 6.625 0.388 1.00 86.38 330 TRP A CA 1
ATOM 2551 C C . TRP A 1 330 ? 8.916 7.941 0.343 1.00 86.38 330 TRP A C 1
ATOM 2553 O O . TRP A 1 330 ? 9.003 8.700 -0.614 1.00 86.38 330 TRP A O 1
ATOM 2563 N N . ALA A 1 331 ? 8.096 8.210 1.367 1.00 75.56 331 ALA A N 1
ATOM 2564 C CA . ALA A 1 331 ? 7.114 9.305 1.382 1.00 75.56 331 ALA A CA 1
ATOM 2565 C C . ALA A 1 331 ? 7.744 10.692 1.165 1.00 75.56 331 ALA A C 1
ATOM 2567 O O . ALA A 1 331 ? 7.197 11.548 0.467 1.00 75.56 331 ALA A O 1
ATOM 2568 N N . LEU A 1 332 ? 8.936 10.904 1.734 1.00 69.88 332 LEU A N 1
ATOM 2569 C CA . LEU A 1 332 ? 9.715 12.129 1.544 1.00 69.88 332 LEU A CA 1
ATOM 2570 C C . LEU A 1 332 ? 10.373 12.209 0.160 1.00 69.88 332 LEU A C 1
ATOM 2572 O O . LEU A 1 332 ? 10.862 13.276 -0.200 1.00 69.88 332 LEU A O 1
ATOM 2576 N N . GLY A 1 333 ? 10.376 11.126 -0.616 1.00 66.25 333 GLY A N 1
ATOM 2577 C CA . GLY A 1 333 ? 11.060 11.015 -1.897 1.00 66.25 333 GLY A CA 1
ATOM 2578 C C . GLY A 1 333 ? 10.617 12.041 -2.915 1.00 66.25 333 GLY A C 1
ATOM 2579 O O . GLY A 1 333 ? 11.458 12.763 -3.446 1.00 66.25 333 GLY A O 1
ATOM 2580 N N . ALA A 1 334 ? 9.310 12.197 -3.121 1.00 69.62 334 ALA A N 1
ATOM 2581 C CA . ALA A 1 334 ? 8.809 13.247 -3.998 1.00 69.62 334 ALA A CA 1
ATOM 2582 C C . ALA A 1 334 ? 9.134 14.637 -3.457 1.00 69.62 334 ALA A C 1
ATOM 2584 O O . ALA A 1 334 ? 9.639 15.465 -4.202 1.00 69.62 334 ALA A O 1
ATOM 2585 N N . ARG A 1 335 ? 8.959 14.905 -2.158 1.00 75.75 335 ARG A N 1
ATOM 2586 C CA . ARG A 1 335 ? 9.331 16.214 -1.594 1.00 75.75 335 ARG A CA 1
ATOM 2587 C C . ARG A 1 335 ? 10.809 16.537 -1.825 1.00 75.75 335 ARG A C 1
ATOM 2589 O O . ARG A 1 335 ? 11.139 17.659 -2.193 1.00 75.75 335 ARG A O 1
ATOM 2596 N N . VAL A 1 336 ? 11.685 15.559 -1.623 1.00 71.81 336 VAL A N 1
ATOM 2597 C CA . VAL A 1 336 ? 13.128 15.656 -1.860 1.00 71.81 336 VAL A CA 1
ATOM 2598 C C . VAL A 1 336 ? 13.414 15.903 -3.342 1.00 71.81 336 VAL A C 1
ATOM 2600 O O . VAL A 1 336 ? 14.042 16.909 -3.667 1.00 71.81 336 VAL A O 1
ATOM 2603 N N . SER A 1 337 ? 12.894 15.050 -4.229 1.00 68.81 337 SER A N 1
ATOM 2604 C CA . SER A 1 337 ? 13.030 15.141 -5.692 1.00 68.81 337 SER A CA 1
ATOM 2605 C C . SER A 1 337 ? 12.552 16.494 -6.232 1.00 68.81 337 SER A C 1
ATOM 2607 O O . SER A 1 337 ? 13.184 17.098 -7.095 1.00 68.81 337 SER A O 1
ATOM 2609 N N . GLN A 1 338 ? 11.466 17.025 -5.672 1.00 76.31 338 GLN A N 1
ATOM 2610 C CA . GLN A 1 338 ? 10.839 18.270 -6.111 1.00 76.31 338 GLN A CA 1
ATOM 2611 C C . GLN A 1 338 ? 11.370 19.524 -5.396 1.00 76.31 338 GLN A C 1
ATOM 2613 O O . GLN A 1 338 ? 10.857 20.615 -5.636 1.00 76.31 338 GLN A O 1
ATOM 2618 N N . SER A 1 339 ? 12.379 19.386 -4.528 1.00 73.19 339 SER A N 1
ATOM 2619 C CA . SER A 1 339 ? 12.986 20.504 -3.798 1.00 73.19 339 SER A CA 1
ATOM 2620 C C . SER A 1 339 ? 14.245 21.025 -4.500 1.00 73.19 339 SER A C 1
ATOM 2622 O O . SER A 1 339 ? 14.153 21.763 -5.478 1.00 73.19 339 SER A O 1
ATOM 2624 N N . VAL A 1 340 ? 15.433 20.658 -4.012 1.00 69.38 340 VAL A N 1
ATOM 2625 C CA . VAL A 1 340 ? 16.721 21.121 -4.531 1.00 69.38 340 VAL A CA 1
ATOM 2626 C C . VAL A 1 340 ? 17.492 19.949 -5.130 1.00 69.38 340 VAL A C 1
ATOM 2628 O O . VAL A 1 340 ? 17.734 18.949 -4.458 1.00 69.38 340 VAL A O 1
ATOM 2631 N N . ARG A 1 341 ? 17.925 20.100 -6.387 1.00 67.94 341 ARG A N 1
ATOM 2632 C CA . ARG A 1 341 ? 18.551 19.037 -7.192 1.00 67.94 341 ARG A CA 1
ATOM 2633 C C . ARG A 1 341 ? 19.733 18.343 -6.512 1.00 67.94 341 ARG A C 1
ATOM 2635 O O . ARG A 1 341 ? 19.795 17.120 -6.530 1.00 67.94 341 ARG A O 1
ATOM 2642 N N . TRP A 1 342 ? 20.630 19.097 -5.868 1.00 65.81 342 TRP A N 1
ATOM 2643 C CA . TRP A 1 342 ? 21.774 18.493 -5.174 1.00 65.81 342 TRP A CA 1
ATOM 2644 C C . TRP A 1 342 ? 21.317 17.568 -4.039 1.00 65.81 342 TRP A C 1
ATOM 2646 O O . TRP A 1 342 ? 21.911 16.522 -3.844 1.00 65.81 342 TRP A O 1
ATOM 2656 N N . LEU A 1 343 ? 20.237 17.895 -3.319 1.00 60.81 343 LEU A N 1
ATOM 2657 C CA . LEU A 1 343 ? 19.710 17.033 -2.261 1.00 60.81 343 LEU A CA 1
ATOM 2658 C C . LEU A 1 343 ? 19.111 15.754 -2.862 1.00 60.81 343 LEU A C 1
ATOM 2660 O O . LEU A 1 343 ? 19.416 14.661 -2.391 1.00 60.81 343 LEU A O 1
ATOM 2664 N N . ALA A 1 344 ? 18.335 15.875 -3.943 1.00 62.25 344 ALA A N 1
ATOM 2665 C CA . ALA A 1 344 ? 17.797 14.731 -4.680 1.00 62.25 344 ALA A CA 1
ATOM 2666 C C . ALA A 1 344 ? 18.896 13.795 -5.223 1.00 62.25 344 ALA A C 1
ATOM 2668 O O . ALA A 1 344 ? 18.715 12.583 -5.227 1.00 62.25 344 ALA A O 1
ATOM 2669 N N . GLU A 1 345 ? 20.063 14.324 -5.600 1.00 63.88 345 GLU A N 1
ATOM 2670 C CA . GLU A 1 345 ? 21.226 13.521 -6.010 1.00 63.88 345 GLU A CA 1
ATOM 2671 C C . GLU A 1 345 ? 21.790 12.630 -4.891 1.00 63.88 345 GLU A C 1
ATOM 2673 O O . GLU A 1 345 ? 22.338 11.565 -5.186 1.00 63.88 345 GLU A O 1
ATOM 2678 N N . PHE A 1 346 ? 21.642 13.034 -3.624 1.00 60.53 346 PHE A N 1
ATOM 2679 C CA . PHE A 1 346 ? 22.159 12.293 -2.467 1.00 60.53 346 PHE A CA 1
ATOM 2680 C C . PHE A 1 346 ? 21.122 11.400 -1.781 1.00 60.53 346 PHE A C 1
ATOM 2682 O O . PHE A 1 346 ? 21.484 10.345 -1.265 1.00 60.53 346 PHE A O 1
ATOM 2689 N N . VAL A 1 347 ? 19.855 11.822 -1.736 1.00 62.50 347 VAL A N 1
ATOM 2690 C CA . VAL A 1 347 ? 18.795 11.131 -0.973 1.00 62.50 347 VAL A CA 1
ATOM 2691 C C . VAL A 1 347 ? 17.601 10.685 -1.824 1.00 62.50 347 VAL A C 1
ATOM 2693 O O . VAL A 1 347 ? 16.712 10.009 -1.314 1.00 62.50 347 VAL A O 1
ATOM 2696 N N . GLY A 1 348 ? 17.554 11.038 -3.110 1.00 66.56 348 GLY A N 1
ATOM 2697 C CA . GLY A 1 348 ? 16.546 10.527 -4.038 1.00 66.56 348 GLY A CA 1
ATOM 2698 C C . GLY A 1 348 ? 16.756 9.045 -4.351 1.00 66.56 348 GLY A C 1
ATOM 2699 O O . GLY A 1 348 ? 17.879 8.541 -4.317 1.00 66.56 348 GLY A O 1
ATOM 2700 N N . MET A 1 349 ? 15.668 8.348 -4.678 1.00 80.38 349 MET A N 1
ATOM 2701 C CA . MET A 1 349 ? 15.730 6.995 -5.226 1.00 80.38 349 MET A CA 1
ATOM 2702 C C . MET A 1 349 ? 15.641 7.092 -6.743 1.00 80.38 349 MET A C 1
ATOM 2704 O O . MET A 1 349 ? 14.604 7.461 -7.285 1.00 80.38 349 MET A O 1
ATOM 2708 N N . THR A 1 350 ? 16.747 6.785 -7.417 1.00 84.56 350 THR A N 1
ATOM 2709 C CA . THR A 1 350 ? 16.837 6.805 -8.884 1.00 84.56 350 THR A CA 1
ATOM 2710 C C . THR A 1 350 ? 17.006 5.390 -9.397 1.00 84.56 350 THR A C 1
ATOM 2712 O O . THR A 1 350 ? 17.820 4.637 -8.863 1.00 84.56 350 THR A O 1
ATOM 2715 N N . GLN A 1 351 ? 16.270 5.040 -10.447 1.00 87.25 351 GLN A N 1
ATOM 2716 C CA . GLN A 1 351 ? 16.340 3.720 -11.057 1.00 87.25 351 GLN A CA 1
ATOM 2717 C C . GLN A 1 351 ? 16.372 3.827 -12.579 1.00 87.25 351 GLN A C 1
ATOM 2719 O O . GLN A 1 351 ? 15.663 4.645 -13.163 1.00 87.25 351 GLN A O 1
ATOM 2724 N N . SER A 1 352 ? 17.194 2.999 -13.226 1.00 91.25 352 SER A N 1
ATOM 2725 C CA . SER A 1 352 ? 17.100 2.819 -14.675 1.00 91.25 352 SER A CA 1
ATOM 2726 C C . SER A 1 352 ? 15.750 2.198 -15.032 1.00 91.25 352 SER A C 1
ATOM 2728 O O . SER A 1 352 ? 15.362 1.182 -14.458 1.00 91.25 352 SER A O 1
ATOM 2730 N N . TYR A 1 353 ? 15.025 2.818 -15.953 1.00 93.38 353 TYR A N 1
ATOM 2731 C CA . TYR A 1 353 ? 13.730 2.350 -16.421 1.00 93.38 353 TYR A CA 1
ATOM 2732 C C . TYR A 1 353 ? 13.717 2.292 -17.942 1.00 93.38 353 TYR A C 1
ATOM 2734 O O . TYR A 1 353 ? 14.111 3.241 -18.616 1.00 93.38 353 TYR A O 1
ATOM 2742 N N . TRP A 1 354 ? 13.193 1.203 -18.476 1.00 94.56 354 TRP A N 1
ATOM 2743 C CA . TRP A 1 354 ? 12.897 1.017 -19.888 1.00 94.56 354 TRP A CA 1
ATOM 2744 C C . TRP A 1 354 ? 11.568 0.269 -19.981 1.00 94.56 354 TRP A C 1
ATOM 2746 O O . TRP A 1 354 ? 11.203 -0.473 -19.070 1.00 94.56 354 TRP A O 1
ATOM 2756 N N . SER A 1 355 ? 10.817 0.488 -21.058 1.00 94.75 355 SER A N 1
ATOM 2757 C CA . SER A 1 355 ? 9.512 -0.150 -21.233 1.00 94.75 355 SER A CA 1
ATOM 2758 C C . SER A 1 355 ? 9.637 -1.431 -22.060 1.00 94.75 355 SER A C 1
ATOM 2760 O O . SER A 1 355 ? 10.047 -1.351 -23.222 1.00 94.75 355 SER A O 1
ATOM 2762 N N . PRO A 1 356 ? 9.212 -2.591 -21.526 1.00 93.50 356 PRO A N 1
ATOM 2763 C CA . PRO A 1 356 ? 9.063 -3.823 -22.303 1.00 93.50 356 PRO A CA 1
ATOM 2764 C C . PRO A 1 356 ? 8.066 -3.736 -23.462 1.00 93.50 356 PRO A C 1
ATOM 2766 O O . PRO A 1 356 ? 8.088 -4.568 -24.366 1.00 93.50 356 PRO A O 1
ATOM 2769 N N . SER A 1 357 ? 7.199 -2.722 -23.458 1.00 91.12 357 SER A N 1
ATOM 2770 C CA . SER A 1 357 ? 6.276 -2.450 -24.557 1.00 91.12 357 SER A CA 1
ATOM 2771 C C . SER A 1 357 ? 6.955 -1.781 -25.763 1.00 91.12 357 SER A C 1
ATOM 2773 O O . SER A 1 357 ? 6.315 -1.630 -26.800 1.00 91.12 357 SER A O 1
ATOM 2775 N N . SER A 1 358 ? 8.230 -1.380 -25.659 1.00 91.31 358 SER A N 1
ATOM 2776 C CA . SER A 1 358 ? 9.012 -0.858 -26.788 1.00 91.31 358 SER A CA 1
ATOM 2777 C C . SER A 1 358 ? 9.709 -1.986 -27.552 1.00 91.31 358 SER A C 1
ATOM 2779 O O . SER A 1 358 ? 10.330 -2.856 -26.946 1.00 91.31 358 SER A O 1
ATOM 2781 N N . THR A 1 359 ? 9.682 -1.935 -28.886 1.00 89.94 359 THR A N 1
ATOM 2782 C CA . THR A 1 359 ? 10.496 -2.810 -29.754 1.00 89.94 359 THR A CA 1
ATOM 2783 C C . THR A 1 359 ? 11.973 -2.405 -29.765 1.00 89.94 359 THR A C 1
ATOM 2785 O O . THR A 1 359 ? 12.840 -3.211 -30.089 1.00 89.94 359 THR A O 1
ATOM 2788 N N . SER A 1 360 ? 12.277 -1.163 -29.383 1.00 90.31 360 SER A N 1
ATOM 2789 C CA . SER A 1 360 ? 13.640 -0.640 -29.234 1.00 90.31 360 SER A CA 1
ATOM 2790 C C . SER A 1 360 ? 13.730 0.117 -27.907 1.00 90.31 360 SER A C 1
ATOM 2792 O O . SER A 1 360 ? 13.566 1.343 -27.877 1.00 90.31 360 SER A O 1
ATOM 2794 N N . PRO A 1 361 ? 13.850 -0.598 -26.775 1.00 90.25 361 PRO A N 1
ATOM 2795 C CA . PRO A 1 361 ? 13.864 0.023 -25.461 1.00 90.25 361 PRO A CA 1
ATOM 2796 C C . PRO A 1 361 ? 15.060 0.961 -25.307 1.00 90.25 361 PRO A C 1
ATOM 2798 O O . PRO A 1 361 ? 16.186 0.627 -25.657 1.00 90.25 361 PRO A O 1
ATOM 2801 N N . MET A 1 362 ? 14.805 2.142 -24.752 1.00 87.25 362 MET A N 1
ATOM 2802 C CA . MET A 1 362 ? 15.851 3.051 -24.299 1.00 87.25 362 MET A CA 1
ATOM 2803 C C . MET A 1 362 ? 15.692 3.245 -22.804 1.00 87.25 362 MET A C 1
ATOM 2805 O O . MET A 1 362 ? 14.581 3.484 -22.319 1.00 87.25 362 MET A O 1
ATOM 2809 N N . ASP A 1 363 ? 16.796 3.140 -22.081 1.00 88.31 363 ASP A N 1
ATOM 2810 C CA . ASP A 1 363 ? 16.811 3.378 -20.657 1.00 88.31 363 ASP A CA 1
ATOM 2811 C C . ASP A 1 363 ? 16.744 4.875 -20.339 1.00 88.31 363 ASP A C 1
ATOM 2813 O O . ASP A 1 363 ? 17.285 5.748 -21.018 1.00 88.31 363 ASP A O 1
ATOM 2817 N N . THR A 1 364 ? 16.006 5.192 -19.286 1.00 89.56 364 THR A N 1
ATOM 2818 C CA . THR A 1 364 ? 15.897 6.527 -18.715 1.00 89.56 364 THR A CA 1
ATOM 2819 C C . THR A 1 364 ? 15.965 6.390 -17.206 1.00 89.56 364 THR A C 1
ATOM 2821 O O . THR A 1 364 ? 15.215 5.619 -16.613 1.00 89.56 364 THR A O 1
ATOM 2824 N N . PHE A 1 365 ? 16.847 7.153 -16.565 1.00 90.06 365 PHE A N 1
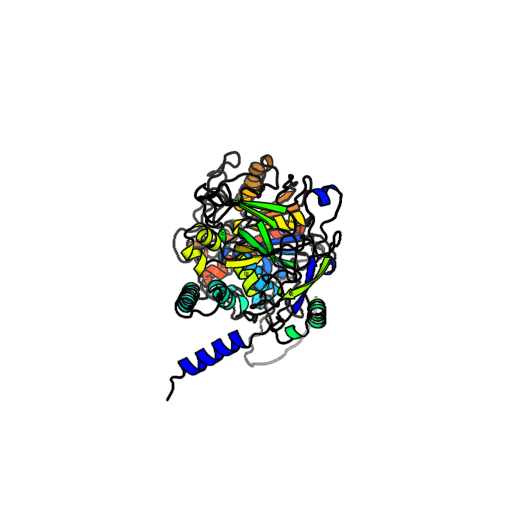ATOM 2825 C CA . PHE A 1 365 ? 16.860 7.231 -15.108 1.00 90.06 365 PHE A CA 1
ATOM 2826 C C . PHE A 1 365 ? 15.609 7.959 -14.624 1.00 90.06 365 PHE A C 1
ATOM 2828 O O . PHE A 1 365 ? 15.448 9.157 -14.868 1.00 90.06 365 PHE A O 1
ATOM 2835 N N . MET A 1 366 ? 14.737 7.225 -13.943 1.00 89.62 366 MET A N 1
ATOM 2836 C CA . MET A 1 366 ? 13.517 7.732 -13.330 1.00 89.62 366 MET A CA 1
ATOM 2837 C C . MET A 1 366 ? 13.727 7.929 -11.834 1.00 89.62 366 MET A C 1
ATOM 2839 O O . MET A 1 366 ? 14.355 7.098 -11.175 1.00 89.62 366 MET A O 1
ATOM 2843 N N . ASP A 1 367 ? 13.161 9.005 -11.297 1.00 89.19 367 ASP A N 1
ATOM 2844 C CA . ASP A 1 367 ? 12.939 9.122 -9.861 1.00 89.19 367 ASP A CA 1
ATOM 2845 C C . ASP A 1 367 ? 11.763 8.222 -9.459 1.00 89.19 367 ASP A C 1
ATOM 2847 O O . ASP A 1 367 ? 10.699 8.249 -10.086 1.00 89.19 367 ASP A O 1
ATOM 2851 N N . VAL A 1 368 ? 11.957 7.442 -8.396 1.00 89.69 368 VAL A N 1
ATOM 2852 C CA . VAL A 1 368 ? 10.959 6.542 -7.809 1.00 89.69 368 VAL A CA 1
ATOM 2853 C C . VAL A 1 368 ? 10.664 6.978 -6.375 1.00 89.69 368 VAL A C 1
ATOM 2855 O O . VAL A 1 368 ? 11.540 7.485 -5.672 1.00 89.69 368 VAL A O 1
ATOM 2858 N N . SER A 1 369 ? 9.422 6.817 -5.933 1.00 90.00 369 SER A N 1
ATOM 2859 C CA . SER A 1 369 ? 8.973 7.238 -4.607 1.00 90.00 369 SER A CA 1
ATOM 2860 C C . SER A 1 369 ? 7.760 6.424 -4.140 1.00 90.00 369 SER A C 1
ATOM 2862 O O . SER A 1 369 ? 7.271 5.558 -4.871 1.00 90.00 369 SER A O 1
ATOM 2864 N N . ASP A 1 370 ? 7.289 6.720 -2.926 1.00 92.81 370 ASP A N 1
ATOM 2865 C CA . ASP A 1 370 ? 6.123 6.109 -2.272 1.00 92.81 370 ASP A CA 1
ATOM 2866 C C . ASP A 1 370 ? 4.917 5.950 -3.214 1.00 92.81 370 ASP A C 1
ATOM 2868 O O . ASP A 1 370 ? 4.590 6.850 -3.993 1.00 92.81 370 ASP A O 1
ATOM 2872 N N . GLY A 1 371 ? 4.221 4.812 -3.150 1.00 93.56 371 GLY A N 1
ATOM 2873 C CA . GLY A 1 371 ? 2.999 4.596 -3.940 1.00 93.56 371 GLY A CA 1
ATOM 2874 C C . GLY A 1 371 ? 1.897 5.606 -3.600 1.00 93.56 371 GLY A C 1
ATOM 2875 O O . GLY A 1 371 ? 1.183 6.092 -4.478 1.00 93.56 371 GLY A O 1
ATOM 2876 N N . GLY A 1 372 ? 1.858 6.040 -2.340 1.00 93.00 372 GLY A N 1
ATOM 2877 C CA . GLY A 1 372 ? 0.977 7.081 -1.841 1.00 93.00 372 GLY A CA 1
ATOM 2878 C C . GLY A 1 372 ? 1.271 8.463 -2.414 1.00 93.00 372 GLY A C 1
ATOM 2879 O O . GLY A 1 372 ? 0.442 9.352 -2.259 1.00 93.00 372 GLY A O 1
ATOM 2880 N N . ASN A 1 373 ? 2.382 8.664 -3.143 1.00 92.06 373 ASN A N 1
ATOM 2881 C CA . ASN A 1 373 ? 2.574 9.898 -3.906 1.00 92.06 373 ASN A CA 1
ATOM 2882 C C . ASN A 1 373 ? 1.524 10.114 -4.985 1.00 92.06 373 ASN A C 1
ATOM 2884 O O . ASN A 1 373 ? 1.201 11.261 -5.314 1.00 92.06 373 ASN A O 1
ATOM 2888 N N . LEU A 1 374 ? 1.007 9.021 -5.530 1.00 92.25 374 LEU A N 1
ATOM 2889 C CA . LEU A 1 374 ? 0.043 9.041 -6.605 1.00 92.25 374 LEU A CA 1
ATOM 2890 C C . LEU A 1 374 ? -1.322 8.549 -6.157 1.00 92.25 374 LEU A C 1
ATOM 2892 O O . LEU A 1 374 ? -2.309 9.191 -6.482 1.00 92.25 374 LEU A O 1
ATOM 2896 N N . GLU A 1 375 ? -1.403 7.421 -5.461 1.00 93.75 375 GLU A N 1
ATOM 2897 C CA . GLU A 1 375 ? -2.671 6.841 -5.032 1.00 93.75 375 GLU A CA 1
ATOM 2898 C C . GLU A 1 375 ? -2.422 5.941 -3.823 1.00 93.75 375 GLU A C 1
ATOM 2900 O O . GLU A 1 375 ? -1.688 4.961 -3.899 1.00 93.75 375 GLU A O 1
ATOM 2905 N N . ASN A 1 376 ? -2.981 6.317 -2.674 1.00 95.44 376 ASN A N 1
ATOM 2906 C CA . ASN A 1 376 ? -2.569 5.744 -1.397 1.00 95.44 376 ASN A CA 1
ATOM 2907 C C . ASN A 1 376 ? -3.480 4.616 -0.891 1.00 95.44 376 ASN A C 1
ATOM 2909 O O . ASN A 1 376 ? -3.208 4.065 0.170 1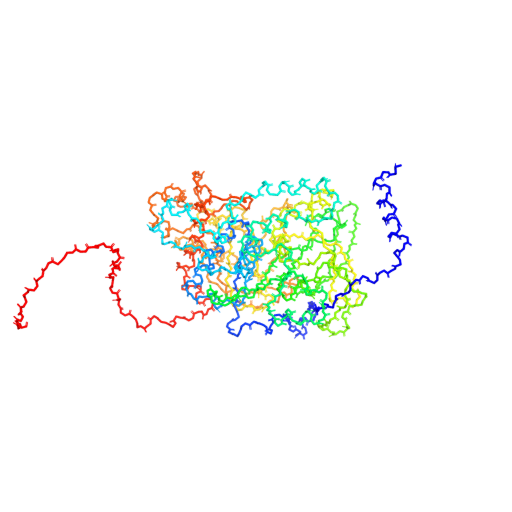.00 95.44 376 ASN A O 1
ATOM 2913 N N . THR A 1 377 ? -4.558 4.269 -1.599 1.00 97.12 377 THR A N 1
ATOM 2914 C CA . THR A 1 377 ? -5.509 3.221 -1.193 1.00 97.12 377 THR A CA 1
ATOM 2915 C C . THR A 1 377 ? -5.210 1.859 -1.812 1.00 97.12 377 THR A C 1
ATOM 2917 O O . THR A 1 377 ? -5.559 0.858 -1.199 1.00 97.12 377 THR A O 1
ATOM 2920 N N . GLY A 1 378 ? -4.571 1.802 -2.987 1.00 96.50 378 GLY A N 1
ATOM 2921 C CA . GLY A 1 378 ? -4.291 0.572 -3.735 1.00 96.50 378 GLY A CA 1
ATOM 2922 C C . GLY A 1 378 ? -5.437 0.113 -4.649 1.00 96.50 378 GLY A C 1
ATOM 2923 O O . GLY A 1 378 ? -5.312 -0.901 -5.340 1.00 96.50 378 GLY A O 1
ATOM 2924 N N . ILE A 1 379 ? -6.561 0.838 -4.688 1.00 97.50 379 ILE A N 1
ATOM 2925 C CA . ILE A 1 379 ? -7.769 0.399 -5.403 1.00 97.50 379 ILE A CA 1
ATOM 2926 C C . ILE A 1 379 ? -7.597 0.387 -6.928 1.00 97.50 379 ILE A C 1
ATOM 2928 O O . ILE A 1 379 ? -8.216 -0.436 -7.605 1.00 97.50 379 ILE A O 1
ATOM 2932 N N . LEU A 1 380 ? -6.736 1.243 -7.496 1.00 95.69 380 LEU A N 1
ATOM 2933 C CA . LEU A 1 380 ? -6.549 1.312 -8.956 1.00 95.69 380 LEU A CA 1
ATOM 2934 C C . LEU A 1 380 ? -6.101 -0.031 -9.544 1.00 95.69 380 LEU A C 1
ATOM 2936 O O . LEU A 1 380 ? -6.530 -0.420 -10.631 1.00 95.69 380 LEU A O 1
ATOM 2940 N N . SER A 1 381 ? -5.283 -0.778 -8.808 1.00 94.19 381 SER A N 1
ATOM 2941 C CA . SER A 1 381 ? -4.783 -2.096 -9.210 1.00 94.19 381 SER A CA 1
ATOM 2942 C C . SER A 1 381 ? -5.882 -3.151 -9.243 1.00 94.19 381 SER A C 1
ATOM 2944 O O . SER A 1 381 ? -5.850 -4.036 -10.100 1.00 94.19 381 SER A O 1
ATOM 2946 N N . MET A 1 382 ? -6.889 -3.017 -8.379 1.00 95.75 382 MET A N 1
ATOM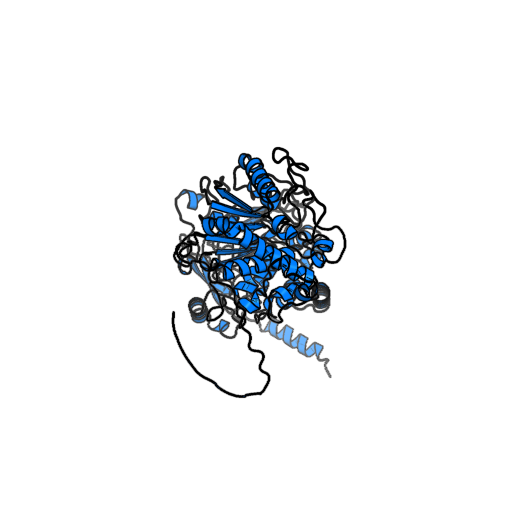 2947 C CA . MET A 1 382 ? -8.078 -3.870 -8.364 1.00 95.75 382 MET A CA 1
ATOM 2948 C C . MET A 1 382 ? -9.045 -3.516 -9.495 1.00 95.75 382 MET A C 1
ATOM 2950 O O . MET A 1 382 ? -9.537 -4.411 -10.181 1.00 95.75 382 MET A O 1
ATOM 2954 N N . LEU A 1 383 ? -9.268 -2.222 -9.749 1.00 95.06 383 LEU A N 1
ATOM 2955 C CA . LEU A 1 383 ? -10.146 -1.767 -10.834 1.00 95.06 383 LEU A CA 1
ATOM 2956 C C . LEU A 1 383 ? -9.612 -2.181 -12.211 1.00 95.06 383 LEU A C 1
ATOM 2958 O O . LEU A 1 383 ? -10.373 -2.697 -13.027 1.00 95.06 383 LEU A O 1
ATOM 2962 N N . ARG A 1 384 ? -8.301 -2.044 -12.451 1.00 91.00 384 ARG A N 1
ATOM 2963 C CA . ARG A 1 384 ? -7.657 -2.494 -13.702 1.00 91.00 384 ARG A CA 1
ATOM 2964 C C . ARG A 1 384 ? -7.786 -4.000 -13.925 1.00 91.00 384 ARG A C 1
ATOM 2966 O O . ARG A 1 384 ? -7.996 -4.440 -15.048 1.00 91.00 384 ARG A O 1
ATOM 2973 N N . ARG A 1 385 ? -7.717 -4.787 -12.849 1.00 91.00 385 ARG A N 1
ATOM 2974 C CA . ARG A 1 385 ? -7.901 -6.249 -12.864 1.00 91.00 385 ARG A CA 1
ATOM 2975 C C . ARG A 1 385 ? -9.367 -6.687 -12.888 1.00 91.00 385 ARG A C 1
ATOM 2977 O O . ARG A 1 385 ? -9.637 -7.885 -12.854 1.00 91.00 385 ARG A O 1
ATOM 2984 N N . ARG A 1 386 ? -10.309 -5.737 -12.920 1.00 92.38 386 ARG A N 1
ATOM 2985 C CA . ARG A 1 386 ? -11.757 -5.977 -12.821 1.00 92.38 386 ARG A CA 1
ATOM 2986 C C . ARG A 1 386 ? -12.113 -6.893 -11.643 1.00 92.38 386 ARG A C 1
ATOM 2988 O O . ARG A 1 386 ? -12.881 -7.839 -11.782 1.00 92.38 386 ARG A O 1
ATOM 2995 N N . VAL A 1 387 ? -11.521 -6.624 -10.480 1.00 94.06 387 VAL A N 1
ATOM 2996 C CA . VAL A 1 387 ? -11.823 -7.340 -9.234 1.00 94.06 387 VAL A CA 1
ATOM 2997 C C . VAL A 1 387 ? -13.220 -6.954 -8.758 1.00 94.06 387 VAL A C 1
ATOM 2999 O O . VAL A 1 387 ? -13.473 -5.793 -8.448 1.00 94.06 387 VAL A O 1
ATOM 3002 N N . ASP A 1 388 ? -14.134 -7.922 -8.714 1.00 94.00 388 ASP A N 1
ATOM 3003 C CA . ASP A 1 388 ? -15.566 -7.678 -8.491 1.00 94.00 388 ASP A CA 1
ATOM 3004 C C . ASP A 1 388 ? -15.905 -7.305 -7.042 1.00 94.00 388 ASP A C 1
ATOM 3006 O O . ASP A 1 388 ? -16.965 -6.735 -6.771 1.00 94.00 388 ASP A O 1
ATOM 3010 N N . ARG A 1 389 ? -15.037 -7.680 -6.098 1.00 97.31 389 ARG A N 1
ATOM 3011 C CA . ARG A 1 389 ? -15.267 -7.587 -4.652 1.00 97.31 389 ARG A CA 1
ATOM 3012 C C . ARG A 1 389 ? -14.022 -7.055 -3.961 1.00 97.31 389 ARG A C 1
ATOM 3014 O O . ARG A 1 389 ? -13.010 -7.744 -3.896 1.00 97.31 389 ARG A O 1
ATOM 3021 N N . ILE A 1 390 ? -14.082 -5.839 -3.437 1.00 98.56 390 ILE A N 1
ATOM 3022 C CA . ILE A 1 390 ? -12.896 -5.145 -2.930 1.00 98.56 390 ILE A CA 1
ATOM 3023 C C . ILE A 1 390 ? -13.146 -4.686 -1.496 1.00 98.56 390 ILE A C 1
ATOM 3025 O O . ILE A 1 390 ? -14.156 -4.051 -1.211 1.00 98.56 390 ILE A O 1
ATOM 3029 N N . VAL A 1 391 ? -12.220 -4.974 -0.589 1.00 98.81 391 VAL A N 1
ATOM 3030 C CA . VAL A 1 391 ? -12.162 -4.370 0.745 1.00 98.81 391 VAL A CA 1
ATOM 3031 C C . VAL A 1 391 ? -10.997 -3.388 0.756 1.00 98.81 391 VAL A C 1
ATOM 3033 O O . VAL A 1 391 ? -9.873 -3.772 0.448 1.00 98.81 391 VAL A O 1
ATOM 3036 N N . VAL A 1 392 ? -11.246 -2.127 1.105 1.00 98.88 392 VAL A N 1
ATOM 3037 C CA . VAL A 1 392 ? -10.222 -1.073 1.123 1.00 98.88 392 VAL A CA 1
ATOM 3038 C C . VAL A 1 392 ? -10.090 -0.504 2.527 1.00 98.88 392 VAL A C 1
ATOM 3040 O O . VAL A 1 392 ? -11.025 0.101 3.049 1.00 98.88 392 VAL A O 1
ATOM 3043 N N . VAL A 1 393 ? -8.913 -0.669 3.125 1.00 98.88 393 VAL A N 1
ATOM 3044 C CA . VAL A 1 393 ? -8.557 -0.144 4.444 1.00 98.88 393 VAL A CA 1
ATOM 3045 C C . VAL A 1 393 ? -7.793 1.163 4.281 1.00 98.88 393 VAL A C 1
ATOM 3047 O O . VAL A 1 393 ? -6.639 1.181 3.860 1.00 98.88 393 VAL A O 1
ATOM 3050 N N . ILE A 1 394 ? -8.442 2.263 4.651 1.00 98.50 394 ILE A N 1
ATOM 3051 C CA . ILE A 1 394 ? -7.916 3.626 4.631 1.00 98.50 394 ILE A CA 1
ATOM 3052 C C . ILE A 1 394 ? -7.481 4.002 6.049 1.00 98.50 394 ILE A C 1
ATOM 3054 O O . ILE A 1 394 ? -8.261 4.485 6.865 1.00 98.50 394 ILE A O 1
ATOM 3058 N N . SER A 1 395 ? -6.200 3.808 6.351 1.00 97.75 395 SER A N 1
ATOM 3059 C CA . SER A 1 395 ? -5.574 4.198 7.620 1.00 97.75 395 SER A CA 1
ATOM 3060 C C . SER A 1 395 ? -5.126 5.662 7.621 1.00 97.75 395 SER A C 1
ATOM 3062 O O . SER A 1 395 ? -3.944 5.963 7.799 1.00 97.75 395 SER A O 1
ATOM 3064 N N . SER A 1 396 ? -6.058 6.587 7.396 1.00 94.81 396 SER A N 1
ATOM 3065 C CA . SER A 1 396 ? -5.789 8.032 7.322 1.00 94.81 396 SER A CA 1
ATOM 3066 C C . SER A 1 396 ? -5.374 8.643 8.678 1.00 94.81 396 SER A C 1
ATOM 3068 O O . SER A 1 396 ? -5.840 8.170 9.715 1.00 94.81 396 SER A O 1
ATOM 3070 N N . PRO A 1 397 ? -4.503 9.679 8.719 1.00 94.56 397 PRO A N 1
ATOM 3071 C CA . PRO A 1 397 ? -4.321 10.512 9.911 1.00 94.56 397 PRO A CA 1
ATOM 3072 C C . PRO A 1 397 ? -5.391 11.609 10.032 1.00 94.56 397 PRO A C 1
ATOM 3074 O O . PRO A 1 397 ? -5.385 12.342 11.013 1.00 94.56 397 PRO A O 1
ATOM 3077 N N . ILE A 1 398 ? -6.251 11.771 9.025 1.00 96.00 398 ILE A N 1
ATOM 3078 C CA . ILE A 1 398 ? -7.316 12.768 8.983 1.00 96.00 398 ILE A CA 1
ATOM 3079 C C . ILE A 1 398 ? -8.597 12.093 9.473 1.00 96.00 398 ILE A C 1
ATOM 3081 O O . ILE A 1 398 ? -9.071 11.155 8.825 1.00 96.00 398 ILE A O 1
ATOM 3085 N N . PRO A 1 399 ? -9.173 12.513 10.604 1.00 96.62 399 PRO A N 1
ATOM 3086 C CA . PRO A 1 399 ? -10.450 11.979 11.054 1.00 96.62 399 PRO A CA 1
ATOM 3087 C C . PRO A 1 399 ? -11.561 12.332 10.071 1.00 96.62 399 PRO A C 1
ATOM 3089 O O . PRO A 1 399 ? -11.563 13.409 9.481 1.00 96.62 399 PRO A O 1
ATOM 3092 N N . LEU A 1 400 ? -12.537 11.440 9.921 1.00 97.75 400 LEU A N 1
ATOM 3093 C CA . LEU A 1 400 ? -13.763 11.774 9.208 1.00 97.75 400 LEU A CA 1
ATOM 3094 C C . LEU A 1 400 ? -14.613 12.685 10.097 1.00 97.75 400 LEU A C 1
ATOM 3096 O O . LEU A 1 400 ? -15.124 12.240 11.131 1.00 97.75 400 LEU A O 1
ATOM 3100 N N . GLN A 1 401 ? -14.777 13.947 9.708 1.00 97.69 401 GLN A N 1
ATOM 3101 C CA . GLN A 1 401 ? -15.596 14.881 10.474 1.00 97.69 401 GLN A CA 1
ATOM 3102 C C . GLN A 1 401 ? -17.070 14.462 10.452 1.00 97.69 401 GLN A C 1
ATOM 3104 O O . GLN A 1 401 ? -17.566 13.993 9.421 1.00 97.69 401 GLN A O 1
ATOM 3109 N N . PRO A 1 402 ? -17.788 14.591 11.580 1.00 96.00 402 PRO A N 1
ATOM 3110 C CA . PRO A 1 402 ? -19.197 14.242 11.648 1.00 96.00 402 PRO A CA 1
ATOM 3111 C C . PRO A 1 402 ? -20.056 15.286 10.912 1.00 96.00 402 PRO A C 1
ATOM 3113 O O . PRO A 1 402 ? -19.589 16.384 10.595 1.00 96.00 402 PRO A O 1
ATOM 3116 N N . VAL A 1 403 ? -21.321 14.951 10.647 1.00 95.94 403 VAL A N 1
ATOM 3117 C CA . VAL A 1 403 ? -22.231 15.791 9.842 1.00 95.94 403 VAL A CA 1
ATOM 3118 C C . VAL A 1 403 ? -22.491 17.165 10.474 1.00 95.94 403 VAL A C 1
ATOM 3120 O O . VAL A 1 403 ? -22.786 18.133 9.780 1.00 95.94 403 VAL A O 1
ATOM 3123 N N . GLU A 1 404 ? -22.344 17.274 11.795 1.00 95.38 404 GLU A N 1
ATOM 3124 C CA . GLU A 1 404 ? -22.467 18.524 12.546 1.00 95.38 404 GLU A CA 1
ATOM 3125 C C . GLU A 1 404 ? -21.301 19.495 12.293 1.00 95.38 404 GLU A C 1
ATOM 3127 O O . GLU A 1 404 ? -21.443 20.692 12.542 1.00 95.38 404 GLU A O 1
ATOM 3132 N N . VAL A 1 405 ? -20.157 18.988 11.822 1.00 96.62 405 VAL A N 1
ATOM 3133 C CA . VAL A 1 405 ? -18.951 19.774 11.515 1.00 96.62 405 VAL A CA 1
ATOM 3134 C C . VAL A 1 405 ? -18.830 20.024 10.013 1.00 96.62 405 VAL A C 1
ATOM 3136 O O . VAL A 1 405 ? -18.518 21.143 9.610 1.00 96.62 405 VAL A O 1
ATOM 3139 N N . TRP A 1 406 ? -19.117 19.016 9.184 1.00 97.62 406 TRP A N 1
ATOM 3140 C CA . TRP A 1 406 ? -19.022 19.115 7.728 1.00 97.62 406 TRP A CA 1
ATOM 3141 C C . TRP A 1 406 ? -20.213 18.447 7.029 1.00 97.62 406 TRP A C 1
ATOM 3143 O O . TRP A 1 406 ? -20.474 17.259 7.225 1.00 97.62 406 TRP A O 1
ATOM 3153 N N . ASP A 1 407 ? -20.902 19.208 6.167 1.00 97.94 407 ASP A N 1
ATOM 3154 C CA . ASP A 1 407 ? -21.932 18.701 5.250 1.00 97.94 407 ASP A CA 1
ATOM 3155 C C . ASP A 1 407 ? -21.268 18.158 3.969 1.00 97.94 407 ASP A C 1
ATOM 3157 O O . ASP A 1 407 ? -20.713 18.958 3.201 1.00 97.94 407 ASP A O 1
ATOM 3161 N N . PRO A 1 408 ? -21.381 16.846 3.665 1.00 97.50 408 PRO A N 1
ATOM 3162 C CA . PRO A 1 408 ? -20.819 16.235 2.458 1.00 97.50 408 PRO A CA 1
ATOM 3163 C C . PRO A 1 408 ? -21.243 16.856 1.124 1.00 97.50 408 PRO A C 1
ATOM 3165 O O . PRO A 1 408 ? -20.609 16.607 0.099 1.00 97.50 408 PRO A O 1
ATOM 3168 N N . LYS A 1 409 ? -22.320 17.652 1.099 1.00 96.94 409 LYS A N 1
ATOM 3169 C CA . LYS A 1 409 ? -22.758 18.391 -0.098 1.00 96.94 409 LYS A CA 1
ATOM 3170 C C . LYS A 1 409 ? -21.902 19.621 -0.396 1.00 96.94 409 LYS A C 1
ATOM 3172 O O . LYS A 1 409 ? -22.035 20.215 -1.466 1.00 96.94 409 LYS A O 1
ATOM 3177 N N . THR A 1 410 ? -21.052 20.026 0.540 1.00 97.00 410 THR A N 1
ATOM 3178 C CA . THR A 1 410 ? -20.131 21.156 0.401 1.00 97.00 410 THR A CA 1
ATOM 3179 C C . THR A 1 410 ? -18.714 20.664 0.123 1.00 97.00 410 THR A C 1
ATOM 3181 O O . THR A 1 410 ? -18.356 19.543 0.481 1.00 97.00 410 THR A O 1
ATOM 3184 N N . MET A 1 411 ? -17.895 21.489 -0.538 1.00 96.06 411 MET A N 1
ATOM 3185 C CA . MET A 1 411 ? -16.502 21.127 -0.820 1.00 96.06 411 MET A CA 1
ATOM 3186 C C . MET A 1 411 ? -15.729 20.919 0.493 1.00 96.06 411 MET A C 1
ATOM 3188 O O . MET A 1 411 ? -15.652 21.871 1.272 1.00 96.06 411 MET A O 1
ATOM 3192 N N . PRO A 1 412 ? -15.143 19.729 0.726 1.00 96.56 412 PRO A N 1
ATOM 3193 C CA . PRO A 1 412 ? -14.347 19.486 1.919 1.00 96.56 412 PRO A CA 1
ATOM 3194 C C . PRO A 1 412 ? -13.034 20.270 1.898 1.00 96.56 412 PRO A C 1
ATOM 3196 O O . PRO A 1 412 ? -12.478 20.565 0.835 1.00 96.56 412 PRO A O 1
ATOM 3199 N N . ASN A 1 413 ? -12.517 20.555 3.089 1.00 94.25 413 ASN A N 1
ATOM 3200 C CA . ASN A 1 413 ? -11.152 21.012 3.324 1.00 94.25 413 ASN A CA 1
ATOM 3201 C C . ASN A 1 413 ? -10.239 19.846 3.769 1.00 94.25 413 ASN A C 1
ATOM 3203 O O . ASN A 1 413 ? -10.681 18.708 3.915 1.00 94.25 413 ASN A O 1
ATOM 3207 N N . GLU A 1 414 ? -8.952 20.126 3.992 1.00 92.00 414 GLU A N 1
ATOM 3208 C CA . GLU A 1 414 ? -7.919 19.130 4.339 1.00 92.00 414 GLU A CA 1
ATOM 3209 C C . GLU A 1 414 ? -8.111 18.411 5.690 1.00 92.00 414 GLU A C 1
ATOM 3211 O O . GLU A 1 414 ? -7.416 17.434 5.962 1.00 92.00 414 GLU A O 1
ATOM 3216 N N . THR A 1 415 ? -9.048 18.872 6.520 1.00 94.06 415 THR A N 1
ATOM 3217 C CA . THR A 1 415 ? -9.363 18.310 7.844 1.00 94.06 415 THR A CA 1
ATOM 3218 C C . THR A 1 415 ? -10.721 17.608 7.913 1.00 94.06 415 THR A C 1
ATOM 3220 O O . THR A 1 415 ? -11.011 16.978 8.929 1.00 94.06 415 THR A O 1
ATOM 3223 N N . ASP A 1 416 ? -11.538 17.689 6.853 1.00 96.62 416 ASP A N 1
ATOM 3224 C CA . ASP A 1 416 ? -12.901 17.136 6.842 1.00 96.62 416 ASP A CA 1
ATOM 3225 C C . ASP A 1 416 ? -12.922 15.629 6.539 1.00 96.62 416 ASP A C 1
ATOM 3227 O O . ASP A 1 416 ? -13.644 14.855 7.173 1.00 96.62 416 ASP A O 1
ATOM 3231 N N . ILE A 1 417 ? -12.139 15.220 5.538 1.00 97.12 417 ILE A N 1
ATOM 3232 C CA . ILE A 1 417 ? -12.018 13.847 5.035 1.00 97.12 417 ILE A CA 1
ATOM 3233 C C . ILE A 1 417 ? -10.708 13.708 4.252 1.00 97.12 417 ILE A C 1
ATOM 3235 O O . ILE A 1 417 ? -10.240 14.668 3.639 1.00 97.12 417 ILE A O 1
ATOM 3239 N N . ASP A 1 418 ? -10.109 12.516 4.230 1.00 95.19 418 ASP A N 1
ATOM 3240 C CA . ASP A 1 418 ? -8.859 12.309 3.500 1.00 95.19 418 ASP A CA 1
ATOM 3241 C C . ASP A 1 418 ? -9.003 12.534 1.984 1.00 95.19 418 ASP A C 1
ATOM 3243 O O . ASP A 1 418 ? -9.849 11.951 1.294 1.00 95.19 418 ASP A O 1
ATOM 3247 N N . SER A 1 419 ? -8.077 13.331 1.456 1.00 94.50 419 SER A N 1
ATOM 3248 C CA . SER A 1 419 ? -7.909 13.626 0.034 1.00 94.50 419 SER A CA 1
ATOM 3249 C C . SER A 1 419 ? -7.785 12.394 -0.857 1.00 94.50 419 SER A C 1
ATOM 3251 O O . SER A 1 419 ? -8.235 12.433 -2.002 1.00 94.50 419 SER A O 1
ATOM 3253 N N . GLN A 1 420 ? -7.213 11.298 -0.353 1.00 93.38 420 GLN A N 1
ATOM 3254 C CA . GLN A 1 420 ? -7.038 10.069 -1.116 1.00 93.38 420 GLN A CA 1
ATOM 3255 C C . GLN A 1 420 ? -8.392 9.457 -1.486 1.00 93.38 420 GLN A C 1
ATOM 3257 O O . GLN A 1 420 ? -8.583 9.078 -2.637 1.00 93.38 420 GLN A O 1
ATOM 3262 N N . PHE A 1 421 ? -9.361 9.464 -0.563 1.00 97.00 421 PHE A N 1
ATOM 3263 C CA . PHE A 1 421 ? -10.717 8.985 -0.823 1.00 97.00 421 PHE A CA 1
ATOM 3264 C C . PHE A 1 421 ? -11.457 9.933 -1.770 1.00 97.00 421 PHE A C 1
ATOM 3266 O O . PHE A 1 421 ? -11.980 9.503 -2.794 1.00 97.00 421 PHE A O 1
ATOM 3273 N N . ALA A 1 422 ? -11.437 11.237 -1.473 1.00 97.69 422 ALA A N 1
ATOM 3274 C CA . ALA A 1 422 ? -12.128 12.249 -2.273 1.00 97.69 422 ALA A CA 1
ATOM 3275 C C . ALA A 1 422 ? -11.639 12.290 -3.737 1.00 97.69 422 ALA A C 1
ATOM 3277 O O . ALA A 1 422 ? -12.438 12.431 -4.668 1.00 97.69 422 ALA A O 1
ATOM 3278 N N . SER A 1 423 ? -10.335 12.091 -3.959 1.00 97.00 423 SER A N 1
ATOM 3279 C CA . SER A 1 423 ? -9.734 12.127 -5.296 1.00 97.00 423 SER A CA 1
ATOM 3280 C C . SER A 1 423 ? -10.266 11.050 -6.244 1.00 97.00 423 SER A C 1
ATOM 3282 O O . SER A 1 423 ? -10.326 11.294 -7.452 1.00 97.00 423 SER A O 1
ATOM 3284 N N . LEU A 1 424 ? -10.724 9.909 -5.711 1.00 98.06 424 LEU A N 1
ATOM 3285 C CA . LEU A 1 424 ? -11.315 8.825 -6.501 1.00 98.06 424 LEU A CA 1
ATOM 3286 C C . LEU A 1 424 ? -12.612 9.258 -7.194 1.00 98.06 424 LEU A C 1
ATOM 3288 O O . LEU A 1 424 ? -12.942 8.738 -8.255 1.00 98.06 424 LEU A O 1
ATOM 3292 N N . PHE A 1 425 ? -13.299 10.264 -6.653 1.00 98.44 425 PHE A N 1
ATOM 3293 C CA . PHE A 1 425 ? -14.519 10.854 -7.209 1.00 98.44 425 PHE A CA 1
ATOM 3294 C C . PHE A 1 425 ? -14.251 12.181 -7.944 1.00 98.44 425 PHE A C 1
ATOM 3296 O O . PHE A 1 425 ? -15.165 12.953 -8.217 1.00 98.44 425 PHE A O 1
ATOM 3303 N N . GLY A 1 426 ? -12.987 12.528 -8.209 1.00 96.62 426 GLY A N 1
ATOM 3304 C CA . GLY A 1 426 ? -12.647 13.808 -8.843 1.00 96.62 426 GLY A CA 1
ATOM 3305 C C . GLY A 1 426 ? -12.864 15.032 -7.940 1.00 96.62 426 GLY A C 1
ATOM 3306 O O . GLY A 1 426 ? -13.024 16.154 -8.435 1.00 96.62 426 GLY A O 1
ATOM 3307 N N . VAL A 1 427 ? -12.873 14.838 -6.616 1.00 96.94 427 VAL A N 1
ATOM 3308 C CA . VAL A 1 427 ? -12.890 15.910 -5.612 1.00 96.94 427 VAL A CA 1
ATOM 3309 C C . VAL A 1 427 ? -11.468 16.100 -5.080 1.00 96.94 427 VAL A C 1
ATOM 3311 O O . VAL A 1 427 ? -10.968 15.315 -4.280 1.00 96.94 427 VAL A O 1
ATOM 3314 N N . PHE A 1 428 ? -10.786 17.145 -5.551 1.00 93.75 428 PHE A N 1
ATOM 3315 C CA . PHE A 1 428 ? -9.379 17.394 -5.227 1.00 93.75 428 PHE A CA 1
ATOM 3316 C C . PHE A 1 428 ? -9.242 18.462 -4.139 1.00 93.75 428 PHE A C 1
ATOM 3318 O O . PHE A 1 428 ? -9.431 19.646 -4.410 1.00 93.75 428 PHE A O 1
ATOM 3325 N N . ILE A 1 429 ? -8.895 18.036 -2.921 1.00 91.44 429 ILE A N 1
ATOM 3326 C CA . ILE A 1 429 ? -8.692 18.925 -1.760 1.00 91.44 429 ILE A CA 1
ATOM 3327 C C . ILE A 1 429 ? -7.218 19.265 -1.497 1.00 91.44 429 ILE A C 1
ATOM 3329 O O . ILE A 1 429 ? -6.919 20.143 -0.696 1.00 91.44 429 ILE A O 1
ATOM 3333 N N . THR A 1 430 ? -6.286 18.567 -2.154 1.00 78.81 430 THR A N 1
ATOM 3334 C CA . THR A 1 430 ? -4.846 18.744 -1.942 1.00 78.81 430 THR A CA 1
ATOM 3335 C C . THR A 1 430 ? -4.408 20.175 -2.296 1.00 78.81 430 THR A C 1
ATOM 3337 O O . THR A 1 430 ? -4.669 20.618 -3.422 1.00 78.81 430 THR A O 1
ATOM 3340 N N . PRO A 1 431 ? -3.706 20.894 -1.397 1.00 73.94 431 PRO A N 1
ATOM 3341 C CA . PRO A 1 431 ? -3.249 22.254 -1.661 1.00 73.94 431 PRO A CA 1
ATOM 3342 C C . PRO A 1 431 ? -2.347 22.357 -2.897 1.00 73.94 431 PRO A C 1
ATOM 3344 O O . PRO A 1 431 ? -1.525 21.482 -3.167 1.00 73.94 431 PRO A O 1
ATOM 3347 N N . LEU A 1 432 ? -2.407 23.494 -3.602 1.00 71.06 432 LEU A N 1
ATOM 3348 C CA . LEU A 1 432 ? -1.500 23.800 -4.722 1.00 71.06 432 LEU A CA 1
ATOM 3349 C C . LEU A 1 432 ? -0.030 23.958 -4.299 1.00 71.06 432 LEU A C 1
ATOM 3351 O O . LEU A 1 432 ? 0.829 24.138 -5.155 1.00 71.06 432 LEU A O 1
ATOM 3355 N N . THR A 1 433 ? 0.257 23.918 -3.000 1.00 69.25 433 THR A N 1
ATOM 3356 C CA . THR A 1 433 ? 1.602 23.931 -2.416 1.00 69.25 433 THR A CA 1
ATOM 3357 C C . THR A 1 433 ? 2.130 22.531 -2.100 1.00 69.25 433 THR A C 1
ATOM 3359 O O . THR A 1 433 ? 3.293 22.407 -1.715 1.00 69.25 433 THR A O 1
ATOM 3362 N N . GLU A 1 434 ? 1.322 21.477 -2.262 1.00 81.25 434 GLU A N 1
ATOM 3363 C CA . GLU A 1 434 ? 1.738 20.109 -1.957 1.00 81.25 434 GLU A CA 1
ATOM 3364 C C . GLU A 1 434 ? 2.867 19.656 -2.899 1.00 81.25 434 GLU A C 1
ATOM 3366 O O . GLU A 1 434 ? 2.755 19.628 -4.132 1.00 81.25 434 GLU A O 1
ATOM 3371 N N . MET A 1 435 ? 4.005 19.305 -2.305 1.00 75.38 435 MET A N 1
ATOM 3372 C CA . MET A 1 435 ? 5.206 18.910 -3.041 1.00 75.38 435 MET A CA 1
ATOM 3373 C C . MET A 1 435 ? 5.315 17.402 -3.238 1.00 75.38 435 MET A C 1
ATOM 3375 O O . MET A 1 435 ? 6.022 16.969 -4.143 1.00 75.38 435 MET A O 1
ATOM 3379 N N . SER A 1 436 ? 4.629 16.627 -2.408 1.00 79.69 436 SER A N 1
ATOM 3380 C CA . SER A 1 436 ? 4.767 15.181 -2.328 1.00 79.69 436 SER A CA 1
ATOM 3381 C C . SER A 1 436 ? 3.674 14.494 -3.138 1.00 79.69 436 SER A C 1
ATOM 3383 O O . SER A 1 436 ? 3.968 13.620 -3.948 1.00 79.69 436 SER A O 1
ATOM 3385 N N . TRP A 1 437 ? 2.415 14.873 -2.931 1.00 86.19 437 TRP A N 1
ATOM 3386 C CA . TRP A 1 437 ? 1.257 14.149 -3.458 1.00 86.19 437 TRP A CA 1
ATOM 3387 C C . TRP A 1 437 ? 0.699 14.777 -4.745 1.00 86.19 437 TRP A C 1
ATOM 3389 O O . TRP A 1 437 ? 0.693 15.999 -4.910 1.00 86.19 437 TRP A O 1
ATOM 3399 N N . ASN A 1 438 ? 0.211 13.946 -5.672 1.00 89.94 438 ASN A N 1
ATOM 3400 C CA . ASN A 1 438 ? -0.437 14.382 -6.913 1.00 89.94 438 ASN A CA 1
ATOM 3401 C C . ASN A 1 438 ? -1.623 13.478 -7.284 1.00 89.94 438 ASN A C 1
ATOM 3403 O O . ASN A 1 438 ? -1.534 12.637 -8.175 1.00 89.94 438 ASN A O 1
ATOM 3407 N N . TYR A 1 439 ? -2.761 13.703 -6.631 1.00 92.06 439 TYR A N 1
ATOM 3408 C CA . TYR A 1 439 ? -3.968 12.886 -6.804 1.00 92.06 439 TYR A CA 1
ATOM 3409 C C . TYR A 1 439 ? -4.871 13.309 -7.966 1.00 92.06 439 TYR A C 1
ATOM 3411 O O . TYR A 1 439 ? -5.916 12.706 -8.190 1.00 92.06 439 TYR A O 1
ATOM 3419 N N . ARG A 1 440 ? -4.487 14.333 -8.741 1.00 89.31 440 ARG A N 1
ATOM 3420 C CA . ARG A 1 440 ? -5.336 14.945 -9.786 1.00 89.31 440 ARG A CA 1
ATOM 3421 C C . ARG A 1 440 ? -5.759 13.995 -10.903 1.00 89.31 440 ARG A C 1
ATOM 3423 O O . ARG A 1 440 ? -6.656 14.315 -11.673 1.00 89.31 440 ARG A O 1
ATOM 3430 N N . SER A 1 441 ? -5.098 12.851 -11.004 1.00 90.62 441 SER A N 1
ATOM 3431 C CA . SER A 1 441 ? -5.389 11.847 -12.016 1.00 90.62 441 SER A CA 1
ATOM 3432 C C . SER A 1 441 ? -6.249 10.688 -11.509 1.00 90.62 441 SER A C 1
ATOM 3434 O O . SER A 1 441 ? -6.553 9.795 -12.288 1.00 90.62 441 SER A O 1
ATOM 3436 N N . ASN A 1 442 ? -6.659 10.671 -10.239 1.00 95.00 442 ASN A N 1
ATOM 3437 C CA . ASN A 1 442 ? -7.282 9.495 -9.618 1.00 95.00 442 ASN A CA 1
ATOM 3438 C C . ASN A 1 442 ? -8.798 9.391 -9.807 1.00 95.00 442 ASN A C 1
ATOM 3440 O O . ASN A 1 442 ? -9.400 8.476 -9.264 1.00 95.00 442 ASN A O 1
ATOM 3444 N N . HIS A 1 443 ? -9.422 10.289 -10.570 1.00 97.38 443 HIS A N 1
ATOM 3445 C CA . HIS A 1 443 ? -10.867 10.275 -10.791 1.00 97.38 443 HIS A CA 1
ATOM 3446 C C . HIS A 1 443 ? -11.290 8.996 -11.530 1.00 97.38 443 HIS A C 1
ATOM 3448 O O . HIS A 1 443 ? -10.987 8.829 -12.711 1.00 97.38 443 HIS A O 1
ATOM 3454 N N . VAL A 1 444 ? -11.948 8.086 -10.814 1.00 97.62 444 VAL A N 1
ATOM 3455 C CA . VAL A 1 444 ? -12.374 6.766 -11.302 1.00 97.62 444 VAL A CA 1
ATOM 3456 C C . VAL A 1 444 ? -13.818 6.427 -10.942 1.00 97.62 444 VAL A C 1
ATOM 3458 O O . VAL A 1 444 ? -14.341 5.478 -11.504 1.00 97.62 444 VAL A O 1
ATOM 3461 N N . PHE A 1 445 ? -14.489 7.205 -10.093 1.00 98.44 445 PHE A N 1
ATOM 3462 C CA . PHE A 1 445 ? -15.926 7.115 -9.803 1.00 98.44 445 PHE A CA 1
ATOM 3463 C C . PHE A 1 445 ? -16.614 8.448 -10.082 1.00 98.44 445 PHE A C 1
ATOM 3465 O O . PHE A 1 445 ? -15.960 9.486 -10.063 1.00 98.44 445 PHE A O 1
ATOM 3472 N N . ASN A 1 446 ? -17.927 8.443 -10.316 1.00 98.06 446 ASN A N 1
ATOM 3473 C CA . ASN A 1 446 ? -18.654 9.667 -10.640 1.00 98.06 446 ASN A CA 1
ATOM 3474 C C . ASN A 1 446 ? -18.611 10.669 -9.472 1.00 98.06 446 ASN A C 1
ATOM 3476 O O . ASN A 1 446 ? -18.926 10.341 -8.329 1.00 98.06 446 ASN A O 1
ATOM 3480 N N . LYS A 1 447 ? -18.273 11.926 -9.770 1.00 97.94 447 LYS A N 1
ATOM 3481 C CA . LYS A 1 447 ? -18.239 13.022 -8.796 1.00 97.94 447 LYS A CA 1
ATOM 3482 C C . LYS A 1 447 ? -19.554 13.217 -8.041 1.00 97.94 447 LYS A C 1
ATOM 3484 O O . LYS A 1 447 ? -19.530 13.615 -6.878 1.00 97.94 447 LYS A O 1
ATOM 3489 N N . GLU A 1 448 ? -20.686 12.945 -8.683 1.00 97.88 448 GLU A N 1
ATOM 3490 C CA . GLU A 1 448 ? -22.014 13.079 -8.069 1.00 97.88 448 GLU A CA 1
ATOM 3491 C C . GLU A 1 448 ? -22.272 12.053 -6.953 1.00 97.88 448 GLU A C 1
ATOM 3493 O O . GLU A 1 448 ? -23.087 12.319 -6.069 1.00 97.88 448 GLU A O 1
ATOM 3498 N N . ASP A 1 449 ? -21.537 10.934 -6.933 1.00 98.25 449 ASP A N 1
ATOM 3499 C CA . ASP A 1 449 ? -21.667 9.909 -5.892 1.00 98.25 449 ASP A CA 1
ATOM 3500 C C . ASP A 1 449 ? -20.971 10.325 -4.584 1.00 98.25 449 ASP A C 1
ATOM 3502 O O . ASP A 1 449 ? -21.363 9.884 -3.501 1.00 98.25 449 ASP A O 1
ATOM 3506 N N . PHE A 1 450 ? -19.972 11.216 -4.651 1.00 98.56 450 PHE A N 1
ATOM 3507 C CA . PHE A 1 450 ? -19.130 11.570 -3.503 1.00 98.56 450 PHE A CA 1
ATOM 3508 C C . PHE A 1 450 ? -19.915 12.018 -2.255 1.00 98.56 450 PHE A C 1
ATOM 3510 O O . PHE A 1 450 ? -19.668 11.449 -1.187 1.00 98.56 450 PHE A O 1
ATOM 3517 N N . PRO A 1 451 ? -20.876 12.967 -2.332 1.00 98.56 451 PRO A N 1
ATOM 3518 C CA . PRO A 1 451 ? -21.621 13.397 -1.149 1.00 98.56 451 PRO A CA 1
ATOM 3519 C C . PRO A 1 451 ? -22.387 12.251 -0.481 1.00 98.56 451 PRO A C 1
ATOM 3521 O O . PRO A 1 451 ? -22.452 12.180 0.746 1.00 98.56 451 PRO A O 1
ATOM 3524 N N . ALA A 1 452 ? -22.960 11.341 -1.276 1.00 98.38 452 ALA A N 1
ATOM 3525 C CA . ALA A 1 452 ? -23.710 10.204 -0.759 1.00 98.38 452 ALA A CA 1
ATOM 3526 C C . ALA A 1 452 ? -22.784 9.180 -0.088 1.00 98.38 452 ALA A C 1
ATOM 3528 O O . ALA A 1 452 ? -23.105 8.688 0.994 1.00 98.38 452 ALA A O 1
ATOM 3529 N N . GLU A 1 453 ? -21.625 8.889 -0.680 1.00 98.38 453 GLU A N 1
ATOM 3530 C CA . GLU A 1 453 ? -20.652 7.958 -0.098 1.00 98.38 453 GLU A CA 1
ATOM 3531 C C . GLU A 1 453 ? -20.024 8.502 1.193 1.00 98.38 453 GLU A C 1
ATOM 3533 O O . GLU A 1 453 ? -19.947 7.783 2.192 1.00 98.38 453 GLU A O 1
ATOM 3538 N N . ALA A 1 454 ? -19.659 9.786 1.224 1.00 98.44 454 ALA A N 1
ATOM 3539 C CA . ALA A 1 454 ? -19.171 10.438 2.437 1.00 98.44 454 ALA A CA 1
ATOM 3540 C C . ALA A 1 454 ? -20.241 10.466 3.547 1.00 98.44 454 ALA A C 1
ATOM 3542 O O . ALA A 1 454 ? -19.940 10.148 4.699 1.00 98.44 454 ALA A O 1
ATOM 3543 N N . ALA A 1 455 ? -21.507 10.739 3.208 1.00 98.56 455 ALA A N 1
ATOM 3544 C CA . ALA A 1 455 ? -22.609 10.683 4.169 1.00 98.56 455 ALA A CA 1
ATOM 3545 C C . ALA A 1 455 ? -22.836 9.267 4.729 1.00 98.56 455 ALA A C 1
ATOM 3547 O O . ALA A 1 455 ? -23.120 9.115 5.918 1.00 98.56 455 ALA A O 1
ATOM 3548 N N . LYS A 1 456 ? -22.681 8.211 3.913 1.00 98.31 456 LYS A N 1
ATOM 3549 C CA . LYS A 1 456 ? -22.757 6.822 4.401 1.00 98.31 456 LYS A CA 1
ATOM 3550 C C . LYS A 1 456 ? -21.639 6.511 5.400 1.00 98.31 456 LYS A C 1
ATOM 3552 O O . LYS A 1 456 ? -21.911 5.874 6.416 1.00 98.31 456 LYS A O 1
ATOM 3557 N N . LEU A 1 457 ? -20.410 6.973 5.146 1.00 98.31 457 LEU A N 1
ATOM 3558 C CA . LEU A 1 457 ? -19.295 6.829 6.089 1.00 98.31 457 LEU A CA 1
ATOM 3559 C C . LEU A 1 457 ? -19.571 7.570 7.408 1.00 98.31 457 LEU A C 1
ATOM 3561 O O . LEU A 1 457 ? -19.391 6.989 8.479 1.00 98.31 457 LEU A O 1
ATOM 3565 N N . GLN A 1 458 ? -20.067 8.812 7.345 1.00 98.06 458 GLN A N 1
ATOM 3566 C CA . GLN A 1 458 ? -20.448 9.585 8.535 1.00 98.06 458 GLN A CA 1
ATOM 3567 C C . GLN A 1 458 ? -21.560 8.887 9.330 1.00 98.06 458 GLN A C 1
ATOM 3569 O O . GLN A 1 458 ? -21.478 8.788 10.554 1.00 98.06 458 GLN A O 1
ATOM 3574 N N . ALA A 1 459 ? -22.577 8.353 8.647 1.00 97.56 459 ALA A N 1
ATOM 3575 C CA . ALA A 1 459 ? -23.668 7.617 9.279 1.00 97.56 459 ALA A CA 1
ATOM 3576 C C . ALA A 1 459 ? -23.183 6.318 9.945 1.00 97.56 459 ALA A C 1
ATOM 3578 O O . ALA A 1 459 ? -23.590 6.016 11.068 1.00 97.56 459 ALA A O 1
ATOM 3579 N N . ALA A 1 460 ? -22.286 5.570 9.292 1.00 97.25 460 ALA A N 1
ATOM 3580 C CA . ALA A 1 460 ? -21.668 4.378 9.871 1.00 97.25 460 ALA A CA 1
ATOM 3581 C C . ALA A 1 460 ? -20.854 4.721 11.131 1.00 97.25 460 ALA A C 1
ATOM 3583 O O . ALA A 1 460 ? -21.028 4.080 12.172 1.00 97.25 460 ALA A O 1
ATOM 3584 N N . GLN A 1 461 ? -20.050 5.790 11.072 1.00 96.31 461 GLN A N 1
ATOM 3585 C CA . GLN A 1 461 ? -19.296 6.300 12.219 1.00 96.31 461 GLN A CA 1
ATOM 3586 C C . GLN A 1 461 ? -20.225 6.672 13.384 1.00 96.31 461 GLN A C 1
ATOM 3588 O O . GLN A 1 461 ? -19.998 6.243 14.516 1.00 96.31 461 GLN A O 1
ATOM 3593 N N . ALA A 1 462 ? -21.304 7.411 13.108 1.00 95.81 462 ALA A N 1
ATOM 3594 C CA . ALA A 1 462 ? -22.291 7.813 14.110 1.00 95.81 462 ALA A CA 1
ATOM 3595 C C . ALA A 1 462 ? -23.024 6.615 14.742 1.00 95.81 462 ALA A C 1
ATOM 3597 O O . ALA A 1 462 ? -23.364 6.651 15.926 1.00 95.81 462 ALA A O 1
ATOM 3598 N N . ALA A 1 463 ? -23.214 5.528 13.987 1.00 95.38 463 ALA A N 1
ATOM 3599 C CA . ALA A 1 463 ? -23.787 4.278 14.482 1.00 95.38 463 ALA A CA 1
ATOM 3600 C C . ALA A 1 463 ? -22.847 3.492 15.420 1.00 95.38 463 ALA A C 1
ATOM 3602 O O . ALA A 1 463 ? -23.251 2.460 15.947 1.00 95.38 463 ALA A O 1
ATOM 3603 N N . GLY A 1 464 ? -21.605 3.942 15.628 1.00 93.75 464 GLY A N 1
ATOM 3604 C CA . GLY A 1 464 ? -20.718 3.452 16.687 1.00 93.75 464 GLY A CA 1
ATOM 3605 C C . GLY A 1 464 ? -19.879 2.215 16.353 1.00 93.75 464 GLY A C 1
ATOM 3606 O O . GLY A 1 464 ? -19.051 1.825 17.177 1.00 93.75 464 GLY A O 1
ATOM 3607 N N . ARG A 1 465 ? -20.029 1.627 15.156 1.00 93.00 465 ARG A N 1
ATOM 3608 C CA . ARG A 1 465 ? -19.230 0.475 14.669 1.00 93.00 465 ARG A CA 1
ATOM 3609 C C . ARG A 1 465 ? -18.019 0.876 13.807 1.00 93.00 465 ARG 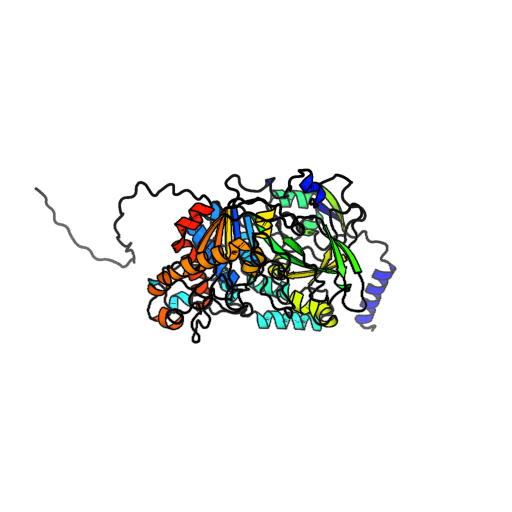A C 1
ATOM 3611 O O . ARG A 1 465 ? -17.425 0.022 13.155 1.00 93.00 465 ARG A O 1
ATOM 3618 N N . GLY A 1 466 ? -17.665 2.163 13.807 1.00 95.81 466 GLY A N 1
ATOM 3619 C CA . GLY A 1 466 ? -16.623 2.744 12.953 1.00 95.81 466 GLY A CA 1
ATOM 3620 C C . GLY A 1 466 ? -17.149 3.207 11.594 1.00 95.81 466 GLY A C 1
ATOM 3621 O O . GLY A 1 466 ? -18.322 3.038 11.273 1.00 95.81 466 GLY A O 1
ATOM 3622 N N . ALA A 1 467 ? -16.278 3.807 10.785 1.00 98.06 467 ALA A N 1
ATOM 3623 C CA . ALA A 1 467 ? -16.611 4.289 9.446 1.00 98.06 467 ALA A CA 1
ATOM 3624 C C . ALA A 1 467 ? -16.437 3.165 8.406 1.00 98.06 467 ALA A C 1
ATOM 3626 O O . ALA A 1 467 ? -15.511 3.179 7.592 1.00 98.06 467 ALA A O 1
ATOM 3627 N N . VAL A 1 468 ? -17.322 2.163 8.476 1.00 98.50 468 VAL A N 1
ATOM 3628 C CA . VAL A 1 468 ? -17.321 0.992 7.585 1.00 98.50 468 VAL A CA 1
ATOM 3629 C C . VAL A 1 468 ? -18.605 0.941 6.766 1.00 98.50 468 VAL A C 1
ATOM 3631 O O . VAL A 1 468 ? -19.703 0.881 7.317 1.00 98.50 468 VAL A O 1
ATOM 3634 N N . VAL A 1 469 ? -18.481 0.938 5.439 1.00 97.88 469 VAL A N 1
ATOM 3635 C CA . VAL A 1 469 ? -19.629 0.896 4.520 1.00 97.88 469 VAL A CA 1
ATOM 3636 C C . VAL A 1 469 ? -19.346 -0.014 3.335 1.00 97.88 469 VAL A C 1
ATOM 3638 O O . VAL A 1 469 ? -18.258 0.012 2.772 1.00 97.88 469 VAL A O 1
ATOM 3641 N N . SER A 1 470 ? -20.348 -0.795 2.927 1.00 97.50 470 SER A N 1
ATOM 3642 C CA . SER A 1 470 ? -20.336 -1.499 1.642 1.00 97.50 470 SER A CA 1
ATOM 3643 C C . SER A 1 470 ? -21.200 -0.768 0.624 1.00 97.50 470 SER A C 1
ATOM 3645 O O . SER A 1 470 ? -22.338 -0.402 0.916 1.00 97.50 470 SER A O 1
ATOM 3647 N N . THR A 1 471 ? -20.665 -0.573 -0.572 1.00 96.44 471 THR A N 1
ATOM 3648 C CA . THR A 1 471 ? -21.306 0.152 -1.667 1.00 96.44 471 THR A CA 1
ATOM 3649 C C . THR A 1 471 ? -21.058 -0.562 -2.995 1.00 96.44 471 THR A C 1
ATOM 3651 O O . THR A 1 471 ? -20.241 -1.482 -3.081 1.00 96.44 471 THR A O 1
ATOM 3654 N N . GLN A 1 472 ? -21.776 -0.149 -4.032 1.00 97.31 472 GLN A N 1
ATOM 3655 C CA . GLN A 1 472 ? -21.513 -0.550 -5.407 1.00 97.31 472 GLN A CA 1
ATOM 3656 C C . GLN A 1 472 ? -21.348 0.727 -6.222 1.00 97.31 472 GLN A C 1
ATOM 3658 O O . GLN A 1 472 ? -22.296 1.497 -6.353 1.00 97.31 472 GLN A O 1
ATOM 3663 N N . LEU A 1 473 ? -20.135 0.957 -6.719 1.00 97.00 473 LEU A N 1
ATOM 3664 C CA . LEU A 1 473 ? -19.769 2.158 -7.468 1.00 97.00 473 LEU A CA 1
ATOM 3665 C C . LEU A 1 473 ? -19.321 1.749 -8.858 1.00 97.00 473 LEU A C 1
ATOM 3667 O O . LEU A 1 473 ? -18.540 0.812 -8.994 1.00 97.00 473 LEU A O 1
ATOM 3671 N N . CYS A 1 474 ? -19.808 2.448 -9.877 1.00 97.81 474 CYS A N 1
ATOM 3672 C CA . CYS A 1 474 ? -19.423 2.196 -11.257 1.00 97.81 474 CYS A CA 1
ATOM 3673 C C . CYS A 1 474 ? -18.265 3.103 -11.661 1.00 97.81 474 CYS A C 1
ATOM 3675 O O . CYS A 1 474 ? -18.260 4.296 -11.353 1.00 97.81 474 CYS A O 1
ATOM 3677 N N . THR A 1 475 ? -17.290 2.538 -12.367 1.00 97.94 475 THR A N 1
ATOM 3678 C CA . THR A 1 475 ? -16.148 3.298 -12.854 1.00 97.94 475 THR A CA 1
ATOM 3679 C C . THR A 1 475 ? -16.561 4.316 -13.913 1.00 97.94 475 THR A C 1
ATOM 3681 O O . THR A 1 475 ? -17.421 4.042 -14.755 1.00 97.94 475 THR A O 1
ATOM 3684 N N . VAL A 1 476 ? -15.901 5.472 -13.912 1.00 97.38 476 VAL A N 1
ATOM 3685 C CA . VAL A 1 476 ? -15.846 6.385 -15.062 1.00 97.38 476 VAL A CA 1
ATOM 3686 C C . VAL A 1 476 ? -14.566 6.136 -15.857 1.00 97.38 476 VAL A C 1
ATOM 3688 O O . VAL A 1 476 ? -13.595 5.588 -15.329 1.00 97.38 476 VAL A O 1
ATOM 3691 N N . GLN A 1 477 ? -14.556 6.537 -17.128 1.00 94.25 477 GLN A N 1
ATOM 3692 C CA . GLN A 1 477 ? -13.390 6.377 -17.992 1.00 94.25 477 GLN A CA 1
ATOM 3693 C C . GLN A 1 477 ? -12.184 7.136 -17.422 1.00 94.25 477 GLN A C 1
ATOM 3695 O O . GLN A 1 477 ? -12.246 8.345 -17.193 1.00 94.25 477 GLN A O 1
ATOM 3700 N N . ASN A 1 478 ? -11.059 6.439 -17.266 1.00 93.00 478 ASN A N 1
ATOM 3701 C CA . ASN A 1 478 ? -9.775 7.038 -16.928 1.00 93.00 478 ASN A CA 1
ATOM 3702 C C . ASN A 1 478 ? -8.667 6.450 -17.811 1.00 93.00 478 ASN A C 1
ATOM 3704 O O . ASN A 1 478 ? -8.045 5.429 -17.502 1.00 93.00 478 ASN A O 1
ATOM 3708 N N . ASP A 1 479 ? -8.395 7.152 -18.911 1.00 88.44 479 ASP A N 1
ATOM 3709 C CA . ASP A 1 479 ? -7.406 6.756 -19.917 1.00 88.44 479 ASP A CA 1
ATOM 3710 C C . ASP A 1 479 ? -5.975 6.715 -19.386 1.00 88.44 479 ASP A C 1
ATOM 3712 O O . ASP A 1 479 ? -5.133 6.037 -19.972 1.00 88.44 479 ASP A O 1
ATOM 3716 N N . ARG A 1 480 ? -5.672 7.444 -18.306 1.00 88.06 480 ARG A N 1
ATOM 3717 C CA . ARG A 1 480 ? -4.330 7.459 -17.714 1.00 88.06 480 ARG A CA 1
ATOM 3718 C C . ARG A 1 480 ? -4.013 6.134 -17.029 1.00 88.06 480 ARG A C 1
ATOM 3720 O O . ARG A 1 480 ? -2.865 5.681 -17.056 1.00 88.06 480 ARG A O 1
ATOM 3727 N N . TRP A 1 481 ? -5.028 5.523 -16.425 1.00 89.12 481 TRP A N 1
ATOM 3728 C CA . TRP A 1 481 ? -4.913 4.257 -15.705 1.00 89.12 481 TRP A CA 1
ATOM 3729 C C . TRP A 1 481 ? -5.374 3.049 -16.511 1.00 89.12 481 TRP A C 1
ATOM 3731 O O . TRP A 1 481 ? -5.210 1.930 -16.038 1.00 89.12 481 TRP A O 1
ATOM 3741 N N . GLY A 1 482 ? -5.919 3.253 -17.713 1.00 87.38 482 GLY A N 1
ATOM 3742 C CA . GLY A 1 482 ? -6.505 2.166 -18.494 1.00 87.38 482 GLY A CA 1
ATOM 3743 C C . GLY A 1 482 ? -7.757 1.593 -17.826 1.00 87.38 482 GLY A C 1
ATOM 3744 O O . GLY A 1 482 ? -8.004 0.393 -17.908 1.00 87.38 482 GLY A O 1
ATOM 3745 N N . ILE A 1 483 ? -8.520 2.432 -17.117 1.00 90.62 483 ILE A N 1
ATOM 3746 C CA . ILE A 1 483 ? -9.776 2.040 -16.471 1.00 90.62 483 ILE A CA 1
ATOM 3747 C C . ILE A 1 483 ? -10.926 2.433 -17.396 1.00 90.62 483 ILE A C 1
ATOM 3749 O O . ILE A 1 483 ? -11.122 3.615 -17.681 1.00 90.62 483 ILE A O 1
ATOM 3753 N N . SER A 1 484 ? -11.675 1.432 -17.856 1.00 89.00 484 SER A N 1
ATOM 3754 C CA . SER A 1 484 ? -12.871 1.631 -18.673 1.00 89.00 484 SER A CA 1
ATOM 3755 C C . SER A 1 484 ? -14.064 2.059 -17.820 1.00 89.00 484 SER A C 1
ATOM 3757 O O . SER A 1 484 ? -14.202 1.592 -16.686 1.00 89.00 484 SER A O 1
ATOM 3759 N N . GLU A 1 485 ? -14.974 2.855 -18.373 1.00 93.19 485 GLU A N 1
ATOM 3760 C CA . GLU A 1 485 ? -16.260 3.134 -17.726 1.00 93.19 485 GLU A CA 1
ATOM 3761 C C . GLU A 1 485 ? -17.156 1.885 -17.575 1.00 93.19 485 GLU A C 1
ATOM 3763 O O . GLU A 1 485 ? -17.022 0.895 -18.299 1.00 93.19 485 GLU A O 1
ATOM 3768 N N . GLY A 1 486 ? -18.085 1.927 -16.615 1.00 93.62 486 GLY A N 1
ATOM 3769 C CA . GLY A 1 486 ? -19.176 0.955 -16.480 1.00 93.62 486 GLY A CA 1
ATOM 3770 C C . GLY A 1 486 ? -18.850 -0.342 -15.729 1.00 93.62 486 GLY A C 1
ATOM 3771 O O . GLY A 1 486 ? -19.706 -1.222 -15.645 1.00 93.62 486 GLY A O 1
ATOM 3772 N N . PHE A 1 487 ? -17.653 -0.493 -15.155 1.00 94.75 487 PHE A N 1
ATOM 3773 C CA . PHE A 1 487 ? -17.358 -1.607 -14.250 1.00 94.75 487 PHE A CA 1
ATOM 3774 C C . PHE A 1 487 ? -17.833 -1.270 -12.831 1.00 94.75 487 PHE A C 1
ATOM 3776 O O . PHE A 1 487 ? -17.392 -0.276 -12.267 1.00 94.75 487 PHE A O 1
ATOM 3783 N N . CYS A 1 488 ? -18.724 -2.081 -12.249 1.00 97.31 488 CYS A N 1
ATOM 3784 C CA . CYS A 1 488 ? -19.401 -1.765 -10.983 1.00 97.31 488 CYS A CA 1
ATOM 3785 C C . CYS A 1 488 ? -19.086 -2.778 -9.863 1.00 97.31 488 CYS A C 1
ATOM 3787 O O . CYS A 1 488 ? -19.959 -3.585 -9.509 1.00 97.31 488 CYS A O 1
ATOM 3789 N N . PRO A 1 489 ? -17.858 -2.783 -9.309 1.00 96.31 489 PRO A N 1
ATOM 3790 C CA . PRO A 1 489 ? -17.493 -3.690 -8.229 1.00 96.31 489 PRO A CA 1
ATOM 3791 C C . PRO A 1 489 ? -18.249 -3.369 -6.937 1.00 96.31 489 PRO A C 1
ATOM 3793 O O . PRO A 1 489 ? -18.636 -2.228 -6.665 1.00 96.31 489 PRO A O 1
ATOM 3796 N N . LYS A 1 490 ? -18.417 -4.392 -6.100 1.00 97.69 490 LYS A N 1
ATOM 3797 C CA . LYS A 1 490 ? -18.821 -4.215 -4.708 1.00 97.69 490 LYS A CA 1
ATOM 3798 C C . LYS A 1 490 ? -17.593 -3.830 -3.889 1.00 97.69 490 LYS A C 1
ATOM 3800 O O . LYS A 1 490 ? -16.615 -4.574 -3.866 1.00 97.69 490 LYS A O 1
ATOM 3805 N N . ILE A 1 491 ? -17.661 -2.702 -3.191 1.00 98.50 491 ILE A N 1
ATOM 3806 C CA . ILE A 1 491 ? -16.543 -2.168 -2.413 1.00 98.50 491 ILE A CA 1
ATOM 3807 C C . ILE A 1 491 ? -16.968 -2.007 -0.957 1.00 98.50 491 ILE A C 1
ATOM 3809 O O . ILE A 1 491 ? -17.963 -1.340 -0.678 1.00 98.50 491 ILE A O 1
ATOM 3813 N N . THR A 1 492 ? -16.209 -2.579 -0.027 1.00 98.69 492 THR A N 1
ATOM 3814 C CA . THR A 1 492 ? -16.288 -2.236 1.394 1.00 98.69 492 THR A CA 1
ATOM 3815 C C . THR A 1 492 ? -15.164 -1.279 1.750 1.00 98.69 492 THR A C 1
ATOM 3817 O O . THR A 1 492 ? -13.993 -1.651 1.739 1.00 98.69 492 THR A O 1
ATOM 3820 N N . TRP A 1 493 ? -15.531 -0.050 2.090 1.00 98.69 493 TRP A N 1
ATOM 3821 C CA . TRP A 1 493 ? -14.621 0.961 2.602 1.00 98.69 493 TRP A CA 1
ATOM 3822 C C . TRP A 1 493 ? -14.505 0.821 4.114 1.00 98.69 493 TRP A C 1
ATOM 3824 O O . TRP A 1 493 ? -15.518 0.803 4.814 1.00 98.69 493 TRP A O 1
ATOM 3834 N N . ILE A 1 494 ? -13.274 0.747 4.606 1.00 98.75 494 ILE A N 1
ATOM 3835 C CA . ILE A 1 494 ? -12.929 0.806 6.022 1.00 98.75 494 ILE A CA 1
ATOM 3836 C C . ILE A 1 494 ? -12.078 2.052 6.215 1.00 98.75 494 ILE A C 1
ATOM 3838 O O . ILE A 1 494 ? -10.879 2.041 5.942 1.00 98.75 494 ILE A O 1
ATOM 3842 N N . TYR A 1 495 ? -12.695 3.139 6.659 1.00 98.62 495 TYR A N 1
ATOM 3843 C CA . TYR A 1 495 ? -11.981 4.361 7.000 1.00 98.62 495 TYR A CA 1
ATOM 3844 C C . TYR A 1 495 ? -11.612 4.319 8.485 1.00 98.62 495 TYR A C 1
ATOM 3846 O O . TYR A 1 495 ? -12.475 4.077 9.332 1.00 98.62 495 TYR A O 1
ATOM 3854 N N . LEU A 1 496 ? -10.332 4.518 8.813 1.00 98.50 496 LEU A N 1
ATOM 3855 C CA . LEU A 1 496 ? -9.874 4.528 10.200 1.00 98.50 496 LEU A CA 1
ATOM 3856 C C . LEU A 1 496 ? -10.631 5.605 10.971 1.00 98.50 496 LEU A C 1
ATOM 3858 O O . LEU A 1 496 ? -10.585 6.781 10.624 1.00 98.50 496 LEU A O 1
ATOM 3862 N N . ALA A 1 497 ? -11.329 5.186 12.014 1.00 97.56 497 ALA A N 1
ATOM 3863 C CA . ALA A 1 497 ? -12.201 6.038 12.795 1.00 97.56 497 ALA A CA 1
ATOM 3864 C C . ALA A 1 497 ? -12.224 5.567 14.246 1.00 97.56 497 ALA A C 1
ATOM 3866 O O . ALA A 1 497 ? -11.873 4.427 14.564 1.00 97.56 497 ALA A O 1
ATOM 3867 N N . ARG A 1 498 ? -12.704 6.445 15.122 1.00 95.50 498 ARG A N 1
ATOM 3868 C CA . ARG A 1 498 ? -13.124 6.049 16.464 1.00 95.50 498 ARG A CA 1
ATOM 3869 C C . ARG A 1 498 ? -14.324 5.105 16.385 1.00 95.50 498 ARG A C 1
ATOM 3871 O O . ARG A 1 498 ? -15.173 5.227 15.501 1.00 95.50 498 ARG A O 1
ATOM 3878 N N . MET A 1 499 ? -14.406 4.170 17.327 1.00 95.25 499 MET A N 1
ATOM 3879 C CA . MET A 1 499 ? -15.470 3.164 17.381 1.00 95.25 499 MET A CA 1
ATOM 3880 C C . MET A 1 499 ? -16.160 3.204 18.736 1.00 95.25 499 MET A C 1
ATOM 3882 O O . MET A 1 499 ? -15.757 2.508 19.663 1.00 95.25 499 MET A O 1
ATOM 3886 N N . ARG A 1 500 ? -17.221 4.005 18.849 1.00 94.38 500 ARG A N 1
ATOM 3887 C CA . ARG A 1 500 ? -17.912 4.250 20.122 1.00 94.38 500 ARG A CA 1
ATOM 3888 C C . ARG A 1 500 ? -18.328 2.961 20.847 1.00 94.38 500 ARG A C 1
ATOM 3890 O O . ARG A 1 500 ? -18.097 2.854 22.042 1.00 94.38 500 ARG A O 1
ATOM 3897 N N . HIS A 1 501 ? -18.877 1.965 20.146 1.00 94.81 501 HIS A N 1
ATOM 3898 C CA . HIS A 1 501 ? -19.284 0.700 20.779 1.00 94.81 501 HIS A CA 1
ATOM 3899 C C . HIS A 1 501 ? -18.101 -0.124 21.305 1.00 94.81 501 HIS A C 1
ATOM 3901 O O . HIS A 1 501 ? -18.264 -0.922 22.223 1.00 94.81 501 HIS A O 1
ATOM 3907 N N . TRP A 1 502 ? -16.917 0.033 20.713 1.00 96.56 502 TRP A N 1
ATOM 3908 C CA . TRP A 1 502 ? -15.691 -0.579 21.220 1.00 96.56 502 TRP A CA 1
ATOM 3909 C C . TRP A 1 502 ? -15.131 0.223 22.401 1.00 96.56 502 TRP A C 1
ATOM 3911 O O . TRP A 1 502 ? -14.779 -0.361 23.420 1.00 96.56 502 TRP A O 1
ATOM 3921 N N . GLU A 1 503 ? -15.131 1.554 22.300 1.00 96.69 503 GLU A N 1
ATOM 3922 C CA . GLU A 1 503 ? -14.686 2.471 23.357 1.00 96.69 503 GLU A CA 1
ATOM 3923 C C . GLU A 1 503 ? -15.506 2.322 24.651 1.00 96.69 503 GLU A C 1
ATOM 3925 O O . GLU A 1 503 ? -14.936 2.309 25.736 1.00 96.69 503 GLU A O 1
ATOM 3930 N N . GLU A 1 504 ? -16.828 2.138 24.551 1.00 95.81 504 GLU A N 1
ATOM 3931 C CA . GLU A 1 504 ? -17.735 1.917 25.694 1.00 95.81 504 GLU A CA 1
ATOM 3932 C C . GLU A 1 504 ? -17.435 0.626 26.477 1.00 95.81 504 GLU A C 1
ATOM 3934 O O . GLU A 1 504 ? -17.849 0.490 27.628 1.00 95.81 504 GLU A O 1
ATOM 3939 N N . ARG A 1 505 ? -16.720 -0.322 25.862 1.00 97.50 505 ARG A N 1
ATOM 3940 C CA . ARG A 1 505 ? -16.329 -1.604 26.467 1.00 97.50 505 ARG A CA 1
ATOM 3941 C C . ARG A 1 505 ? -14.943 -1.549 27.114 1.00 97.50 505 ARG A C 1
ATOM 3943 O O . ARG A 1 505 ? -14.540 -2.513 27.760 1.00 97.50 505 ARG A O 1
ATOM 3950 N N . LEU A 1 506 ? -14.199 -0.455 26.941 1.00 97.81 506 LEU A N 1
ATOM 3951 C CA . LEU A 1 506 ? -12.860 -0.317 27.505 1.00 97.81 506 LEU A CA 1
ATOM 3952 C C . LEU A 1 506 ? -12.914 -0.172 29.034 1.00 97.81 506 LEU A C 1
ATOM 3954 O O . LEU A 1 506 ? -13.726 0.598 29.556 1.00 97.81 506 LEU A O 1
ATOM 3958 N N . PRO A 1 507 ? -12.011 -0.835 29.775 1.00 97.81 507 PRO A N 1
ATOM 3959 C CA . PRO A 1 507 ? -11.801 -0.559 31.187 1.00 97.81 507 PRO A CA 1
ATOM 3960 C C . PRO A 1 507 ? -11.429 0.903 31.412 1.00 97.81 507 PRO A C 1
ATOM 3962 O O . PRO A 1 507 ? -10.745 1.509 30.586 1.00 97.81 507 PRO A O 1
ATOM 3965 N N . HIS A 1 508 ? -11.835 1.455 32.558 1.00 96.56 508 HIS A N 1
ATOM 3966 C CA . HIS A 1 508 ? -11.614 2.865 32.899 1.00 96.56 508 HIS A CA 1
ATOM 3967 C C . HIS A 1 508 ? -10.152 3.308 32.715 1.00 96.56 508 HIS A C 1
ATOM 3969 O O . HIS A 1 508 ? -9.915 4.363 32.138 1.00 96.56 508 HIS A O 1
ATOM 3975 N N . GLU A 1 509 ? -9.192 2.479 33.146 1.00 95.56 509 GLU A N 1
ATOM 3976 C CA . GLU A 1 509 ? -7.740 2.716 33.024 1.00 95.56 509 GLU A CA 1
ATOM 3977 C C . GLU A 1 509 ? -7.289 2.973 31.574 1.00 95.56 509 GLU A C 1
ATOM 3979 O O . GLU A 1 509 ? -6.366 3.739 31.321 1.00 95.56 509 GLU A O 1
ATOM 3984 N N . ILE A 1 510 ? -7.941 2.339 30.598 1.00 97.00 510 ILE A N 1
ATOM 3985 C CA . ILE A 1 510 ? -7.646 2.558 29.179 1.00 97.00 510 ILE A CA 1
ATOM 3986 C C . ILE A 1 510 ? -8.494 3.705 28.640 1.00 97.00 510 ILE A C 1
ATOM 3988 O O . ILE A 1 510 ? -7.985 4.585 27.942 1.00 97.00 510 ILE A O 1
ATOM 3992 N N . ALA A 1 511 ? -9.787 3.705 28.970 1.00 96.12 511 ALA A N 1
ATOM 3993 C CA . ALA A 1 511 ? -10.754 4.658 28.448 1.00 96.12 511 ALA A CA 1
ATOM 3994 C C . ALA A 1 511 ? -10.361 6.111 28.759 1.00 96.12 511 ALA A C 1
ATOM 3996 O O . ALA A 1 511 ? -10.443 6.962 27.876 1.00 96.12 511 ALA A O 1
ATOM 3997 N N . GLU A 1 512 ? -9.864 6.385 29.969 1.00 94.81 512 GLU A N 1
ATOM 3998 C CA . GLU A 1 512 ? -9.462 7.733 30.395 1.00 94.81 512 GLU A CA 1
ATOM 3999 C C . GLU A 1 512 ? -8.319 8.334 29.560 1.00 94.81 512 GLU A C 1
ATOM 4001 O O . GLU A 1 512 ? -8.167 9.555 29.501 1.00 94.81 512 GLU A O 1
ATOM 4006 N N . HIS A 1 513 ? -7.527 7.487 28.895 1.00 95.69 513 HIS A N 1
ATOM 4007 C CA . HIS A 1 513 ? -6.378 7.900 28.094 1.00 95.69 513 HIS A CA 1
ATOM 4008 C C . HIS A 1 513 ? -6.584 7.741 26.586 1.00 95.69 513 HIS A C 1
ATOM 4010 O O . HIS A 1 513 ? -5.948 8.461 25.822 1.00 95.69 513 HIS A O 1
ATOM 4016 N N . ALA A 1 514 ? -7.418 6.793 26.152 1.00 95.19 514 ALA A N 1
ATOM 4017 C CA . ALA A 1 514 ? -7.585 6.433 24.744 1.00 95.19 514 ALA A CA 1
ATOM 4018 C C . ALA A 1 514 ? -8.826 7.053 24.085 1.00 95.19 514 ALA A C 1
ATOM 4020 O O . ALA A 1 514 ? -8.870 7.173 22.861 1.00 95.19 514 ALA A O 1
ATOM 4021 N N . VAL A 1 515 ? -9.839 7.440 24.866 1.00 95.25 515 VAL A N 1
ATOM 4022 C CA . VAL A 1 515 ? -11.120 7.927 24.338 1.00 95.25 515 VAL A CA 1
ATOM 4023 C C . VAL A 1 515 ? -11.073 9.447 24.189 1.00 95.25 515 VAL A C 1
ATOM 4025 O O . VAL A 1 515 ? -10.863 10.186 25.150 1.00 95.25 515 VAL A O 1
ATOM 4028 N N . GLY A 1 516 ? -11.273 9.931 22.962 1.00 91.00 516 GLY A N 1
ATOM 4029 C CA . GLY A 1 516 ? -11.391 11.362 22.679 1.00 91.00 516 GLY A CA 1
ATOM 4030 C C . GLY A 1 516 ? -12.696 11.972 23.212 1.00 91.00 516 GLY A C 1
ATOM 4031 O O . GLY A 1 516 ? -13.614 11.271 23.644 1.00 91.00 516 GLY A O 1
ATOM 4032 N N . ALA A 1 517 ? -12.816 13.300 23.127 1.00 89.94 517 ALA A N 1
ATOM 4033 C CA . ALA A 1 517 ? -13.997 14.022 23.606 1.00 89.94 517 ALA A CA 1
ATOM 4034 C C . ALA A 1 517 ? -15.308 13.493 22.983 1.00 89.94 517 ALA A C 1
ATOM 4036 O O . ALA A 1 517 ? -15.345 13.092 21.815 1.00 89.94 517 ALA A O 1
ATOM 4037 N N . ALA A 1 518 ? -16.394 13.499 23.760 1.00 86.19 518 ALA A N 1
ATOM 4038 C CA . ALA A 1 518 ? -17.709 13.079 23.282 1.00 86.19 518 ALA A CA 1
ATOM 4039 C C . ALA A 1 518 ? -18.184 13.969 22.119 1.00 86.19 518 ALA A C 1
ATOM 4041 O O . ALA A 1 518 ? -18.042 15.190 22.171 1.00 86.19 518 ALA A O 1
ATOM 4042 N N . GLY A 1 519 ? -18.737 13.353 21.070 1.00 83.31 519 GLY A N 1
ATOM 4043 C CA . GLY A 1 519 ? -19.182 14.050 19.853 1.00 83.31 519 GLY A CA 1
ATOM 4044 C C . GLY A 1 519 ? -18.056 14.491 18.908 1.00 83.31 519 GLY A C 1
ATOM 4045 O O . GLY A 1 519 ? -18.341 14.978 17.821 1.00 83.31 519 GLY A O 1
ATOM 4046 N N . SER A 1 520 ? -16.790 14.301 19.289 1.00 89.88 520 SER A N 1
ATOM 4047 C CA . SER A 1 520 ? -15.631 14.585 18.442 1.00 89.88 520 SER A CA 1
ATOM 4048 C C . SER A 1 520 ? -15.209 13.342 17.658 1.00 89.88 520 SER A C 1
ATOM 4050 O O . SER A 1 520 ? -15.114 12.255 18.226 1.00 89.88 520 SER A O 1
ATOM 4052 N N . SER A 1 521 ? -14.878 13.509 16.378 1.00 92.06 521 SER A N 1
ATOM 4053 C CA . SER A 1 521 ? -14.181 12.494 15.572 1.00 92.06 521 SER A CA 1
ATOM 4054 C C . SER A 1 521 ? -12.714 12.344 15.987 1.00 92.06 521 SER A C 1
ATOM 4056 O O . SER A 1 521 ? -12.147 11.267 15.844 1.00 92.06 521 SER A O 1
ATOM 4058 N N . GLU A 1 522 ? -12.123 13.403 16.549 1.00 93.62 522 GLU A N 1
ATOM 4059 C CA . GLU A 1 522 ? -10.736 13.438 17.019 1.00 93.62 522 GLU A CA 1
ATOM 4060 C C . GLU A 1 522 ? -10.468 12.508 18.210 1.00 93.62 522 GLU A C 1
ATOM 4062 O O . GLU A 1 522 ? -11.344 12.238 19.042 1.00 93.62 522 GLU A O 1
ATOM 4067 N N . GLY A 1 523 ? -9.204 12.100 18.312 1.00 92.62 523 GLY A N 1
ATOM 4068 C CA . GLY A 1 523 ? -8.639 11.370 19.441 1.00 92.62 523 GLY A CA 1
ATOM 4069 C C . GLY A 1 523 ? -8.410 12.201 20.712 1.00 92.62 523 GLY A C 1
ATOM 4070 O O . GLY A 1 523 ? -8.736 13.394 20.767 1.00 92.62 523 GLY A O 1
ATOM 4071 N N . PRO A 1 524 ? -7.815 11.595 21.754 1.00 94.88 524 PRO A N 1
ATOM 4072 C CA . PRO A 1 524 ? -7.372 12.314 22.944 1.00 94.88 524 PRO A CA 1
ATOM 4073 C C . PRO A 1 524 ? -6.260 13.316 22.589 1.00 94.88 524 PRO A C 1
ATOM 4075 O O . PRO A 1 524 ? -5.419 13.064 21.725 1.00 94.88 524 PRO A O 1
ATOM 4078 N N . ARG A 1 525 ? -6.250 14.470 23.266 1.00 92.75 525 ARG A N 1
ATOM 4079 C CA . ARG A 1 525 ? -5.316 15.588 23.002 1.00 92.75 525 ARG A CA 1
ATOM 4080 C C . ARG A 1 525 ? -4.071 15.591 23.892 1.00 92.75 525 ARG A C 1
ATOM 4082 O O . ARG A 1 525 ? -3.286 16.528 23.833 1.00 92.75 525 ARG A O 1
ATOM 4089 N N . SER A 1 526 ? -3.938 14.612 24.777 1.00 93.50 526 SER A N 1
ATOM 4090 C CA . SER A 1 526 ? -2.805 14.474 25.689 1.00 93.50 526 SER A CA 1
ATOM 4091 C C . SER A 1 526 ? -2.742 13.048 26.237 1.00 93.50 526 SER A C 1
ATOM 4093 O O . SER A 1 526 ? -3.659 12.250 26.035 1.00 93.50 526 SER A O 1
ATOM 4095 N N . GLY A 1 527 ? -1.661 12.737 26.953 1.00 94.56 527 GLY A N 1
ATOM 4096 C CA . GLY A 1 527 ? -1.472 11.441 27.601 1.00 94.56 527 GLY A CA 1
ATOM 4097 C C . GLY A 1 527 ? -0.773 10.408 26.709 1.00 94.56 527 GLY A C 1
ATOM 4098 O O . GLY A 1 527 ? -0.301 10.734 25.619 1.00 94.56 527 GLY A O 1
ATOM 4099 N N . PRO A 1 528 ? -0.675 9.148 27.167 1.00 95.50 528 PRO A N 1
ATOM 4100 C CA . PRO A 1 528 ? 0.117 8.117 26.491 1.00 95.50 528 PRO A CA 1
ATOM 4101 C C . PRO A 1 528 ? -0.408 7.761 25.092 1.00 95.50 528 PRO A C 1
ATOM 4103 O O . PRO A 1 528 ? 0.359 7.304 24.242 1.00 95.50 528 PRO A O 1
ATOM 4106 N N . PHE A 1 529 ? -1.692 8.012 24.825 1.00 97.12 529 PHE A N 1
ATOM 4107 C CA . PHE A 1 529 ? -2.337 7.744 23.542 1.00 97.12 529 PHE A CA 1
ATOM 4108 C C . PHE A 1 529 ? -2.708 9.017 22.773 1.00 97.12 529 PHE A C 1
ATOM 4110 O O . PHE A 1 529 ? -3.596 8.957 21.934 1.00 97.12 529 PHE A O 1
ATOM 4117 N N . GLU A 1 530 ? -2.041 10.151 23.012 1.00 96.12 530 GLU A N 1
ATOM 4118 C CA . GLU A 1 530 ? -2.284 11.404 22.280 1.00 96.12 530 GLU A CA 1
ATOM 4119 C C . GLU A 1 530 ? -2.390 11.182 20.756 1.00 96.12 530 GLU A C 1
ATOM 4121 O O . GLU A 1 530 ? -1.525 10.551 20.141 1.00 96.12 530 GLU A O 1
ATOM 4126 N N . HIS A 1 531 ? -3.468 11.704 20.163 1.00 95.38 531 HIS A N 1
ATOM 4127 C CA . HIS A 1 531 ? -3.895 11.521 18.772 1.00 95.38 531 HIS A CA 1
ATOM 4128 C C . HIS A 1 531 ? -4.392 10.125 18.380 1.00 95.38 531 HIS A C 1
ATOM 4130 O O . HIS A 1 531 ? -4.640 9.908 17.202 1.00 95.38 531 HIS A O 1
ATOM 4136 N N . PHE A 1 532 ? -4.577 9.175 19.296 1.00 97.38 532 PHE A N 1
ATOM 4137 C CA . PHE A 1 532 ? -5.145 7.865 18.957 1.00 97.38 532 PHE A CA 1
ATOM 4138 C C . PHE A 1 532 ? -6.563 7.979 18.356 1.00 97.38 532 PHE A C 1
ATOM 4140 O O . PHE A 1 532 ? -7.387 8.705 18.908 1.00 97.38 532 PHE A O 1
ATOM 4147 N N . PRO A 1 533 ? -6.904 7.247 17.277 1.00 97.38 533 PRO A N 1
ATOM 4148 C CA . PRO A 1 533 ? -6.058 6.337 16.487 1.00 97.38 533 PRO A CA 1
ATOM 4149 C C . PRO A 1 533 ? -5.287 6.996 15.324 1.00 97.38 533 PRO A C 1
ATOM 4151 O O . PRO A 1 533 ? -4.579 6.327 14.572 1.00 97.38 533 PRO A O 1
ATOM 4154 N N . PHE A 1 534 ? -5.397 8.308 15.167 1.00 97.31 534 PHE A N 1
ATOM 4155 C CA . PHE A 1 534 ? -4.887 9.125 14.065 1.00 97.31 534 PHE A CA 1
ATOM 4156 C C . PHE A 1 534 ? -3.431 9.586 14.239 1.00 97.31 534 PHE A C 1
ATOM 4158 O O . PHE A 1 534 ? -3.085 10.726 13.925 1.00 97.31 534 PHE A O 1
ATOM 4165 N N . TYR A 1 535 ? -2.544 8.718 14.739 1.00 96.81 535 TYR A N 1
ATOM 4166 C CA . TYR A 1 535 ? -1.133 9.082 14.921 1.00 96.81 535 TYR A CA 1
ATOM 4167 C C . TYR A 1 535 ? -0.529 9.652 13.629 1.00 96.81 535 TYR A C 1
ATOM 4169 O O . TYR A 1 535 ? -0.754 9.067 12.575 1.00 96.81 535 TYR A O 1
ATOM 4177 N N . PRO A 1 536 ? 0.280 10.724 13.657 1.00 92.56 536 PRO A N 1
ATOM 4178 C CA . PRO A 1 536 ? 0.850 11.301 12.440 1.00 92.56 536 PRO A CA 1
ATOM 4179 C C . PRO A 1 536 ? 1.671 10.294 11.625 1.00 92.56 536 PRO A C 1
ATOM 4181 O O . PRO A 1 536 ? 2.404 9.481 12.183 1.00 92.56 536 PRO A O 1
ATOM 4184 N N . THR A 1 537 ? 1.619 10.387 10.293 1.00 88.44 537 THR A N 1
ATOM 4185 C CA . THR A 1 537 ? 2.355 9.480 9.383 1.00 88.44 537 THR A CA 1
ATOM 4186 C C . THR A 1 537 ? 3.870 9.484 9.626 1.00 88.44 537 THR A C 1
ATOM 4188 O O . THR A 1 537 ? 4.516 8.449 9.499 1.00 88.44 537 THR A O 1
ATOM 4191 N N . MET A 1 538 ? 4.437 10.627 10.029 1.00 85.50 538 MET A N 1
ATOM 4192 C CA . MET A 1 538 ? 5.871 10.772 10.320 1.00 85.50 538 MET A CA 1
ATOM 4193 C C . MET A 1 538 ? 6.264 10.347 11.744 1.00 85.50 538 MET A C 1
ATOM 4195 O O . MET A 1 538 ? 7.437 10.441 12.108 1.00 85.50 538 MET A O 1
ATOM 4199 N N . LYS A 1 539 ? 5.315 9.873 12.563 1.00 89.75 539 LYS A N 1
ATOM 4200 C CA . LYS A 1 539 ? 5.622 9.250 13.852 1.00 89.75 539 LYS A CA 1
ATOM 4201 C C . LYS A 1 539 ? 6.090 7.817 13.581 1.00 89.75 539 LYS A C 1
ATOM 4203 O O . LYS A 1 539 ? 5.282 6.901 13.466 1.00 89.75 539 LYS A O 1
ATOM 4208 N N . LEU A 1 540 ? 7.404 7.664 13.426 1.00 87.69 540 LEU A N 1
ATOM 4209 C CA . LEU A 1 540 ? 8.067 6.409 13.049 1.00 87.69 540 LEU A CA 1
ATOM 4210 C C . LEU A 1 540 ? 8.535 5.568 14.251 1.00 87.69 540 LEU A C 1
ATOM 4212 O O . LEU A 1 540 ? 9.289 4.622 14.072 1.00 87.69 540 LEU A O 1
ATOM 4216 N N . GLU A 1 541 ? 8.093 5.904 15.462 1.00 91.31 541 GLU A N 1
ATOM 4217 C CA . GLU A 1 541 ? 8.385 5.163 16.694 1.00 91.31 541 GLU A CA 1
ATOM 4218 C C . GLU A 1 541 ? 7.154 5.216 17.604 1.00 91.31 541 GLU A C 1
ATOM 4220 O O . GLU A 1 541 ? 6.648 6.308 17.891 1.00 91.31 541 GLU A O 1
ATOM 4225 N N . TYR A 1 542 ? 6.666 4.052 18.038 1.00 95.62 542 TYR A N 1
ATOM 4226 C CA . TYR A 1 542 ? 5.524 3.883 18.941 1.00 95.62 542 TYR A CA 1
ATOM 4227 C C . TYR A 1 542 ? 5.952 3.147 20.208 1.00 95.62 542 TYR A C 1
ATOM 4229 O O . TYR A 1 542 ? 6.890 2.351 20.203 1.00 95.62 542 TYR A O 1
ATOM 4237 N N . THR A 1 543 ? 5.219 3.373 21.297 1.00 96.88 543 THR A N 1
ATOM 4238 C CA . THR A 1 543 ? 5.322 2.496 22.467 1.00 96.88 543 THR A CA 1
ATOM 4239 C C . THR A 1 543 ? 4.613 1.162 22.203 1.00 96.88 543 THR A C 1
ATOM 4241 O O . THR A 1 543 ? 3.840 1.025 21.245 1.00 96.88 543 THR A O 1
ATOM 4244 N N . ALA A 1 544 ? 4.858 0.168 23.061 1.00 97.06 544 ALA A N 1
ATOM 4245 C CA . ALA A 1 544 ? 4.145 -1.109 23.014 1.00 97.06 544 ALA A CA 1
ATOM 4246 C C . ALA A 1 544 ? 2.641 -0.905 23.145 1.00 97.06 544 ALA A C 1
ATOM 4248 O O . ALA A 1 544 ? 1.871 -1.457 22.363 1.00 97.06 544 ALA A O 1
ATOM 4249 N N . GLU A 1 545 ? 2.237 -0.012 24.042 1.00 97.31 545 GLU A N 1
ATOM 4250 C CA . GLU A 1 545 ? 0.840 0.260 24.304 1.00 97.31 545 GLU A CA 1
ATOM 4251 C C . GLU A 1 545 ? 0.153 0.895 23.100 1.00 97.31 545 GLU A C 1
ATOM 4253 O O . GLU A 1 545 ? -0.925 0.453 22.712 1.00 97.31 545 GLU A O 1
ATOM 4258 N N . GLN A 1 546 ? 0.782 1.895 22.476 1.00 97.62 546 GLN A N 1
ATOM 4259 C CA . GLN A 1 546 ? 0.254 2.538 21.268 1.00 97.62 546 GLN A CA 1
ATOM 4260 C C . GLN A 1 546 ? 0.102 1.532 20.124 1.00 97.62 546 GLN A C 1
ATOM 4262 O O . GLN A 1 546 ? -0.902 1.541 19.412 1.00 97.62 546 GLN A O 1
ATOM 4267 N N . THR A 1 547 ? 1.091 0.650 19.966 1.00 97.38 547 THR A N 1
ATOM 4268 C CA . THR A 1 547 ? 1.108 -0.362 18.907 1.00 97.38 547 THR A CA 1
ATOM 4269 C C . THR A 1 547 ? 0.017 -1.408 19.116 1.00 97.38 547 THR A C 1
ATOM 4271 O O . THR A 1 547 ? -0.793 -1.655 18.224 1.00 97.38 547 THR A O 1
ATOM 4274 N N . ASN A 1 548 ? -0.060 -1.990 20.311 1.00 97.44 548 ASN A N 1
ATOM 4275 C CA . ASN A 1 548 ? -1.059 -3.003 20.626 1.00 97.44 548 ASN A CA 1
ATOM 4276 C C . ASN A 1 548 ? -2.479 -2.439 20.593 1.00 97.44 548 ASN A C 1
ATOM 4278 O O . ASN A 1 548 ? -3.357 -3.061 20.001 1.00 97.44 548 ASN A O 1
ATOM 4282 N N . LEU A 1 549 ? -2.710 -1.249 21.156 1.00 97.75 549 LEU A N 1
ATOM 4283 C CA . LEU A 1 549 ? -4.038 -0.635 21.162 1.00 97.75 549 LEU A CA 1
ATOM 4284 C C . LEU A 1 549 ? -4.536 -0.365 19.734 1.00 97.75 549 LEU A C 1
ATOM 4286 O O . LEU A 1 549 ? -5.694 -0.633 19.419 1.00 97.75 549 LEU A O 1
ATOM 4290 N N . LEU A 1 550 ? -3.653 0.115 18.852 1.00 97.88 550 LEU A N 1
ATOM 4291 C CA . LEU A 1 550 ? -3.988 0.366 17.451 1.00 97.88 550 LEU A CA 1
ATOM 4292 C C . LEU A 1 550 ? -4.219 -0.930 16.658 1.00 97.88 550 LEU A C 1
ATOM 4294 O O . LEU A 1 550 ? -5.134 -0.981 15.837 1.00 97.88 550 LEU A O 1
ATOM 4298 N N . SER A 1 551 ? -3.441 -1.982 16.926 1.00 98.00 551 SER A N 1
ATOM 4299 C CA . SER A 1 551 ? -3.639 -3.305 16.316 1.00 98.00 551 SER A CA 1
ATOM 4300 C C . SER A 1 551 ? -4.981 -3.918 16.736 1.00 98.00 551 SER A C 1
ATOM 4302 O O . SER A 1 551 ? -5.759 -4.359 15.889 1.00 98.00 551 SER A O 1
ATOM 4304 N N . VAL A 1 552 ? -5.318 -3.853 18.029 1.00 97.44 552 VAL A N 1
ATOM 4305 C CA . VAL A 1 552 ? -6.613 -4.321 18.555 1.00 97.44 552 VAL A CA 1
ATOM 4306 C C . VAL A 1 552 ? -7.774 -3.530 17.956 1.00 97.44 552 VAL A C 1
ATOM 4308 O O . VAL A 1 552 ? -8.785 -4.126 17.595 1.00 97.44 552 VAL A O 1
ATOM 4311 N N . LEU A 1 553 ? -7.642 -2.211 17.778 1.00 97.75 553 LEU A N 1
ATOM 4312 C CA . LEU A 1 553 ? -8.659 -1.412 17.087 1.00 97.75 553 LEU A CA 1
ATOM 4313 C C . LEU A 1 553 ? -8.850 -1.870 15.629 1.00 97.75 553 LEU A C 1
ATOM 4315 O O . LEU A 1 553 ? -9.986 -1.997 15.163 1.00 97.75 553 LEU A O 1
ATOM 4319 N N . GLY A 1 554 ? -7.754 -2.155 14.915 1.00 98.00 554 GLY A N 1
ATOM 4320 C CA . GLY A 1 554 ? -7.792 -2.711 13.558 1.00 98.00 554 GLY A CA 1
ATOM 4321 C C . GLY A 1 554 ? -8.536 -4.049 13.499 1.00 98.00 554 GLY A C 1
ATOM 4322 O O . GLY A 1 554 ? -9.434 -4.219 12.673 1.00 98.00 554 GLY A O 1
ATOM 4323 N N . ALA A 1 555 ? -8.241 -4.959 14.430 1.00 98.25 555 ALA A N 1
ATOM 4324 C CA . ALA A 1 555 ? -8.931 -6.244 14.549 1.00 98.25 555 ALA A CA 1
ATOM 4325 C C . ALA A 1 555 ? -10.422 -6.076 14.898 1.00 98.25 555 ALA A C 1
ATOM 4327 O O . ALA A 1 555 ? -11.297 -6.651 14.244 1.00 98.25 555 ALA A O 1
ATOM 4328 N N . ALA A 1 556 ? -10.734 -5.224 15.878 1.00 97.69 556 ALA A N 1
ATOM 4329 C CA . ALA A 1 556 ? -12.099 -4.930 16.301 1.00 97.69 556 ALA A CA 1
ATOM 4330 C C . ALA A 1 556 ? -12.949 -4.329 15.171 1.00 97.69 556 ALA A C 1
ATOM 4332 O O . ALA A 1 556 ? -14.141 -4.624 15.088 1.00 97.69 556 ALA A O 1
ATOM 4333 N N . THR A 1 557 ? -12.342 -3.548 14.271 1.00 97.75 557 THR A N 1
ATOM 4334 C CA . THR A 1 557 ? -13.033 -2.966 13.110 1.00 97.75 557 THR A CA 1
ATOM 4335 C C . THR A 1 557 ? -13.600 -4.055 12.202 1.00 97.75 557 THR A C 1
ATOM 4337 O O . THR A 1 557 ? -14.743 -3.950 11.754 1.00 97.75 557 THR A O 1
ATOM 4340 N N . ILE A 1 558 ? -12.836 -5.131 11.982 1.00 98.06 558 ILE A N 1
ATOM 4341 C CA . ILE A 1 558 ? -13.288 -6.297 11.217 1.00 98.06 558 ILE A CA 1
ATOM 4342 C C . ILE A 1 558 ? -14.344 -7.075 11.998 1.00 98.06 558 ILE A C 1
ATOM 4344 O O . ILE A 1 558 ? -15.405 -7.354 11.451 1.00 98.06 558 ILE A O 1
ATOM 4348 N N . ARG A 1 559 ? -14.106 -7.381 13.280 1.00 96.44 559 ARG A N 1
ATOM 4349 C CA . ARG A 1 559 ? -15.038 -8.189 14.091 1.00 96.44 559 ARG A CA 1
ATOM 4350 C C . ARG A 1 559 ? -16.413 -7.530 14.256 1.00 96.44 559 ARG A C 1
ATOM 4352 O O . ARG A 1 559 ? -17.432 -8.203 14.153 1.00 96.44 559 ARG A O 1
ATOM 4359 N N . LEU A 1 560 ? -16.470 -6.213 14.469 1.00 96.06 560 LEU A N 1
ATOM 4360 C CA . LEU A 1 560 ? -17.737 -5.477 14.616 1.00 96.06 560 LEU A CA 1
ATOM 4361 C C . LEU A 1 560 ? -18.528 -5.337 13.306 1.00 96.06 560 LEU A C 1
ATOM 4363 O O . LEU A 1 560 ? -19.726 -5.037 13.345 1.00 96.06 560 LEU A O 1
ATOM 4367 N N . ASN A 1 561 ? -17.868 -5.551 12.168 1.00 97.62 561 ASN A N 1
ATOM 4368 C CA . ASN A 1 561 ? -18.444 -5.454 10.828 1.00 97.62 561 ASN A CA 1
ATOM 4369 C C . ASN A 1 561 ? -18.280 -6.769 10.045 1.00 97.62 561 ASN A C 1
ATOM 4371 O O . ASN A 1 561 ? -18.248 -6.757 8.813 1.00 97.62 561 ASN A O 1
ATOM 4375 N N . GLU A 1 562 ? -18.162 -7.901 10.750 1.00 96.62 562 GLU A N 1
ATOM 4376 C CA . GLU A 1 562 ? -17.918 -9.222 10.160 1.00 96.62 562 GLU A CA 1
ATOM 4377 C C . GLU A 1 562 ? -18.956 -9.550 9.081 1.00 96.62 562 GLU A C 1
ATOM 4379 O O . GLU A 1 562 ? -18.612 -10.061 8.018 1.00 96.62 562 GLU A O 1
ATOM 4384 N N . ASP A 1 563 ? -20.219 -9.196 9.324 1.00 95.25 563 ASP A N 1
ATOM 4385 C CA . ASP A 1 563 ? -21.333 -9.369 8.396 1.00 95.25 563 ASP A CA 1
ATOM 4386 C C . ASP A 1 563 ? -21.075 -8.691 7.043 1.00 95.25 563 ASP A C 1
ATOM 4388 O O . ASP A 1 563 ? -21.202 -9.331 5.996 1.00 95.25 563 ASP A O 1
ATOM 4392 N N . LEU A 1 564 ? -20.652 -7.425 7.055 1.00 95.38 564 LEU A N 1
ATOM 4393 C CA . LEU A 1 564 ? -20.349 -6.665 5.841 1.00 95.38 564 LEU A CA 1
ATOM 4394 C C . LEU A 1 564 ? -19.135 -7.239 5.106 1.00 95.38 564 LEU A C 1
ATOM 4396 O O . LEU A 1 564 ? -19.179 -7.414 3.885 1.00 95.38 564 LEU A O 1
ATOM 4400 N N . ILE A 1 565 ? -18.065 -7.565 5.838 1.00 96.81 565 ILE A N 1
ATOM 4401 C CA . ILE A 1 565 ? -16.825 -8.067 5.235 1.00 96.81 565 ILE A CA 1
ATOM 4402 C C . ILE A 1 565 ? -17.043 -9.459 4.633 1.00 96.81 565 ILE A C 1
ATOM 4404 O O . ILE A 1 565 ? -16.649 -9.684 3.488 1.00 96.81 565 ILE A O 1
ATOM 4408 N N . ARG A 1 566 ? -17.739 -10.371 5.331 1.00 95.31 566 ARG A N 1
ATOM 4409 C CA . ARG A 1 566 ? -18.096 -11.696 4.790 1.00 95.31 566 ARG A CA 1
ATOM 4410 C C . ARG A 1 566 ? -18.938 -11.567 3.534 1.00 95.31 566 ARG A C 1
ATOM 4412 O O . ARG A 1 566 ? -18.665 -12.225 2.533 1.00 95.31 566 ARG A O 1
ATOM 4419 N N . GLN A 1 567 ? -19.923 -10.670 3.547 1.00 93.44 567 GLN A N 1
ATOM 4420 C CA . GLN A 1 567 ? -20.776 -10.438 2.388 1.00 93.44 567 GLN A CA 1
ATOM 4421 C C . GLN A 1 567 ? -19.988 -9.907 1.180 1.00 93.44 567 GLN A C 1
ATOM 4423 O O . GLN A 1 567 ? -20.398 -10.125 0.039 1.00 93.44 567 GLN A O 1
ATOM 4428 N N . THR A 1 568 ? -18.911 -9.148 1.388 1.00 94.94 568 THR A N 1
ATOM 4429 C CA . THR A 1 568 ? -18.065 -8.649 0.294 1.00 94.94 568 THR A CA 1
ATOM 4430 C C . THR A 1 568 ? -17.091 -9.706 -0.189 1.00 94.94 568 THR A C 1
ATOM 4432 O O . THR A 1 568 ? -17.079 -9.978 -1.383 1.00 94.94 568 THR A O 1
ATOM 4435 N N . LEU A 1 569 ? -16.352 -10.369 0.702 1.00 93.44 569 LEU A N 1
ATOM 4436 C CA . LEU A 1 569 ? -15.419 -11.431 0.310 1.00 93.44 569 LEU A CA 1
ATOM 4437 C C . LEU A 1 569 ? -16.139 -12.666 -0.253 1.00 93.44 569 LEU A C 1
ATOM 4439 O O . LEU A 1 569 ? -15.585 -13.399 -1.063 1.00 93.44 569 LEU A O 1
ATOM 4443 N N . GLY A 1 570 ? -17.420 -12.857 0.073 1.00 86.31 570 GLY A N 1
ATOM 4444 C CA . GLY A 1 570 ? -18.157 -14.065 -0.293 1.00 86.31 570 GLY A CA 1
ATOM 4445 C C . GLY A 1 570 ? -17.893 -15.243 0.629 1.00 86.31 570 GLY A C 1
ATOM 4446 O O . GLY A 1 570 ? -18.239 -16.361 0.263 1.00 86.31 570 GLY A O 1
ATOM 4447 N N . SER A 1 571 ? -17.309 -14.991 1.798 1.00 77.19 571 SER A N 1
ATOM 4448 C CA . SER A 1 571 ? -17.092 -15.977 2.847 1.00 77.19 571 SER A CA 1
ATOM 4449 C C . SER A 1 571 ? -18.451 -16.469 3.357 1.00 77.19 571 SER A C 1
ATOM 4451 O O . SER A 1 571 ? -19.152 -15.745 4.070 1.00 77.19 571 SER A O 1
ATOM 4453 N N . GLY A 1 572 ? -18.860 -17.672 2.949 1.00 61.72 572 GLY A N 1
ATOM 4454 C CA . GLY A 1 572 ? -20.118 -18.285 3.377 1.00 61.72 572 GLY A CA 1
ATOM 4455 C C . GLY A 1 572 ? -20.168 -18.483 4.893 1.00 61.72 572 GLY A C 1
ATOM 4456 O O . GLY A 1 572 ? -19.169 -18.829 5.520 1.00 61.72 572 GLY A O 1
ATOM 4457 N N . SER A 1 573 ? -21.338 -18.268 5.494 1.00 45.44 573 SER A N 1
ATOM 4458 C CA . SER A 1 573 ? -21.629 -18.661 6.875 1.00 45.44 573 SER A CA 1
ATOM 4459 C C . SER A 1 573 ? -22.088 -20.120 6.925 1.00 45.44 573 SER A C 1
ATOM 4461 O O . SER A 1 573 ? -23.193 -20.407 7.389 1.00 45.44 573 SER A O 1
ATOM 4463 N N . ASP A 1 574 ? -21.284 -21.047 6.419 1.00 40.44 574 ASP A N 1
ATOM 4464 C CA . ASP A 1 574 ? -21.560 -22.471 6.604 1.00 40.44 574 ASP A CA 1
ATOM 4465 C C . ASP A 1 574 ? -21.162 -22.854 8.036 1.00 40.44 574 ASP A C 1
ATOM 4467 O O . ASP A 1 574 ? -20.090 -23.403 8.225 1.00 40.44 574 ASP A O 1
ATOM 4471 N N . GLU A 1 575 ? -21.976 -22.454 9.035 1.00 38.94 575 GLU A N 1
ATOM 4472 C CA . GLU A 1 575 ? -22.091 -23.062 10.391 1.00 38.94 575 GLU A CA 1
ATOM 4473 C C . GLU A 1 575 ? -22.942 -22.258 11.415 1.00 38.94 575 GLU A C 1
ATOM 4475 O O . GLU A 1 575 ? -22.801 -22.428 12.624 1.00 38.94 575 GLU A O 1
ATOM 4480 N N . LYS A 1 576 ? -23.889 -21.396 11.002 1.00 35.50 576 LYS A N 1
ATOM 4481 C CA . LYS A 1 576 ? -24.851 -20.775 11.956 1.00 35.50 576 LYS A CA 1
ATOM 4482 C C . LYS A 1 576 ? -26.251 -21.397 11.998 1.00 35.50 576 LYS A C 1
ATOM 4484 O O . LYS A 1 576 ? -27.141 -20.846 12.639 1.00 35.50 576 LYS A O 1
ATOM 4489 N N . GLU A 1 577 ? -26.426 -22.600 11.453 1.00 35.53 577 GLU A N 1
ATOM 4490 C CA . GLU A 1 577 ? -27.569 -23.464 11.773 1.00 35.53 577 GLU A CA 1
ATOM 4491 C C . GLU A 1 577 ? -27.086 -24.795 12.364 1.00 35.53 577 GLU A C 1
ATOM 4493 O O . GLU A 1 577 ? -26.754 -25.723 11.635 1.00 35.53 577 GLU A O 1
ATOM 4498 N N . LYS A 1 578 ? -27.107 -24.855 13.707 1.00 33.91 578 LYS A N 1
ATOM 4499 C CA . LYS A 1 578 ? -26.920 -26.000 14.633 1.00 33.91 578 LYS A CA 1
ATOM 4500 C C . LYS A 1 578 ? -25.705 -25.870 15.554 1.00 33.91 578 LYS A C 1
ATOM 4502 O O . LYS A 1 578 ? -24.826 -26.716 15.546 1.00 33.91 578 LYS A O 1
ATOM 4507 N N . MET A 1 579 ? -25.747 -24.913 16.478 1.00 28.81 579 MET A N 1
ATOM 4508 C CA . MET A 1 579 ? -25.177 -25.140 17.811 1.00 28.81 579 MET A CA 1
ATOM 4509 C C . MET A 1 579 ? -26.014 -24.414 18.865 1.00 28.81 579 MET A C 1
ATOM 4511 O O . MET A 1 579 ? -25.991 -23.195 19.006 1.00 28.81 579 MET A O 1
ATOM 4515 N N . THR A 1 580 ? -26.799 -25.204 19.593 1.00 28.22 580 THR A N 1
ATOM 4516 C CA . THR A 1 580 ? -27.354 -24.883 20.912 1.00 28.22 580 THR A CA 1
ATOM 4517 C C . THR A 1 580 ? -26.209 -24.522 21.881 1.00 28.22 580 THR A C 1
ATOM 4519 O O . THR A 1 580 ? -25.078 -24.975 21.690 1.00 28.22 580 THR A O 1
ATOM 4522 N N . PRO A 1 581 ? -26.455 -23.708 22.924 1.00 30.67 581 PRO A N 1
ATOM 4523 C CA . PRO A 1 581 ? -25.398 -23.027 23.662 1.00 30.67 581 PRO A CA 1
ATOM 4524 C C . PRO A 1 581 ? -24.627 -24.005 24.555 1.00 30.67 581 PRO A C 1
ATOM 4526 O O . PRO A 1 581 ? -25.178 -24.562 25.506 1.00 30.67 581 PRO A O 1
ATOM 4529 N N . LEU A 1 582 ? -23.336 -24.194 24.276 1.00 29.95 582 LEU A N 1
ATOM 4530 C CA . LEU A 1 582 ? -22.439 -24.928 25.164 1.00 29.95 582 LEU A CA 1
ATOM 4531 C C . LEU A 1 582 ? -22.065 -24.053 26.362 1.00 29.95 582 LEU A C 1
ATOM 4533 O O . LEU A 1 582 ? -21.478 -22.978 26.241 1.00 29.95 582 LEU A O 1
ATOM 4537 N N . SER A 1 583 ? -22.456 -24.537 27.537 1.00 30.77 583 SER A N 1
ATOM 4538 C CA . SER A 1 583 ? -22.217 -23.914 28.826 1.00 30.77 583 SER A CA 1
ATOM 4539 C C . SER A 1 583 ? -20.729 -23.819 29.158 1.00 30.77 583 SER A C 1
ATOM 4541 O O . SER A 1 583 ? -19.991 -24.799 29.057 1.00 30.77 583 SER A O 1
ATOM 4543 N N . ARG A 1 584 ? -20.345 -22.656 29.687 1.00 37.72 584 ARG A N 1
ATOM 4544 C CA . ARG A 1 584 ? -19.110 -22.401 30.435 1.00 37.72 584 ARG A CA 1
ATOM 4545 C C . ARG A 1 584 ? -18.836 -23.494 31.476 1.00 37.72 584 ARG A C 1
ATOM 4547 O O . ARG A 1 584 ? -19.650 -23.649 32.383 1.00 37.72 584 ARG A O 1
ATOM 4554 N N . LYS A 1 585 ? -17.639 -24.091 31.457 1.00 28.78 585 LYS A N 1
ATOM 4555 C CA . LYS A 1 585 ? -16.851 -24.349 32.677 1.00 28.78 585 LYS A CA 1
ATOM 4556 C C . LYS A 1 585 ? -15.344 -24.214 32.390 1.00 28.78 585 LYS A C 1
ATOM 4558 O O . LYS A 1 585 ? -14.902 -24.635 31.326 1.00 28.78 585 LYS A O 1
ATOM 4563 N N . PRO A 1 586 ? -14.574 -23.606 33.310 1.00 31.08 586 PRO A N 1
ATOM 4564 C CA . PRO A 1 586 ? -13.138 -23.387 33.165 1.00 31.08 586 PRO A CA 1
ATOM 4565 C C . PRO A 1 586 ? -12.345 -24.668 33.446 1.00 31.08 586 PRO A C 1
ATOM 4567 O O . PRO A 1 586 ? -12.740 -25.470 34.288 1.00 31.08 586 PRO A O 1
ATOM 4570 N N . ASN A 1 587 ? -11.222 -24.824 32.748 1.00 30.11 587 ASN A N 1
ATOM 4571 C CA . ASN A 1 587 ? -10.252 -25.904 32.908 1.00 30.11 587 ASN A CA 1
ATOM 4572 C C . ASN A 1 587 ? -9.363 -25.637 34.145 1.00 30.11 587 ASN A C 1
ATOM 4574 O O . ASN A 1 587 ? -8.611 -24.659 34.120 1.00 30.11 587 ASN A O 1
ATOM 4578 N N . PRO A 1 588 ? -9.421 -26.439 35.226 1.00 33.66 588 PRO A N 1
ATOM 4579 C CA . PRO A 1 588 ? -8.537 -26.298 36.371 1.00 33.66 588 PRO A CA 1
ATOM 4580 C C . PRO A 1 588 ? -7.561 -27.478 36.399 1.00 33.66 588 PRO A C 1
ATOM 4582 O O . PRO A 1 588 ? -7.954 -28.589 36.726 1.00 33.66 588 PRO A O 1
ATOM 4585 N N . ASN A 1 589 ? -6.289 -27.249 36.081 1.00 30.23 589 ASN A N 1
ATOM 4586 C CA . ASN A 1 589 ? -5.213 -28.168 36.460 1.00 30.23 589 ASN A CA 1
ATOM 4587 C C . ASN A 1 589 ? -3.899 -27.396 36.640 1.00 30.23 589 ASN A C 1
ATOM 4589 O O . ASN A 1 589 ? -2.991 -27.434 35.814 1.00 30.23 589 ASN A O 1
ATOM 4593 N N . LEU A 1 590 ? -3.834 -26.687 37.769 1.00 33.66 590 LEU A N 1
ATOM 4594 C CA . LEU A 1 590 ? -2.608 -26.464 38.528 1.00 33.66 590 LEU A CA 1
ATOM 4595 C C . LEU A 1 590 ? -2.438 -27.681 39.443 1.00 33.66 590 LEU A C 1
ATOM 4597 O O . LEU A 1 590 ? -3.296 -27.965 40.277 1.00 33.66 590 LEU A O 1
ATOM 4601 N N . ALA A 1 591 ? -1.350 -28.418 39.253 1.00 30.16 591 ALA A N 1
ATOM 4602 C CA . ALA A 1 591 ? -0.998 -29.557 40.080 1.00 30.16 591 ALA A CA 1
ATOM 4603 C C . ALA A 1 591 ? -0.421 -29.092 41.427 1.00 30.16 591 ALA A C 1
ATOM 4605 O O . ALA A 1 591 ? 0.609 -28.422 41.461 1.00 30.16 591 ALA A O 1
ATOM 4606 N N . SER A 1 592 ? -1.029 -29.523 42.533 1.00 30.70 592 SER A N 1
ATOM 4607 C CA . SER A 1 592 ? -0.338 -29.690 43.816 1.00 30.70 592 SER A CA 1
ATOM 4608 C C . SER A 1 592 ? -1.012 -30.782 44.661 1.00 30.70 592 SER A C 1
ATOM 4610 O O . SER A 1 592 ? -2.107 -30.596 45.177 1.00 30.70 592 SER A O 1
ATOM 4612 N N . THR A 1 593 ? -0.325 -31.923 44.751 1.00 30.47 593 THR A N 1
ATOM 4613 C CA . THR A 1 593 ? -0.096 -32.771 45.941 1.00 30.47 593 THR A CA 1
ATOM 4614 C C . THR A 1 593 ? -1.240 -33.114 46.916 1.00 30.47 593 THR A C 1
ATOM 4616 O O . THR A 1 593 ? -1.675 -32.280 47.699 1.00 30.47 593 THR A O 1
ATOM 4619 N N . ASN A 1 594 ? -1.529 -34.425 46.963 1.00 31.77 594 ASN A N 1
ATOM 4620 C CA . ASN A 1 594 ? -1.789 -35.296 48.126 1.00 31.77 594 ASN A CA 1
ATOM 4621 C C . ASN A 1 594 ? -2.731 -34.825 49.249 1.00 31.77 594 ASN A C 1
ATOM 4623 O O . ASN A 1 594 ? -2.294 -34.097 50.134 1.00 31.77 594 ASN A O 1
ATOM 4627 N N . PHE A 1 595 ? -3.915 -35.450 49.341 1.00 26.75 595 PHE A N 1
ATOM 4628 C CA . PHE A 1 595 ? -4.343 -36.227 50.523 1.00 26.75 595 PHE A CA 1
ATOM 4629 C C . PHE A 1 595 ? -5.648 -37.006 50.228 1.00 26.75 595 PHE A C 1
ATOM 4631 O O . PHE A 1 595 ? -6.623 -36.430 49.757 1.00 26.75 595 PHE A O 1
ATOM 4638 N N . GLN A 1 596 ? -5.650 -38.312 50.508 1.00 31.08 596 GLN A N 1
ATOM 4639 C CA . GLN A 1 596 ? -6.830 -39.186 50.669 1.00 31.08 596 GLN A CA 1
ATOM 4640 C C . GLN A 1 596 ? -7.220 -39.197 52.169 1.00 31.08 596 GLN A C 1
ATOM 4642 O O . GLN A 1 596 ? -6.322 -38.910 52.970 1.00 31.08 596 GLN A O 1
ATOM 4647 N N . PRO A 1 597 ? -8.471 -39.508 52.598 1.00 39.19 597 PRO A N 1
ATOM 4648 C CA . PRO A 1 597 ? -9.039 -40.857 52.408 1.00 39.19 597 PRO A CA 1
ATOM 4649 C C . PRO A 1 597 ? -10.584 -41.012 52.279 1.00 39.19 597 PRO A C 1
ATOM 4651 O O . PRO A 1 597 ? -11.362 -40.144 52.663 1.00 39.19 597 PRO A O 1
ATOM 4654 N N . ASP A 1 598 ? -10.937 -42.191 51.749 1.00 29.75 598 ASP A N 1
ATOM 4655 C CA . ASP A 1 598 ? -12.017 -43.153 52.068 1.00 29.75 598 ASP A CA 1
ATOM 4656 C C . ASP A 1 598 ? -13.530 -42.880 51.878 1.00 29.75 598 ASP A C 1
ATOM 4658 O O . ASP A 1 598 ? -14.185 -42.139 52.603 1.00 29.75 598 ASP A O 1
ATOM 4662 N N . GLU A 1 599 ? -14.049 -43.600 50.869 1.00 34.28 599 GLU A N 1
ATOM 4663 C CA . GLU A 1 599 ? -15.152 -44.590 50.838 1.00 34.28 599 GLU A CA 1
ATOM 4664 C C . GLU A 1 599 ? -16.273 -44.599 51.904 1.00 34.28 599 GLU A C 1
ATOM 4666 O O . GLU A 1 599 ? -16.037 -44.853 53.080 1.00 34.28 599 GLU A O 1
ATOM 4671 N N . HIS A 1 600 ? -17.523 -44.486 51.419 1.00 33.94 600 HIS A N 1
ATOM 4672 C CA . HIS A 1 600 ? -18.707 -45.330 51.721 1.00 33.94 600 HIS A CA 1
ATOM 4673 C C . HIS A 1 600 ? -19.891 -44.795 50.873 1.00 33.94 600 HIS A C 1
ATOM 4675 O O . HIS A 1 600 ? -20.253 -43.631 51.001 1.00 33.94 600 HIS A O 1
ATOM 4681 N N . SER A 1 601 ? -20.293 -45.433 49.765 1.00 31.77 601 SER A N 1
ATOM 4682 C CA . SER A 1 601 ? -21.209 -46.584 49.589 1.00 31.77 601 SER A CA 1
ATOM 4683 C C . SER A 1 601 ? -22.710 -46.283 49.780 1.00 31.77 601 SER A C 1
ATOM 4685 O O . SER A 1 601 ? -23.098 -45.749 50.812 1.00 31.77 601 SER A O 1
ATOM 4687 N N . GLU A 1 602 ? -23.495 -46.770 48.800 1.00 33.16 602 GLU A N 1
ATOM 4688 C CA . GLU A 1 602 ? -24.967 -46.974 48.724 1.00 33.16 602 GLU A CA 1
ATOM 4689 C C . GLU A 1 602 ? -25.797 -45.787 48.169 1.00 33.16 602 GLU A C 1
ATOM 4691 O O . GLU A 1 602 ? -25.746 -44.676 48.681 1.00 33.16 602 GLU A O 1
ATOM 4696 N N . GLU A 1 603 ? -26.366 -45.873 46.950 1.00 32.66 603 GLU A N 1
ATOM 4697 C CA . GLU A 1 603 ? -27.632 -46.552 46.543 1.00 32.66 603 GLU A CA 1
ATOM 4698 C C . GLU A 1 603 ? -28.882 -45.970 47.259 1.00 32.66 603 GLU A C 1
ATOM 4700 O O . GLU A 1 603 ? -28.835 -45.763 48.459 1.00 32.66 603 GLU A O 1
ATOM 4705 N N . VAL A 1 604 ? -30.074 -45.692 46.697 1.00 31.42 604 VAL A N 1
ATOM 4706 C CA . VAL A 1 604 ? -30.752 -45.848 45.389 1.00 31.42 604 VAL A CA 1
ATOM 4707 C C . VAL A 1 604 ? -32.178 -45.209 45.530 1.00 31.42 604 VAL A C 1
ATOM 4709 O O . VAL A 1 604 ? -32.635 -45.016 46.654 1.00 31.42 604 VAL A O 1
ATOM 4712 N N . VAL A 1 605 ? -32.875 -44.945 44.399 1.00 33.41 605 VAL A N 1
ATOM 4713 C CA . VAL A 1 605 ? -34.303 -44.526 44.158 1.00 33.41 605 VAL A CA 1
ATOM 4714 C C . VAL A 1 605 ? -34.767 -43.157 44.714 1.00 33.41 605 VAL A C 1
ATOM 4716 O O . VAL A 1 605 ? -34.564 -42.861 45.882 1.00 33.41 605 VAL A O 1
ATOM 4719 N N . VAL A 1 606 ? -35.451 -42.265 43.977 1.00 40.03 606 VAL A N 1
ATOM 4720 C CA . VAL A 1 606 ? -36.397 -42.372 42.835 1.00 40.03 606 VAL A CA 1
ATOM 4721 C C . VAL A 1 606 ? -36.133 -41.288 41.797 1.00 40.03 606 VAL A C 1
ATOM 4723 O O . VAL A 1 606 ? -35.872 -40.139 42.217 1.00 40.03 606 VAL A O 1
#

Solvent-accessible surface area (backbone atoms only — not comparable to full-atom values): 32076 Å² total; per-residue (Å²): 139,82,57,78,65,57,62,50,50,52,49,55,52,45,53,62,74,64,52,61,86,68,77,66,59,69,36,56,37,50,33,28,38,29,56,35,70,73,44,47,78,71,67,54,73,86,79,56,89,57,68,88,76,56,79,89,74,71,55,19,34,37,18,27,6,24,31,33,49,50,10,20,34,28,44,34,14,36,51,40,38,30,51,77,68,68,43,35,71,44,32,47,31,33,26,9,10,16,16,10,18,49,31,50,45,43,69,34,40,31,45,98,51,40,43,69,48,26,52,36,89,82,66,61,47,67,70,53,44,73,73,60,26,58,61,70,53,92,67,15,60,76,46,33,39,61,40,76,46,63,66,46,39,51,53,37,49,51,49,58,72,76,40,95,61,76,95,68,54,33,63,32,57,35,48,16,62,45,56,31,40,80,30,66,33,61,53,74,19,29,50,32,66,44,71,67,60,45,49,57,50,35,72,61,27,64,89,55,67,85,54,52,73,46,44,56,44,77,58,93,56,48,70,64,68,39,52,55,36,31,31,20,20,39,56,40,55,50,89,42,48,37,45,45,78,96,48,60,64,64,41,67,28,41,39,34,44,72,29,31,34,22,89,36,30,45,79,43,75,45,42,26,60,79,79,75,48,75,46,80,42,64,45,17,9,31,28,26,29,57,57,44,54,20,63,52,32,86,59,38,47,59,91,91,50,53,62,51,76,44,68,22,51,57,42,97,63,61,34,16,54,30,51,49,40,34,36,9,42,28,64,62,25,35,36,39,36,49,56,48,54,76,55,20,74,74,70,39,49,73,37,38,40,52,18,42,60,31,57,65,31,60,64,41,50,25,28,40,15,10,9,46,31,47,54,29,44,42,56,69,66,38,56,58,68,64,37,48,16,34,40,36,35,37,37,49,57,40,38,56,42,43,68,93,79,44,55,52,88,49,89,65,51,78,66,40,42,50,46,69,66,38,12,31,22,63,41,81,46,73,57,97,78,54,59,40,57,54,45,90,78,44,38,36,33,52,54,84,50,43,34,59,55,49,46,46,31,39,51,26,30,73,70,19,57,14,23,51,41,76,48,72,55,45,26,35,68,23,82,91,69,61,32,61,53,74,50,62,31,38,36,33,43,35,42,49,58,61,33,53,63,55,54,74,40,33,34,66,87,47,33,77,33,47,54,32,59,88,97,49,52,52,33,14,91,50,69,92,31,45,34,32,86,35,44,56,50,84,51,55,60,44,55,45,40,52,42,44,51,41,17,40,50,25,19,45,47,44,64,70,36,42,70,61,52,28,67,48,46,62,52,74,79,90,73,83,86,84,76,81,87,80,77,90,78,86,88,85,83,84,89,77,82,90,86,87,86,85,92,84,88,81,89,82,92,134

Foldseek 3Di:
DDDPVVVVVVVVVCCVVVPDPPPQDKAKWKWFFFAAPVVVVVPDALPDVCPVVWDDDALEAEWQFAQFLLSLLLLLLQVVLCVVVVNVQLHAEYEAFASRLLNLCQQFFQPPAFSCLQSDDFDAQLPDDVVVLQDRRQLYLLCLQADDQVVQLVVLLVVLVPDVDDCPASLLVSSCVRRPVSSVHHSQAQEAADPVLVVVSCVRPVVCVPGHHTYTDDDPRHDDRHFYKFKKKFQFFLVQPPAQLVQTDIAIWIDGRAWIFANYWDFHWHWHDPPTDIDTAIGGMIIHQQCFLFFDAQFADDPPDRMDIDMGRGDPGGRHSSNRSSLSNQQCQQVQRRPDSVSCVSNWDWGWDWHSNDRGTHTGTTTMHHSQQAAGFRCLVCLSVLRQFYETEASALAFQAACVVDQLVDQDEVRNDDQNVLLCQQRHRDDSPDRRHDSNQNPWFHVVCRNVLSNQQNVCVVVQLHSKDKDWTWTDDRSSSSRHTGRTHIYIYHYDWGRRVSLVSHDPNCNVAFCPDPSGRFTHCDDLQHGPPSPGSPSSHHRSSNSSVSSNSSNSSCVSCVVVSCVRSVPDPVPPPDDDDDDDDDDDDDDDDDDDDDDDDDDDDD

Radius of gyration: 26.38 Å; Cα contacts (8 Å, |Δi|>4): 1315; chains: 1; bounding box: 95×74×85 Å

Sequence (606 aa):
MIHPVMQRLTFVLTSWLLGGAHDAEQLNARVWRMPGKYEMDHGANLLTPEAGVLPAGPNTGLCVSGGGFRAYTVALGVFRALADLDMMKDVRYLVGVSGGAWATSAFTYGQNIPDEALLGVDWEPENLTMERLSRVEEKSALRAPLRNFWPNAVEILLANLFVRWGKTHGWEQTISRVVLEPLGVPRNSVFTWDEETKADILERNPSLAEETWVLPARGPGYVHRPYPIMETTLLGPWKLTPVPIGYREYTQCEVTPLYIGRPYTTNITYVSGSPVESVNTLVGGFVEPFAYGGTGPLEGLAEGAETGILTLPRPTLLFSLAMGISQSSWALGARVSQSVRWLAEFVGMTQSYWSPSSTSPMDTFMDVSDGGNLENTGILSMLRRRVDRIVVVISSPIPLQPVEVWDPKTMPNETDIDSQFASLFGVFITPLTEMSWNYRSNHVFNKEDFPAEAAKLQAAQAAGRGAVVSTQLCTVQNDRWGISEGFCPKITWIYLARMRHWEERLPHEIAEHAVGAAGSSEGPRSGPFEHFPFYPTMKLEYTAEQTNLLSVLGAATIRLNEDLIRQTLGSGSDEKEKMTPLSRKPNPNLASTNFQPDEHSEEVVV

Secondary structure (DSSP, 8-state):
---HHHHHHHHHHHHHHS-------EEEEEEEPPPBHHHHHTT-----GGGGTSPSS--EEEEE---THHHHHHHHHHHHHHHHTT-GGG--EEEEETHHHHHHHHHHH--S--HHHHH-----GGG--HHHHT---TT-GGGGGGS-HHHHHHHHHHHHHH-------HHHHHHIIIIIGGGT--TT-EE-SSHHHHHHHHHH-GGGTTS-EE----STT----PEEEEEEEEEEEGGGPSPPGGG---EEEEE-SS-EEEEEEEEEEEE-SSS--EEEEEEEEEE-GGGTTSPPPSS-SPTT-SEEEEEEEPPSS---HHHHHHHHT-HHHHHHHTS-HHHHHHHSEEEEE--TT-SS---EEEEEEEGGGT-SS-HHHHHHTT-SEEEEEE--SS----TTT--TTSPP-TTTS-HHHHHTTT---S-TT-SS---TT---B-GGGHHHHHHHHHHHHHTTS-EEEEEE-PBPPBTTTTBPTT---EEEEEE----HHHHTTS-HHHHHHHPPPTT-SS--SSSTTTTTT---TT-----HHHHHHHHHHHHHHHHHTHHHHHHHHT---TTSSS-PPPP-----------------------